Protein 5Z0U (pdb70)

InterPro domains:
  IPR004185 Glycoside hydrolase, family 13, N-terminal Ig-like domain [PF02903] (57-147)
  IPR004185 Glycoside hydrolase, family 13, N-terminal Ig-like domain [cd02857] (41-151)
  IPR006047 Glycosyl hydrolase family 13, catalytic domain [PF00128] (166-547)
  IPR006047 Glycosyl hydrolase family 13, catalytic domain [SM00642] (166-574)
  IPR013780 Glycosyl hydrolase, all-beta [G3DSA:2.60.40.1180] (577-666)
  IPR013783 Immunoglobulin-like fold [G3DSA:2.60.40.10] (30-153)
  IPR014756 Immunoglobulin E-set [SSF81296] (31-150)
  IPR017853 Glycoside hydrolase superfamily [SSF51445] (153-583)

Organism: Thermoactinomyces vulgaris (NCBI:txid2026)

Solvent-accessible surface area: 21498 Å² total; per-residue (Å²): 72,51,101,72,89,74,6,55,110,113,0,10,17,3,27,9,3,55,50,2,6,103,13,69,35,4,59,32,122,84,48,2,32,0,61,0,6,0,29,104,33,0,10,64,44,1,24,0,24,12,75,16,54,75,81,105,36,82,55,123,27,97,11,85,134,37,34,56,6,120,46,34,46,0,10,22,28,80,10,56,0,71,40,31,98,18,32,4,55,0,14,0,32,0,20,1,47,128,24,56,0,20,13,2,19,62,9,49,30,81,98,70,26,142,64,42,21,20,34,8,14,14,92,9,89,0,1,62,31,0,7,44,0,0,0,0,0,0,1,4,2,4,0,59,39,22,58,84,102,37,16,16,90,70,47,63,75,94,31,101,76,29,45,0,13,70,22,68,86,64,39,66,2,106,22,62,133,76,73,60,63,31,2,0,2,2,6,1,0,0,27,0,0,41,103,42,4,27,18,0,2,129,36,2,16,0,26,0,0,2,0,1,4,2,9,60,4,16,7,8,36,2,21,2,3,33,52,6,86,21,4,10,76,11,2,12,82,36,71,36,0,46,77,0,0,91,48,0,43,34,104,102,47,20,64,75,0,33,0,0,1,4,1,4,2,1,1,0,0,2,2,7,26,33,0,0,46,69,105,88,66,132,42,75,0,0,43,57,24,102,96,9,92,55,50,118,24,8,51,32,155,97,82,36,85,51,13,13,23,41,118,60,116,70,37,16,0,50,5,55,14,40,118,74,68,29,63,4,2,5,41,1,0,58,62,103,106,1,5,0,40,26,1,5,53,106,82,21,44,0,12,0,0,2,0,12,4,0,73,92,3,77,77,94,10,6,30,42,1,23,110,12,0,34,68,48,46,78,70,0,0,0,0,0,14,49,76,25,61,0,40,67,20,0,5,104,14,57,6,0,0,0,0,3,10,0,40,4,0,2,28,0,1,0,16,11,8,13,20,55,21,26,81,56,84,105,32,86,21,40,2,56,99,0,16,50,69,0,75,25,14,39,9,26,11,4,21,8,0,28,15,0,2,1,0,0,5,0,3,1,52,1,6,0,3,5,36,3,4,69,43,54,52,108,44,2,21,0,0,1,0,0,1,0,0,2,10,0,0,0,0,3,0,0,0,6,0,22,13,8,80,0,19,66,77,17,19,0,13,84,10,0,64,50,83,60,12,56,73,113,20,64,0,0,28,6,0,60,84,1,2,86,10,0,77,103,22,60,0,0,32,36,9,0,12,12,54,24,31,48,38,56,113,53,84,3,0,0,0,0,1,6,13,96,108,21,54,0,0,0,0,0,0,19,29,90,86,62,34,93,11,90,0,19,0,73,25,4,12,1,48,98,54,30,81,0,37,7,65,6,70,52,107,78,52,85,2,141,128,6,48,1,73,3,71,4,72,13,20,45,4,2,0,0,4,48

GO terms:
  GO:0031216 neopullulanase activity (F, EXP)

Nearest PDB structures (foldseek):
  5z0u-assembly1_A  TM=1.002E+00  e=0.000E+00  Thermoactinomyces vulgaris
  5z0t-assembly2_B  TM=1.000E+00  e=0.000E+00  Thermoactinomyces vulgaris
  1uh4-assembly1_A  TM=9.983E-01  e=0.000E+00  Thermoactinomyces vulgaris
  2d0f-assembly1_A  TM=9.991E-01  e=0.000E+00  Thermoactinomyces vulgaris
  1izk-assembly1_A  TM=9.993E-01  e=0.000E+00  Thermoactinomyces vulgaris

Sequence (626 aa):
AANDNNVEWNNGLFHDQGPLFDNAPEPTSTQSVTLKLRTFKGDITSANIKYWDTADNAFHWVPMVWDSNDPTGTFDYWKGTIPASPSIKYYRFQINDGTSTAWYNGNGPSSTEPNADDFYIIPNFKTPDWLKNGVMYQIFPDRFYNGDSSSNDVQTGSYTYNGTPTEKKAWGSSVYADPGYDNSSLVFFGGDLAGIDQKLGYIKKTLGANILYLNPIFKAPTNHKYDTQDYMAVDPAFGDNSTLQTLINNDIHSTANGPKGYLILDGVFNHTGDSSHPWFDKYNNFSSQGAYESQSSPWYNNYYTFYTWPDSYASFLGFNSLPKLNYGNSGSAVRGVIYNNSNSVAKTYLNPPYSVDGWRLDAAQYVDHQIWSSEFRNAVKGVNSNAAIIGEYWGNANPWTAQGNQWDAATNFDGFTQPVSEWITGKKDYQNNSASISTTQFDSSWLRGTRANYPTNVQQSMMNFLSNHDITRFATRSSGGDLWKTYLALIFQMTYVGTPTIYYGDEYGMQGGADPDNRRSFDWSQATPSNSAVALTQKLITIRNQYPALRTGSFMTLITDDTNKIYSYGRFDNVNRIAVVLNNDSVSHTVNVPVWQLSMPNGSTVTDKITGHSYTVQNGMVTVAVDGHYGAVLAQ

Secondary structure (DSSP, 8-state):
--SSS---GGG-B--SSTTTBS-SS--TT--EEEEEEEETT--SEEEEEEEETTTTEEEEEE-EEEEE-TTSSEEEEEEEEPP-SS-EEEEEEEEETTEEEEEETTEEESS--SS-PEEE-TT----HHHHH--EEEE-HHHH----GGGPPPTTS-EETTEE-EE--TTS-SSPPTTS-GGGEE----HHHHHHTHHIIIIII---EEEESP-EE-SSSS--S-SEEEEE-TTT--HHHHHHHHHHHH-SSSSS--EEEEEE--SB--TTSTTT-TT--SSS--TTT-TT-TTGGGS-EEETTTEE-BSTT-TTSBBP---STT-HHHIIIIISTT-HHHHHHSTTT---EEEETTGGGS-HHHHHHHHHHHHHH-TT-EEEE--SS--GGGTTTSSS-SEEB-IIIIIHHHHHHHHSB-TTS-B----HHHHHHHHHHHHTTS-HHHHHH-EEES--TTS--HHHHTTT-HHHHHHHHHHHHHSSSEEEEETTGGGT----STTTTSPPP-GGG-STTSHHHHHHHHHHHHHHH-HHHHHSEEEEEEEETTTTEEEEEEE-SS-EEEEEEE-SSS-EEEEE-GGGGTPPTT-EEEETTT--EEE-BTTBEEEEE-TTEEEEEE-

B-factor: mean 11.75, std 6.66, range [4.92, 46.73]

CATH classification: 2.60.40.10 (+2 more: 3.20.20.80, 2.60.40.1180)

Radius of gyration: 25.7 Å; Cα contacts (8 Å, |Δi|>4): 1617; chains: 1; bounding box: 64×55×77 Å

Structure (mmCIF, N/CA/C/O backbone):
data_5Z0U
#
_entry.id   5Z0U
#
_cell.length_a   76.972
_cell.length_b   54.022
_cell.length_c   77.907
_cell.angle_alpha   90.00
_cell.angle_beta   100.07
_cell.angle_gamma   90.00
#
_symmetry.space_group_name_H-M   'P 1 21 1'
#
loop_
_entity.id
_entity.type
_entity.pdbx_description
1 polymer 'Neopullulanase 1'
2 non-polymer 'CALCIUM ION'
3 non-polymer (4S)-2-METHYL-2,4-PENTANEDIOL
4 water water
#
loop_
_atom_site.group_PDB
_atom_site.id
_atom_site.type_symbol
_atom_site.label_atom_id
_atom_site.label_alt_id
_atom_site.label_comp_id
_atom_site.label_asym_id
_atom_site.label_entity_id
_atom_site.label_seq_id
_atom_site.pdbx_PDB_ins_code
_atom_site.Cartn_x
_atom_site.Cartn_y
_atom_site.Cartn_z
_atom_site.occupancy
_atom_site.B_iso_or_equiv
_atom_site.auth_seq_id
_atom_site.auth_comp_id
_atom_site.auth_asym_id
_atom_site.auth_atom_id
_atom_site.pdbx_PDB_model_num
ATOM 1 N N . ALA A 1 1 ? 3.583 -19.236 51.172 1.00 12.75 1 ALA A N 1
ATOM 2 C CA . ALA A 1 1 ? 4.969 -19.058 51.700 1.00 12.50 1 ALA A CA 1
ATOM 3 C C . ALA A 1 1 ? 4.933 -18.728 53.173 1.00 12.48 1 ALA A C 1
ATOM 4 O O . ALA A 1 1 ? 3.888 -18.370 53.705 1.00 13.24 1 ALA A O 1
ATOM 6 N N . ALA A 1 2 ? 6.082 -18.877 53.823 1.00 12.25 2 ALA A N 1
ATOM 7 C CA . ALA A 1 2 ? 6.242 -18.643 55.261 1.00 12.60 2 ALA A CA 1
ATOM 8 C C . ALA A 1 2 ? 7.700 -18.347 55.574 1.00 12.39 2 ALA A C 1
ATOM 9 O O . ALA A 1 2 ? 8.549 -18.433 54.689 1.00 11.61 2 ALA A O 1
ATOM 11 N N . ASN A 1 3 ? 7.986 -17.977 56.821 1.00 12.54 3 ASN A N 1
ATOM 12 C CA . ASN A 1 3 ? 9.369 -17.874 57.291 1.00 13.41 3 ASN A CA 1
ATOM 13 C C . ASN A 1 3 ? 9.763 -19.315 57.624 1.00 13.58 3 ASN A C 1
ATOM 14 O O . ASN A 1 3 ? 9.336 -19.864 58.646 1.00 14.95 3 ASN A O 1
ATOM 19 N N . ASP A 1 4 ? 10.506 -19.942 56.725 1.00 13.20 4 ASP A N 1
ATOM 20 C CA . ASP A 1 4 ? 10.796 -21.380 56.789 1.00 13.02 4 ASP A CA 1
ATOM 21 C C . ASP A 1 4 ? 12.179 -21.746 56.242 1.00 12.67 4 ASP A C 1
ATOM 22 O O . ASP A 1 4 ? 12.366 -22.812 55.670 1.00 12.96 4 ASP A O 1
ATOM 27 N N . ASN A 1 5 ? 13.144 -20.838 56.393 1.00 12.30 5 ASN A N 1
ATOM 28 C CA . ASN A 1 5 ? 14.496 -21.043 55.879 1.00 12.34 5 ASN A CA 1
ATOM 29 C C . ASN A 1 5 ? 14.537 -21.387 54.390 1.00 11.85 5 ASN A C 1
ATOM 30 O O . ASN A 1 5 ? 15.309 -22.230 53.949 1.00 12.01 5 ASN A O 1
ATOM 35 N N . ASN A 1 6 ? 13.698 -20.697 53.616 1.00 11.52 6 ASN A N 1
ATOM 36 C CA . ASN A 1 6 ? 13.653 -20.900 52.179 1.00 11.93 6 ASN A CA 1
ATOM 37 C C . ASN A 1 6 ? 13.060 -19.717 51.433 1.00 11.16 6 ASN A C 1
ATOM 38 O O . ASN A 1 6 ? 11.892 -19.403 51.608 1.00 11.02 6 ASN A O 1
ATOM 43 N N . VAL A 1 7 ? 13.856 -19.095 50.567 1.00 10.61 7 VAL A N 1
ATOM 44 C CA . VAL A 1 7 ? 13.361 -18.026 49.702 1.00 10.26 7 VAL A CA 1
ATOM 45 C C . VAL A 1 7 ? 12.727 -18.661 48.458 1.00 10.24 7 VAL A C 1
ATOM 46 O O . VAL A 1 7 ? 13.376 -19.431 47.751 1.00 10.59 7 VAL A O 1
ATOM 50 N N . GLU A 1 8 ? 11.457 -18.347 48.209 1.00 10.20 8 GLU A N 1
ATOM 51 C CA . GLU A 1 8 ? 10.736 -18.929 47.073 1.00 10.54 8 GLU A CA 1
ATOM 52 C C . GLU A 1 8 ? 10.916 -18.061 45.830 1.00 10.28 8 GLU A C 1
ATOM 53 O O . GLU A 1 8 ? 10.316 -16.992 45.703 1.00 9.85 8 GLU A O 1
ATOM 59 N N . TRP A 1 9 ? 11.739 -18.534 44.899 1.00 10.47 9 TRP A N 1
ATOM 60 C CA . TRP A 1 9 ? 12.104 -17.731 43.734 1.00 10.90 9 TRP A CA 1
ATOM 61 C C . TRP A 1 9 ? 10.918 -17.290 42.864 1.00 11.18 9 TRP A C 1
ATOM 62 O O . TRP A 1 9 ? 10.925 -16.192 42.298 1.00 10.35 9 TRP A O 1
ATOM 73 N N . ASN A 1 10 ? 9.887 -18.130 42.764 1.00 11.57 10 ASN A N 1
ATOM 74 C CA A ASN A 1 10 ? 8.728 -17.824 41.914 0.50 11.80 10 ASN A CA 1
ATOM 75 C CA B ASN A 1 10 ? 8.754 -17.810 41.890 0.50 11.75 10 ASN A CA 1
ATOM 76 C C . ASN A 1 10 ? 7.946 -16.594 42.368 1.00 11.45 10 ASN A C 1
ATOM 77 O O . ASN A 1 10 ? 7.204 -16.009 41.587 1.00 11.98 10 ASN A O 1
ATOM 86 N N . GLY A 1 11 ? 8.096 -16.213 43.640 1.00 10.47 11 GLY A N 1
ATOM 87 C CA . GLY A 1 11 ? 7.461 -15.011 44.179 1.00 9.85 11 GLY A CA 1
ATOM 88 C C . GLY A 1 11 ? 8.250 -13.724 43.988 1.00 9.50 11 GLY A C 1
ATOM 89 O O . GLY A 1 11 ? 7.702 -12.636 44.167 1.00 9.25 11 GLY A O 1
ATOM 90 N N . LEU A 1 12 ? 9.522 -13.848 43.596 1.00 9.02 12 LEU A N 1
ATOM 91 C CA . LEU A 1 12 ? 10.417 -12.690 43.534 1.00 8.90 12 LEU A CA 1
ATOM 92 C C . LEU A 1 12 ? 10.238 -11.898 42.255 1.00 8.84 12 LEU A C 1
ATOM 93 O O . LEU A 1 12 ? 10.099 -12.483 41.176 1.00 10.34 12 LEU A O 1
ATOM 98 N N . PHE A 1 13 ? 10.281 -10.572 42.361 1.00 8.19 13 PHE A N 1
ATOM 99 C CA . PHE A 1 13 ? 10.346 -9.732 41.170 1.00 7.85 13 PHE A CA 1
ATOM 100 C C . PHE A 1 13 ? 10.864 -8.337 41.481 1.00 7.59 13 PHE A C 1
ATOM 101 O O . PHE A 1 13 ? 10.489 -7.732 42.482 1.00 7.77 13 PHE A O 1
ATOM 109 N N . HIS A 1 14 ? 11.682 -7.825 40.568 1.00 7.22 14 HIS A N 1
ATOM 110 C CA . HIS A 1 14 ? 11.986 -6.399 40.481 1.00 7.01 14 HIS A CA 1
ATOM 111 C C . HIS A 1 14 ? 12.390 -6.070 39.063 1.00 7.04 14 HIS A C 1
ATOM 112 O O . HIS A 1 14 ? 13.137 -6.812 38.435 1.00 7.13 14 HIS A O 1
ATOM 119 N N . ASP A 1 15 ? 11.913 -4.933 38.584 1.00 7.02 15 ASP A N 1
ATOM 120 C CA . ASP A 1 15 ? 12.565 -4.230 37.486 1.00 7.03 15 ASP A CA 1
ATOM 121 C C . ASP A 1 15 ? 12.333 -2.745 37.717 1.00 7.11 15 ASP A C 1
ATOM 122 O O . ASP A 1 15 ? 11.881 -2.363 38.803 1.00 7.19 15 ASP A O 1
ATOM 127 N N . GLN A 1 16 ? 12.630 -1.886 36.743 1.00 7.26 16 GLN A N 1
ATOM 128 C CA . GLN A 1 16 ? 12.511 -0.461 36.974 1.00 7.73 16 GLN A CA 1
ATOM 129 C C . GLN A 1 16 ? 11.239 0.160 36.430 1.00 7.86 16 GLN A C 1
ATOM 130 O O . GLN A 1 16 ? 11.176 1.371 36.238 1.00 7.89 16 GLN A O 1
ATOM 136 N N . GLY A 1 17 ? 10.199 -0.659 36.255 1.00 7.90 17 GLY A N 1
ATOM 137 C CA . GLY A 1 17 ? 8.876 -0.166 35.915 1.00 8.19 17 GLY A CA 1
ATOM 138 C C . GLY A 1 17 ? 8.202 0.510 37.092 1.00 8.42 17 GLY A C 1
ATOM 139 O O . GLY A 1 17 ? 8.700 0.459 38.219 1.00 8.23 17 GLY A O 1
ATOM 140 N N . PRO A 1 18 ? 7.070 1.175 36.842 1.00 8.76 18 PRO A N 1
ATOM 141 C CA . PRO A 1 18 ? 6.454 2.071 37.834 1.00 8.94 18 PRO A CA 1
ATOM 142 C C . PRO A 1 18 ? 6.112 1.480 39.194 1.00 9.24 18 PRO A C 1
ATOM 143 O O . PRO A 1 18 ? 6.198 2.175 40.192 1.00 9.13 18 PRO A O 1
ATOM 147 N N . LEU A 1 19 ? 5.744 0.215 39.262 1.00 9.65 19 LEU A N 1
ATOM 148 C CA . LEU A 1 19 ? 5.405 -0.379 40.557 1.00 10.12 19 LEU A CA 1
ATOM 149 C C . LEU A 1 19 ? 6.615 -0.570 41.467 1.00 9.59 19 LEU A C 1
ATOM 150 O O . LEU A 1 19 ? 6.459 -0.729 42.666 1.00 10.29 19 LEU A O 1
ATOM 155 N N . PHE A 1 20 ? 7.813 -0.565 40.880 1.00 8.65 20 PHE A N 1
ATOM 156 C CA . PHE A 1 20 ? 9.021 -0.979 41.565 1.00 8.26 20 PHE A CA 1
ATOM 157 C C . PHE A 1 20 ? 10.093 0.085 41.687 1.00 8.07 20 PHE A C 1
ATOM 158 O O . PHE A 1 20 ? 11.057 -0.121 42.413 1.00 8.00 20 PHE A O 1
ATOM 166 N N . ASP A 1 21 ? 9.944 1.207 41.004 1.00 8.24 21 ASP A N 1
ATOM 167 C CA . ASP A 1 21 ? 11.001 2.220 40.997 1.00 8.53 21 ASP A CA 1
ATOM 168 C C . ASP A 1 21 ? 10.302 3.539 40.730 1.00 8.98 21 ASP A C 1
ATOM 169 O O . ASP A 1 21 ? 9.662 3.703 39.692 1.00 9.01 21 ASP A O 1
ATOM 174 N N . ASN A 1 22 ? 10.417 4.476 41.660 1.00 9.43 22 ASN A N 1
ATOM 175 C CA . ASN A 1 22 ? 9.739 5.779 41.537 1.00 9.87 22 ASN A CA 1
ATOM 176 C C . ASN A 1 22 ? 10.509 6.810 40.716 1.00 10.47 22 ASN A C 1
ATOM 177 O O . ASN A 1 22 ? 9.991 7.906 40.460 1.00 11.39 22 ASN A O 1
ATOM 182 N N . ALA A 1 23 ? 11.733 6.477 40.309 1.00 10.30 23 ALA A N 1
ATOM 183 C CA . ALA A 1 23 ? 12.606 7.443 39.647 1.00 10.35 23 ALA A CA 1
ATOM 184 C C . ALA A 1 23 ? 13.558 6.726 38.676 1.00 10.30 23 ALA A C 1
ATOM 185 O O . ALA A 1 23 ? 14.750 6.621 38.953 1.00 10.48 23 ALA A O 1
ATOM 187 N N . PRO A 1 24 ? 13.025 6.229 37.538 1.00 10.33 24 PRO A N 1
ATOM 188 C CA . PRO A 1 24 ? 13.874 5.515 36.584 1.00 10.22 24 PRO A CA 1
ATOM 189 C C . PRO A 1 24 ? 14.852 6.391 35.786 1.00 9.86 24 PRO A C 1
ATOM 190 O O . PRO A 1 24 ? 15.813 5.852 35.249 1.00 10.09 24 PRO A O 1
ATOM 194 N N . GLU A 1 25 ? 14.614 7.699 35.722 1.00 9.91 25 GLU A N 1
ATOM 195 C CA . GLU A 1 25 ? 15.552 8.637 35.104 1.00 9.87 25 GLU A CA 1
ATOM 196 C C . GLU A 1 25 ? 15.769 9.799 36.081 1.00 10.26 25 GLU A C 1
ATOM 197 O O . GLU A 1 25 ? 15.364 10.928 35.823 1.00 11.17 25 GLU A O 1
ATOM 203 N N . PRO A 1 26 ? 16.414 9.515 37.216 1.00 10.30 26 PRO A N 1
ATOM 204 C CA . PRO A 1 26 ? 16.528 10.523 38.259 1.00 10.62 26 PRO A CA 1
ATOM 205 C C . PRO A 1 26 ? 17.533 11.610 37.916 1.00 11.11 26 PRO A C 1
ATOM 206 O O . PRO A 1 26 ? 18.495 11.365 37.192 1.00 10.98 26 PRO A O 1
ATOM 210 N N . THR A 1 27 ? 17.332 12.786 38.492 1.00 11.84 27 THR A N 1
ATOM 211 C CA . THR A 1 27 ? 18.328 13.840 38.456 1.00 12.63 27 THR A CA 1
ATOM 212 C C . THR A 1 27 ? 19.273 13.622 39.629 1.00 12.48 27 THR A C 1
ATOM 213 O O . THR A 1 27 ? 19.100 12.688 40.422 1.00 11.99 27 THR A O 1
ATOM 217 N N . SER A 1 28 ? 20.243 14.519 39.774 1.00 13.08 28 SER A N 1
ATOM 218 C CA . SER A 1 28 ? 21.179 14.475 40.886 1.00 13.29 28 SER A CA 1
ATOM 219 C C . SER A 1 28 ? 20.549 14.612 42.269 1.00 13.40 28 SER A C 1
ATOM 220 O O . SER A 1 28 ? 21.164 14.189 43.240 1.00 14.25 28 SER A O 1
ATOM 223 N N . THR A 1 29 ? 19.360 15.211 42.349 1.00 13.75 29 THR A N 1
ATOM 224 C CA . THR A 1 29 ? 18.712 15.497 43.635 1.00 14.58 29 THR A CA 1
ATOM 225 C C . THR A 1 29 ? 17.497 14.622 43.924 1.00 14.69 29 THR A C 1
ATOM 226 O O . THR A 1 29 ? 16.824 14.826 44.928 1.00 15.88 29 THR A O 1
ATOM 230 N N . GLN A 1 30 ? 17.223 13.643 43.061 1.00 14.15 30 GLN A N 1
ATOM 231 C CA . GLN A 1 30 ? 16.096 12.724 43.260 1.00 13.57 30 GLN A CA 1
ATOM 232 C C . GLN A 1 30 ? 16.598 11.395 43.806 1.00 12.62 30 GLN A C 1
ATOM 233 O O . GLN A 1 30 ? 17.413 10.729 43.170 1.00 11.80 30 GLN A O 1
ATOM 239 N N . SER A 1 31 ? 16.124 11.016 44.991 1.00 11.65 31 SER A N 1
ATOM 240 C CA . SER A 1 31 ? 16.423 9.697 45.531 1.00 11.34 31 SER A CA 1
ATOM 241 C C . SER A 1 31 ? 15.612 8.637 44.773 1.00 10.38 31 SER A C 1
ATOM 242 O O . SER A 1 31 ? 14.633 8.949 44.090 1.00 10.73 31 SER A O 1
ATOM 245 N N . VAL A 1 32 ? 16.047 7.381 44.905 1.00 9.63 32 VAL A N 1
ATOM 246 C CA . VAL A 1 32 ? 15.460 6.272 44.157 1.00 9.43 32 VAL A CA 1
ATOM 247 C C . VAL A 1 32 ? 14.921 5.259 45.155 1.00 9.12 32 VAL A C 1
ATOM 248 O O . VAL A 1 32 ? 15.680 4.574 45.857 1.00 9.07 32 VAL A O 1
ATOM 252 N N . THR A 1 33 ? 13.603 5.198 45.250 1.00 9.15 33 THR A N 1
ATOM 253 C CA . THR A 1 33 ? 12.942 4.212 46.089 1.00 9.27 33 THR A CA 1
ATOM 254 C C . THR A 1 33 ? 12.559 2.995 45.265 1.00 8.82 33 THR A C 1
ATOM 255 O O . THR A 1 33 ? 11.825 3.099 44.267 1.00 9.12 33 THR A O 1
ATOM 259 N N . LEU A 1 34 ? 13.069 1.850 45.707 1.00 8.71 34 LEU A N 1
ATOM 260 C CA . LEU A 1 34 ? 12.949 0.585 45.017 1.00 8.81 34 LEU A CA 1
ATOM 261 C C . LEU A 1 34 ? 12.068 -0.369 45.799 1.00 9.06 34 LEU A C 1
ATOM 262 O O . LEU A 1 34 ? 12.175 -0.445 47.015 1.00 9.58 34 LEU A O 1
ATOM 267 N N . LYS A 1 35 ? 11.223 -1.114 45.094 1.00 9.01 35 LYS A N 1
ATOM 268 C CA . LYS A 1 35 ? 10.414 -2.157 45.709 1.00 9.18 35 LYS A CA 1
ATOM 269 C C . LYS A 1 35 ? 10.759 -3.509 45.124 1.00 8.44 35 LYS A C 1
ATOM 270 O O . LYS A 1 35 ? 10.922 -3.665 43.912 1.00 8.67 35 LYS A O 1
ATOM 276 N N . LEU A 1 36 ? 10.852 -4.500 46.005 1.00 8.05 36 LEU A N 1
ATOM 277 C CA . LEU A 1 36 ? 11.083 -5.890 45.654 1.00 8.25 36 LEU A CA 1
ATOM 278 C C . LEU A 1 36 ? 9.837 -6.676 46.043 1.00 7.85 36 LEU A C 1
ATOM 279 O O . LEU A 1 36 ? 9.377 -6.608 47.182 1.00 8.08 36 LEU A O 1
ATOM 284 N N . ARG A 1 37 ? 9.291 -7.425 45.091 1.00 7.72 37 ARG A N 1
ATOM 285 C CA . ARG A 1 37 ? 8.174 -8.318 45.360 1.00 7.90 37 ARG A CA 1
ATOM 286 C C . ARG A 1 37 ? 8.673 -9.666 45.851 1.00 7.91 37 ARG A C 1
ATOM 287 O O . ARG A 1 37 ? 9.686 -10.149 45.362 1.00 7.93 37 ARG A O 1
ATOM 295 N N . THR A 1 38 ? 7.953 -10.255 46.809 1.00 8.13 38 THR A N 1
ATOM 296 C CA . THR A 1 38 ? 8.114 -11.658 47.218 1.00 8.22 38 THR A CA 1
ATOM 297 C C . THR A 1 38 ? 6.718 -12.258 47.423 1.00 8.53 38 THR A C 1
ATOM 298 O O . THR A 1 38 ? 5.741 -11.517 47.513 1.00 8.44 38 THR A O 1
ATOM 302 N N . PHE A 1 39 ? 6.636 -13.571 47.567 1.00 9.27 39 PHE A N 1
ATOM 303 C CA . PHE A 1 39 ? 5.400 -14.126 48.101 1.00 9.89 39 PHE A CA 1
ATOM 304 C C . PHE A 1 39 ? 5.150 -13.572 49.507 1.00 9.84 39 PHE A C 1
ATOM 305 O O . PHE A 1 39 ? 6.088 -13.276 50.269 1.00 9.43 39 PHE A O 1
ATOM 313 N N . LYS A 1 40 ? 3.867 -13.429 49.848 1.00 10.31 40 LYS A N 1
ATOM 314 C CA . LYS A 1 40 ? 3.476 -12.941 51.174 1.00 10.92 40 LYS A CA 1
ATOM 315 C C . LYS A 1 40 ? 4.085 -13.800 52.286 1.00 10.22 40 LYS A C 1
ATOM 316 O O . LYS A 1 40 ? 3.975 -15.031 52.267 1.00 10.23 40 LYS A O 1
ATOM 322 N N . GLY A 1 41 ? 4.758 -13.141 53.233 1.00 9.74 41 GLY A N 1
ATOM 323 C CA . GLY A 1 41 ? 5.338 -13.786 54.390 1.00 9.85 41 GLY A CA 1
ATOM 324 C 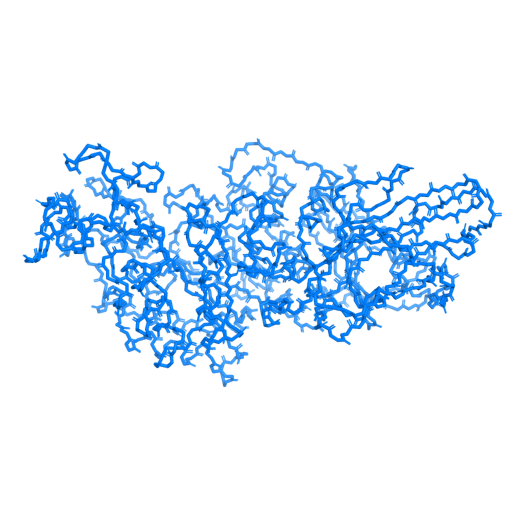C . GLY A 1 41 ? 6.523 -14.691 54.099 1.00 9.50 41 GLY A C 1
ATOM 325 O O . GLY A 1 41 ? 6.903 -15.481 54.948 1.00 10.02 41 GLY A O 1
ATOM 326 N N . ASP A 1 42 ? 7.145 -14.572 52.918 1.00 9.28 42 ASP A N 1
ATOM 327 C CA . ASP A 1 42 ? 8.183 -15.522 52.511 1.00 9.53 42 ASP A CA 1
ATOM 328 C C . ASP A 1 42 ? 9.559 -15.283 53.144 1.00 9.38 42 ASP A C 1
ATOM 329 O O . ASP A 1 42 ? 10.316 -16.239 53.310 1.00 9.30 42 ASP A O 1
ATOM 334 N N . ILE A 1 43 ? 9.892 -14.024 53.436 1.00 9.32 43 ILE A N 1
ATOM 335 C CA . ILE A 1 43 ? 11.258 -13.661 53.818 1.00 9.53 43 ILE A CA 1
ATOM 336 C C . ILE A 1 43 ? 11.329 -12.942 55.156 1.00 9.51 43 ILE A C 1
ATOM 337 O O . ILE A 1 43 ? 10.338 -12.399 55.646 1.00 10.32 43 ILE A O 1
ATOM 342 N N . THR A 1 44 ? 12.525 -12.929 55.733 1.00 8.88 44 THR A N 1
ATOM 343 C CA . THR A 1 44 ? 12.781 -12.248 57.007 1.00 8.89 44 THR A CA 1
ATOM 344 C C . THR A 1 44 ? 13.492 -10.910 56.847 1.00 8.70 44 THR A C 1
ATOM 345 O O . THR A 1 44 ? 13.334 -10.029 57.678 1.00 8.76 44 THR A O 1
ATOM 349 N N . SER A 1 45 ? 14.292 -10.747 55.794 1.00 8.18 45 SER A N 1
ATOM 350 C CA . SER A 1 45 ? 14.969 -9.479 55.525 1.00 8.10 45 SER A CA 1
ATOM 351 C C . SER A 1 45 ? 15.397 -9.392 54.067 1.00 8.13 45 SER A C 1
ATOM 352 O O . SER A 1 45 ? 15.538 -10.410 53.380 1.00 8.44 45 SER A O 1
ATOM 355 N N . ALA A 1 46 ? 15.611 -8.173 53.601 1.00 8.16 46 ALA A N 1
ATOM 356 C CA . ALA A 1 46 ? 16.207 -7.970 52.295 1.00 8.03 46 ALA A CA 1
ATOM 357 C C . ALA A 1 46 ? 17.019 -6.697 52.330 1.00 7.96 46 ALA A C 1
ATOM 358 O O . ALA A 1 46 ? 16.721 -5.780 53.096 1.00 8.17 46 ALA A O 1
ATOM 360 N N . ASN A 1 47 ? 18.044 -6.650 51.489 1.00 8.03 47 ASN A N 1
ATOM 361 C CA . ASN A 1 47 ? 18.948 -5.502 51.400 1.00 8.34 47 ASN A CA 1
ATOM 362 C C . ASN A 1 47 ? 19.167 -5.110 49.958 1.00 8.44 47 ASN A C 1
ATOM 363 O O . ASN A 1 47 ? 19.328 -5.964 49.102 1.00 8.81 47 ASN A O 1
ATOM 368 N N . ILE A 1 48 ? 19.175 -3.809 49.702 1.00 8.46 48 ILE A N 1
ATOM 369 C CA . ILE A 1 48 ? 19.709 -3.293 48.452 1.00 8.94 48 ILE A CA 1
ATOM 370 C C . ILE A 1 48 ? 21.212 -3.171 48.646 1.00 9.32 48 ILE A C 1
ATOM 371 O O . ILE A 1 48 ? 21.658 -2.557 49.618 1.00 9.64 48 ILE A O 1
ATOM 376 N N . LYS A 1 49 ? 21.977 -3.768 47.746 1.00 9.24 49 LYS A N 1
ATOM 377 C CA . LYS A 1 49 ? 23.433 -3.622 47.747 1.00 9.59 49 LYS A CA 1
ATOM 378 C C . LYS A 1 49 ? 23.787 -2.891 46.472 1.00 9.41 49 LYS A C 1
ATOM 379 O O . LYS A 1 49 ? 23.548 -3.423 45.377 1.00 9.43 49 LYS A O 1
ATOM 385 N N . TYR A 1 50 ? 24.321 -1.678 46.582 1.00 9.80 50 TYR A N 1
ATOM 386 C CA . TYR A 1 50 ? 24.649 -0.903 45.390 1.00 10.01 50 TYR A CA 1
ATOM 387 C C . TYR A 1 50 ? 26.108 -0.468 45.366 1.00 10.21 50 TYR A C 1
ATOM 388 O O . TYR A 1 50 ? 26.667 -0.076 46.400 1.00 10.50 50 TYR A O 1
ATOM 397 N N . TRP A 1 51 ? 26.712 -0.554 44.181 1.00 10.65 51 TRP A N 1
ATOM 398 C CA . TRP A 1 51 ? 28.026 0.033 43.912 1.00 11.49 51 TRP A CA 1
ATOM 399 C C . TRP A 1 51 ? 27.864 1.517 43.624 1.00 11.69 51 TRP A C 1
ATOM 400 O O . TRP A 1 51 ? 27.064 1.893 42.777 1.00 10.95 51 TRP A O 1
ATOM 411 N N . ASP A 1 52 ? 28.597 2.377 44.328 1.00 11.83 52 ASP A N 1
ATOM 412 C CA . ASP A 1 52 ? 28.617 3.799 44.013 1.00 12.42 52 ASP A CA 1
ATOM 413 C C . ASP A 1 52 ? 29.932 4.151 43.323 1.00 12.98 52 ASP A C 1
ATOM 414 O O . ASP A 1 52 ? 31.000 4.016 43.924 1.00 13.10 52 ASP A O 1
ATOM 419 N N . THR A 1 53 ? 29.844 4.624 42.083 1.00 12.57 53 THR A N 1
ATOM 420 C CA . THR A 1 53 ? 31.032 5.083 41.345 1.00 13.78 53 THR A CA 1
ATOM 421 C C . THR A 1 53 ? 31.667 6.333 41.973 1.00 14.70 53 THR A C 1
ATOM 422 O O . THR A 1 53 ? 32.815 6.652 41.649 1.00 15.57 53 THR A O 1
ATOM 426 N N . ALA A 1 54 ? 30.938 7.041 42.836 1.00 15.11 54 ALA A N 1
ATOM 427 C CA . ALA A 1 54 ? 31.493 8.184 43.582 1.00 15.95 54 ALA A CA 1
ATOM 428 C C . ALA A 1 54 ? 32.635 7.800 44.519 1.00 16.71 54 ALA A C 1
ATOM 429 O O . ALA A 1 54 ? 33.573 8.588 44.674 1.00 17.76 54 ALA A O 1
ATOM 431 N N . ASP A 1 55 ? 32.545 6.635 45.171 1.00 16.11 55 ASP A N 1
ATOM 432 C CA . ASP A 1 55 ? 33.590 6.180 46.102 1.00 16.44 55 ASP A CA 1
ATOM 433 C C . ASP A 1 55 ? 34.112 4.768 45.852 1.00 16.82 55 ASP A C 1
ATOM 434 O O . ASP A 1 55 ? 34.842 4.235 46.685 1.00 17.97 55 ASP A O 1
ATOM 439 N N . ASN A 1 56 ? 33.777 4.180 44.699 1.00 16.95 56 ASN A N 1
ATOM 440 C CA . ASN A 1 56 ? 34.226 2.840 44.330 1.00 17.85 56 ASN A CA 1
ATOM 441 C C . ASN A 1 56 ? 34.059 1.840 45.462 1.00 17.42 56 ASN A C 1
ATOM 442 O O . ASN A 1 56 ? 35.010 1.170 45.878 1.00 18.00 56 ASN A O 1
ATOM 447 N N . ALA A 1 57 ? 32.831 1.743 45.957 1.00 16.16 57 ALA A N 1
ATOM 448 C CA . ALA A 1 57 ? 32.527 0.866 47.086 1.00 15.15 57 ALA A CA 1
ATOM 449 C C . ALA A 1 57 ? 31.067 0.452 47.040 1.00 14.14 57 ALA A C 1
ATOM 450 O O . ALA A 1 57 ? 30.235 1.150 46.450 1.00 13.21 57 ALA A O 1
ATOM 452 N N . PHE A 1 58 ? 30.794 -0.685 47.659 1.00 13.50 58 PHE A N 1
ATOM 453 C CA . PHE A 1 58 ? 29.433 -1.140 47.882 1.00 13.26 58 PHE A CA 1
ATOM 454 C C . PHE A 1 58 ? 28.834 -0.486 49.117 1.00 13.21 58 PHE A C 1
ATOM 455 O O . PHE A 1 58 ? 29.528 -0.209 50.108 1.00 13.47 58 PHE A O 1
ATOM 463 N N . HIS A 1 59 ? 27.527 -0.281 49.056 1.00 12.22 59 HIS A N 1
ATOM 464 C CA . HIS A 1 59 ? 26.737 0.306 50.126 1.00 12.20 59 HIS A CA 1
ATOM 465 C C . HIS A 1 59 ? 25.505 -0.559 50.296 1.00 12.05 59 HIS A C 1
ATOM 466 O O . HIS A 1 59 ? 24.916 -0.989 49.305 1.00 11.79 59 HIS A O 1
ATOM 473 N N . TRP A 1 60 ? 25.107 -0.801 51.540 1.00 11.64 60 TRP A N 1
ATOM 474 C CA . TRP A 1 60 ? 23.975 -1.673 51.864 1.00 11.77 60 TRP A CA 1
ATOM 475 C C . TRP A 1 60 ? 22.850 -0.830 52.456 1.00 11.75 60 TRP A C 1
ATOM 476 O O . TRP A 1 60 ? 23.077 -0.028 53.373 1.00 12.67 60 TRP A O 1
ATOM 487 N N . VAL A 1 61 ? 21.644 -1.003 51.924 1.00 10.66 61 VAL A N 1
ATOM 4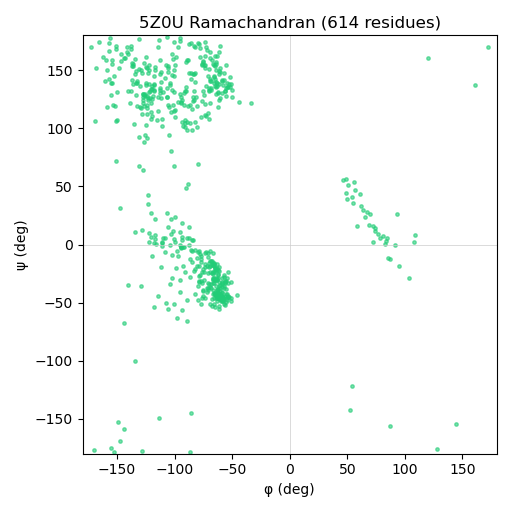88 C CA . VAL A 1 61 ? 20.445 -0.330 52.416 1.00 10.58 61 VAL A CA 1
ATOM 489 C C . VAL A 1 61 ? 19.453 -1.416 52.856 1.00 10.48 61 VAL A C 1
ATOM 490 O O . VAL A 1 61 ? 18.890 -2.132 52.016 1.00 9.82 61 VAL A O 1
ATOM 494 N N . PRO A 1 62 ? 19.202 -1.545 54.168 1.00 10.28 62 PRO A N 1
ATOM 495 C CA . PRO A 1 62 ? 18.173 -2.501 54.604 1.00 10.11 62 PRO A CA 1
ATOM 496 C C . PRO A 1 62 ? 16.796 -2.099 54.126 1.00 9.43 62 PRO A C 1
ATOM 497 O O . PRO A 1 62 ? 16.475 -0.918 54.106 1.00 9.87 62 PRO A O 1
ATOM 501 N N . MET A 1 63 ? 16.000 -3.094 53.746 1.00 9.11 63 MET A N 1
ATOM 502 C CA . MET A 1 63 ? 14.640 -2.849 53.283 1.00 8.70 63 MET A CA 1
ATOM 503 C C . MET A 1 63 ? 13.631 -3.099 54.396 1.00 8.70 63 MET A C 1
ATOM 504 O O . MET A 1 63 ? 13.943 -3.766 55.397 1.00 8.67 63 MET A O 1
ATOM 509 N N . VAL A 1 64 ? 12.430 -2.552 54.223 1.00 8.46 64 VAL A N 1
ATOM 510 C CA . VAL A 1 64 ? 11.326 -2.787 55.156 1.00 8.87 64 VAL A CA 1
ATOM 511 C C . VAL A 1 64 ? 10.115 -3.276 54.386 1.00 8.95 64 VAL A C 1
ATOM 512 O O . VAL A 1 64 ? 9.967 -2.982 53.197 1.00 8.60 64 VAL A O 1
ATOM 516 N N . TRP A 1 65 ? 9.226 -3.981 55.076 1.00 9.24 65 TRP A N 1
ATOM 517 C CA . TRP A 1 65 ? 7.961 -4.378 54.484 1.00 9.73 65 TRP A CA 1
ATOM 518 C C . TRP A 1 65 ? 7.145 -3.138 54.160 1.00 10.07 65 TRP A C 1
ATOM 519 O O . TRP A 1 65 ? 6.961 -2.270 55.008 1.00 10.18 65 TRP A O 1
ATOM 530 N N . ASP A 1 66 ? 6.657 -3.056 52.921 1.00 10.09 66 ASP A N 1
ATOM 531 C CA . ASP A 1 66 ? 5.888 -1.916 52.446 1.00 11.21 66 ASP A CA 1
ATOM 532 C C . ASP A 1 66 ? 4.387 -2.170 52.434 1.00 11.25 66 ASP A C 1
ATOM 533 O O . ASP A 1 66 ? 3.630 -1.344 52.940 1.00 11.45 66 ASP A O 1
ATOM 538 N N . SER A 1 67 ? 3.965 -3.272 51.824 1.00 10.98 67 SER A N 1
ATOM 539 C CA . SER A 1 67 ? 2.541 -3.491 51.500 1.00 11.52 67 SER A CA 1
ATOM 540 C C . SER A 1 67 ? 2.329 -4.897 50.980 1.00 11.41 67 SER A C 1
ATOM 541 O O . SER A 1 67 ? 3.275 -5.636 50.710 1.00 10.63 67 SER A O 1
ATOM 544 N N . ASN A 1 68 ? 1.055 -5.267 50.856 1.00 12.04 68 ASN A N 1
ATOM 545 C CA . ASN A 1 68 ? 0.642 -6.407 50.063 1.00 12.83 68 ASN A CA 1
ATOM 546 C C . ASN A 1 68 ? 0.115 -5.874 48.746 1.00 13.18 68 ASN A C 1
ATOM 547 O O . ASN A 1 68 ? -0.248 -4.702 48.637 1.00 14.70 68 ASN A O 1
ATOM 552 N N . ASP A 1 69 ? 0.082 -6.736 47.735 1.00 12.77 69 ASP A N 1
ATOM 553 C CA . ASP A 1 69 ? -0.600 -6.403 46.496 1.00 12.43 69 ASP A CA 1
ATOM 554 C C . ASP A 1 69 ? -2.113 -6.574 46.709 1.00 12.73 69 ASP A C 1
ATOM 555 O O . ASP A 1 69 ? -2.526 -7.170 47.708 1.00 12.52 69 ASP A O 1
ATOM 560 N N . PRO A 1 70 ? -2.935 -6.104 45.754 1.00 13.44 70 PRO A N 1
ATOM 561 C CA . PRO A 1 70 ? -4.387 -6.230 45.976 1.00 13.89 70 PRO A CA 1
ATOM 562 C C . PRO A 1 70 ? -4.911 -7.661 46.101 1.00 14.23 70 PRO A C 1
ATOM 563 O O . PRO A 1 70 ? -5.946 -7.861 46.742 1.00 15.56 70 PRO A O 1
ATOM 567 N N . THR A 1 71 ? -4.231 -8.653 45.525 1.00 13.71 71 THR A N 1
ATOM 568 C CA . THR A 1 71 ? -4.693 -10.044 45.611 1.00 13.81 71 THR A CA 1
ATOM 569 C C . THR A 1 71 ? -4.330 -10.739 46.924 1.00 13.98 71 THR A C 1
ATOM 570 O O . THR A 1 71 ? -4.790 -11.849 47.178 1.00 14.05 71 THR A O 1
ATOM 574 N N . GLY A 1 72 ? -3.460 -10.118 47.723 1.00 13.82 72 GLY A N 1
ATOM 575 C CA . GLY A 1 72 ? -2.985 -10.722 48.960 1.00 13.82 72 GLY A CA 1
ATOM 576 C C . GLY A 1 72 ? -1.989 -11.856 48.791 1.00 13.64 72 GLY A C 1
ATOM 577 O O . GLY A 1 72 ? -1.665 -12.536 49.755 1.00 15.06 72 GLY A O 1
ATOM 578 N N . THR A 1 73 ? -1.462 -12.050 47.583 1.00 12.40 73 THR A N 1
ATOM 579 C CA . THR A 1 73 ? -0.540 -13.131 47.273 1.00 12.23 73 THR A CA 1
ATOM 580 C C . THR A 1 73 ? 0.916 -12.739 47.578 1.00 10.81 73 THR A C 1
ATOM 581 O O . THR A 1 73 ? 1.736 -13.595 47.906 1.00 10.47 73 THR A O 1
ATOM 585 N N . PHE A 1 74 ? 1.205 -11.438 47.492 1.00 10.02 74 PHE A N 1
ATOM 586 C CA . PHE A 1 74 ? 2.582 -10.929 47.520 1.00 9.59 74 PHE A CA 1
ATOM 587 C C . PHE A 1 74 ? 2.800 -9.883 48.609 1.00 9.48 74 PHE A C 1
ATOM 588 O O . PHE A 1 74 ? 1.872 -9.177 49.021 1.00 9.72 74 PHE A O 1
ATOM 596 N N . ASP A 1 75 ? 4.052 -9.806 49.059 1.00 9.03 75 ASP A N 1
ATOM 597 C CA . ASP A 1 75 ? 4.581 -8.663 49.785 1.00 9.02 75 ASP A CA 1
ATOM 598 C C . ASP A 1 75 ? 5.392 -7.810 48.819 1.00 8.77 75 ASP A C 1
ATOM 599 O O . ASP A 1 75 ? 6.020 -8.353 47.886 1.00 9.05 75 ASP A O 1
ATOM 604 N N . TYR A 1 76 ? 5.420 -6.505 49.079 1.00 8.77 76 TYR A N 1
ATOM 605 C CA . TYR A 1 76 ? 6.448 -5.621 48.536 1.00 8.88 76 TYR A CA 1
ATOM 606 C C . TYR A 1 76 ? 7.291 -5.138 49.699 1.00 8.84 76 TYR A C 1
ATOM 607 O O . TYR A 1 76 ? 6.749 -4.702 50.726 1.00 8.80 76 TYR A O 1
ATOM 616 N N . TRP A 1 77 ? 8.605 -5.210 49.529 1.00 8.64 77 TRP A N 1
ATOM 617 C CA . TRP A 1 77 ? 9.574 -4.611 50.450 1.00 8.60 77 TRP A CA 1
ATOM 618 C C . TRP A 1 77 ? 10.144 -3.378 49.771 1.00 8.71 77 TRP A C 1
ATOM 619 O O . TRP A 1 77 ? 10.201 -3.335 48.550 1.00 8.71 77 TRP A O 1
ATOM 630 N N . LYS A 1 78 ? 10.578 -2.384 50.544 1.00 8.87 78 LYS A N 1
ATOM 631 C CA . LYS A 1 78 ? 11.096 -1.146 49.967 1.00 9.59 78 LYS A CA 1
ATOM 632 C C . LYS A 1 78 ? 12.366 -0.663 50.648 1.00 9.34 78 LYS A C 1
ATOM 633 O O . LYS A 1 78 ? 12.616 -0.938 51.821 1.00 9.22 78 LYS A O 1
ATOM 639 N N . GLY A 1 79 ? 13.154 0.082 49.889 1.00 9.07 79 GLY A N 1
ATOM 640 C CA . GLY A 1 79 ? 14.312 0.796 50.415 1.00 9.17 79 GLY A CA 1
ATOM 641 C C . GLY A 1 79 ? 14.710 1.868 49.427 1.00 9.18 79 GLY A C 1
ATOM 642 O O . GLY A 1 79 ? 14.312 1.819 48.268 1.00 9.45 79 GLY A O 1
ATOM 643 N N . THR A 1 80 ? 15.478 2.843 49.894 1.00 9.36 80 THR A N 1
ATOM 644 C CA . THR A 1 80 ? 15.804 4.012 49.092 1.00 9.95 80 THR A CA 1
ATOM 645 C C . THR A 1 80 ? 17.311 4.175 48.941 1.00 9.87 80 THR A C 1
ATOM 646 O O . THR A 1 80 ? 18.056 4.136 49.929 1.00 10.31 80 THR A O 1
ATOM 650 N N . ILE A 1 81 ? 17.739 4.376 47.696 1.00 10.07 81 ILE A N 1
ATOM 651 C CA . ILE A 1 81 ? 19.124 4.720 47.384 1.00 10.24 81 ILE A CA 1
ATOM 652 C C . ILE A 1 81 ? 19.183 6.242 47.376 1.00 10.63 81 ILE A C 1
ATOM 653 O O . ILE A 1 81 ? 18.358 6.888 46.738 1.00 10.85 81 ILE A O 1
ATOM 658 N N . PRO A 1 82 ? 20.161 6.824 48.093 1.00 11.86 82 PRO A N 1
ATOM 659 C CA . PRO A 1 82 ? 20.184 8.282 48.169 1.00 12.00 82 PRO A CA 1
ATOM 660 C C . PRO A 1 82 ? 20.475 8.994 46.849 1.00 11.93 82 PRO A C 1
ATOM 661 O O . PRO A 1 82 ? 21.074 8.412 45.930 1.00 12.29 82 PRO A O 1
ATOM 665 N N . ALA A 1 83 ? 20.011 10.238 46.779 1.00 11.85 83 ALA A N 1
ATOM 666 C CA . ALA A 1 83 ? 20.243 11.112 45.645 1.00 12.25 83 ALA A CA 1
ATOM 667 C C . ALA A 1 83 ? 21.699 11.539 45.583 1.00 12.58 83 ALA A C 1
ATOM 668 O O . ALA A 1 83 ? 22.276 11.944 46.594 1.00 13.38 83 ALA A O 1
ATOM 670 N N . SER A 1 84 ? 22.291 11.455 44.398 1.00 12.33 84 SER A N 1
ATOM 671 C CA . SER A 1 84 ? 23.565 12.119 44.104 1.00 12.57 84 SER A CA 1
ATOM 672 C C . SER A 1 84 ? 23.764 12.113 42.582 1.00 12.86 84 SER A C 1
ATOM 673 O O . SER A 1 84 ? 22.991 11.472 41.856 1.00 12.64 84 SER A O 1
ATOM 676 N N . PRO A 1 85 ? 24.818 12.781 42.083 1.00 12.61 85 PRO A N 1
ATOM 677 C CA . PRO A 1 85 ? 25.045 12.768 40.634 1.00 12.48 85 PRO A CA 1
ATOM 678 C C . PRO A 1 85 ? 25.654 11.474 40.084 1.00 12.24 85 PRO A C 1
ATOM 679 O O . PRO A 1 85 ? 25.724 11.325 38.870 1.00 13.05 85 PRO A O 1
ATOM 683 N N . SER A 1 86 ? 26.105 10.561 40.941 1.00 11.53 86 SER A N 1
ATOM 684 C CA . SER A 1 86 ? 26.953 9.457 40.510 1.00 11.22 86 SER A CA 1
ATOM 685 C C . SER A 1 86 ? 26.173 8.272 39.933 1.00 11.00 86 SER A C 1
ATOM 686 O O . SER A 1 86 ? 25.069 7.937 40.394 1.00 10.23 86 SER A O 1
ATOM 689 N N . ILE A 1 87 ? 26.784 7.616 38.957 1.00 10.42 87 ILE A N 1
ATOM 690 C CA . ILE A 1 87 ? 26.290 6.343 38.447 1.00 10.35 87 ILE A CA 1
ATOM 691 C C . ILE A 1 87 ? 26.390 5.304 39.569 1.00 10.13 87 ILE A C 1
ATOM 692 O O . ILE A 1 87 ? 27.394 5.232 40.305 1.00 10.52 87 ILE A O 1
ATOM 697 N N . LYS A 1 88 ? 25.338 4.501 39.706 1.00 9.88 88 LYS A N 1
ATOM 698 C CA . LYS A 1 88 ? 25.281 3.450 40.707 1.00 9.83 88 LYS A CA 1
ATOM 699 C C . LYS A 1 88 ? 24.707 2.195 40.071 1.00 9.48 88 LYS A C 1
ATOM 700 O O . LYS A 1 88 ? 23.961 2.283 39.094 1.00 10.24 88 LYS A O 1
ATOM 706 N N . TYR A 1 89 ? 25.063 1.042 40.612 1.00 9.51 89 TYR A N 1
ATOM 707 C CA . TYR A 1 89 ? 24.590 -0.261 40.117 1.00 9.49 89 TYR A CA 1
ATOM 708 C C . TYR A 1 89 ? 24.077 -1.050 41.305 1.00 9.22 89 TYR A C 1
ATOM 709 O O . TYR A 1 89 ? 24.724 -1.046 42.339 1.00 10.07 89 TYR A O 1
ATOM 718 N N . TYR A 1 90 ? 22.932 -1.719 41.191 1.00 8.71 90 TYR A N 1
ATOM 719 C CA . TYR A 1 90 ? 22.385 -2.415 42.349 1.00 8.25 90 TYR A CA 1
ATOM 720 C C . TYR A 1 90 ? 21.861 -3.813 42.086 1.00 8.09 90 TYR A C 1
ATOM 721 O O . TYR A 1 90 ? 21.469 -4.187 40.963 1.00 7.90 90 TYR A O 1
ATOM 730 N N . ARG A 1 91 ? 21.863 -4.576 43.172 1.00 8.03 91 ARG A N 1
ATOM 731 C CA . ARG A 1 91 ? 21.312 -5.902 43.260 1.00 8.10 91 ARG A CA 1
ATOM 732 C C . ARG A 1 91 ? 20.638 -6.038 44.619 1.00 7.87 91 ARG A C 1
ATOM 733 O O . ARG A 1 91 ? 20.810 -5.168 45.476 1.00 8.12 91 ARG A O 1
ATOM 741 N N . PHE A 1 92 ? 19.898 -7.123 44.815 1.00 7.61 92 PHE A N 1
ATOM 742 C CA . PHE A 1 92 ? 19.237 -7.383 46.090 1.00 7.66 92 PHE A CA 1
ATOM 743 C C . PHE A 1 92 ? 19.755 -8.654 46.713 1.00 7.68 92 PHE A C 1
ATOM 744 O O . PHE A 1 92 ? 19.923 -9.659 46.028 1.00 7.64 92 PHE A O 1
ATOM 752 N N . GLN A 1 93 ? 19.964 -8.603 48.027 1.00 7.81 93 GLN A N 1
ATOM 753 C CA . GLN A 1 93 ? 20.122 -9.793 48.846 1.00 7.95 93 GLN A CA 1
ATOM 754 C C . GLN A 1 93 ? 18.788 -10.051 49.538 1.00 7.90 93 GLN A C 1
ATOM 755 O O . GLN A 1 93 ? 18.208 -9.140 50.120 1.00 8.23 93 GLN A O 1
ATOM 761 N N . ILE A 1 94 ? 18.318 -11.288 49.460 1.00 7.96 94 ILE A N 1
ATOM 762 C CA . ILE A 1 94 ? 16.995 -11.666 49.939 1.00 8.31 94 ILE A CA 1
ATOM 763 C C . ILE A 1 94 ? 17.169 -12.836 50.888 1.00 8.19 94 ILE A C 1
ATOM 764 O O . ILE A 1 94 ? 17.648 -13.878 50.471 1.00 8.23 94 ILE A O 1
ATOM 769 N N . ASN A 1 95 ? 16.764 -12.660 52.146 1.00 8.12 95 ASN A N 1
ATOM 770 C CA . ASN A 1 95 ? 17.008 -13.646 53.192 1.00 8.13 95 ASN A CA 1
ATOM 771 C C . ASN A 1 95 ? 15.724 -14.170 53.797 1.00 8.46 95 ASN A C 1
ATOM 772 O O . ASN A 1 95 ? 14.838 -13.396 54.118 1.00 8.19 95 ASN A O 1
ATOM 777 N N . ASP A 1 96 ? 15.641 -15.489 53.941 1.00 8.91 96 ASP A N 1
ATOM 778 C CA . ASP A 1 96 ? 14.658 -16.109 54.827 1.00 9.43 96 ASP A CA 1
ATOM 779 C C . ASP A 1 96 ? 15.427 -17.013 55.774 1.00 9.86 96 ASP A C 1
ATOM 780 O O . ASP A 1 96 ? 15.747 -18.149 55.440 1.00 10.13 96 ASP A O 1
ATOM 785 N N . GLY A 1 97 ? 15.775 -16.479 56.942 1.00 10.29 97 GLY A N 1
ATOM 786 C CA . GLY A 1 97 ? 16.634 -17.213 57.866 1.00 10.92 97 GLY A CA 1
ATOM 787 C C . GLY A 1 97 ? 17.928 -17.670 57.196 1.00 11.02 97 GLY A C 1
ATOM 788 O O . GLY A 1 97 ? 18.672 -16.864 56.631 1.00 11.34 97 GLY A O 1
ATOM 789 N N . THR A 1 98 ? 18.170 -18.983 57.190 1.00 11.48 98 THR A N 1
ATOM 790 C CA . THR A 1 98 ? 19.423 -19.519 56.662 1.00 12.07 98 THR A CA 1
ATOM 791 C C . THR A 1 98 ? 19.476 -19.591 55.131 1.00 12.15 98 THR A C 1
ATOM 792 O O . THR A 1 98 ? 20.519 -19.930 54.577 1.00 12.88 98 THR A O 1
ATOM 796 N N . SER A 1 99 ? 18.364 -19.279 54.462 1.00 11.08 99 SER A N 1
ATOM 797 C CA . SER A 1 99 ? 18.306 -19.245 52.998 1.00 10.42 99 SER A CA 1
ATOM 798 C C . SER A 1 99 ? 18.533 -17.819 52.486 1.00 9.89 99 SER A C 1
ATOM 799 O O . SER A 1 99 ? 17.873 -16.894 52.956 1.00 9.66 99 SER A O 1
ATOM 802 N N . THR A 1 100 ? 19.447 -17.655 51.527 1.00 9.53 100 THR A N 1
ATOM 803 C CA . THR A 1 100 ? 19.660 -16.381 50.837 1.00 9.80 100 THR A CA 1
ATOM 804 C C . THR A 1 100 ? 19.538 -16.603 49.334 1.00 10.12 100 THR A C 1
ATOM 805 O O . THR A 1 100 ? 20.012 -17.612 48.806 1.00 11.59 100 THR A O 1
ATOM 809 N N . ALA A 1 101 ? 18.862 -15.682 48.668 1.00 10.17 101 ALA A N 1
ATOM 810 C CA . ALA A 1 101 ? 18.883 -15.562 47.203 1.00 9.93 101 ALA A CA 1
ATOM 811 C C . ALA A 1 101 ? 19.367 -14.166 46.870 1.00 9.84 101 ALA A C 1
ATOM 812 O O . ALA A 1 101 ? 19.227 -13.228 47.671 1.00 9.77 101 ALA A O 1
ATOM 814 N N . TRP A 1 102 ? 19.945 -14.028 45.687 1.00 9.68 102 TRP A N 1
ATOM 815 C CA . TRP A 1 102 ? 20.290 -12.743 45.138 1.00 9.66 102 TRP A CA 1
ATOM 816 C C . TRP A 1 102 ? 19.418 -12.467 43.929 1.00 9.21 102 TRP A C 1
ATOM 817 O O . TRP A 1 102 ? 18.865 -13.392 43.340 1.00 9.46 102 TRP A O 1
ATOM 828 N N . TYR A 1 103 ? 19.285 -11.200 43.567 1.00 8.79 103 TYR A N 1
ATOM 829 C CA . TYR A 1 103 ? 18.425 -10.824 42.455 1.00 8.54 103 TYR A CA 1
ATOM 830 C C . TYR A 1 103 ? 18.970 -9.576 41.784 1.00 8.76 103 TYR A C 1
ATOM 831 O O . TYR A 1 103 ? 19.286 -8.584 42.439 1.00 8.25 103 TYR A O 1
ATOM 840 N N . ASN A 1 104 ? 19.085 -9.609 40.461 1.00 9.06 104 ASN A N 1
ATOM 841 C CA . ASN A 1 104 ? 19.385 -8.389 39.720 1.00 9.78 104 ASN A CA 1
ATOM 842 C C . ASN A 1 104 ? 18.753 -8.423 38.325 1.00 10.02 104 ASN A C 1
ATOM 843 O O . ASN A 1 104 ? 17.732 -9.063 38.156 1.00 9.88 104 ASN A O 1
ATOM 848 N N . GLY A 1 105 ? 19.328 -7.731 37.343 1.00 9.98 105 GLY A N 1
ATOM 849 C CA . GLY A 1 105 ? 18.743 -7.665 35.999 1.00 10.43 105 GLY A CA 1
ATOM 850 C C . GLY A 1 105 ? 18.534 -9.005 35.342 1.00 10.98 105 GLY A C 1
ATOM 851 O O . GLY A 1 105 ? 17.652 -9.149 34.498 1.00 11.77 105 GLY A O 1
ATOM 852 N N . ASN A 1 106 ? 19.356 -9.982 35.715 1.00 11.45 106 ASN A N 1
ATOM 853 C CA . ASN A 1 106 ? 19.233 -11.352 35.237 1.00 12.14 106 ASN A CA 1
ATOM 854 C C . ASN A 1 106 ? 18.282 -12.236 36.067 1.00 11.46 106 ASN A C 1
ATOM 855 O O . ASN A 1 106 ? 18.197 -13.437 35.841 1.00 12.05 106 ASN A O 1
ATOM 860 N N . GLY A 1 107 ? 17.583 -11.653 37.041 1.00 10.72 107 GLY A N 1
ATOM 861 C CA . GLY A 1 107 ? 16.672 -12.419 37.884 1.00 10.91 107 GLY A CA 1
ATOM 862 C C . GLY A 1 107 ? 17.340 -13.057 39.089 1.00 10.54 107 GLY A C 1
ATOM 863 O O . GLY A 1 107 ? 18.370 -12.570 39.564 1.00 10.22 107 GLY A O 1
ATOM 864 N N . PRO A 1 108 ? 16.746 -14.136 39.615 1.00 10.74 108 PRO A N 1
ATOM 865 C CA . PRO A 1 108 ? 17.242 -14.746 40.835 1.00 11.09 108 PRO A CA 1
ATOM 866 C C . PRO A 1 108 ? 18.501 -15.582 40.627 1.00 11.51 108 PRO A C 1
ATOM 867 O O . PRO A 1 108 ? 18.731 -16.127 39.540 1.00 12.17 108 PRO A O 1
ATOM 871 N N . SER A 1 109 ? 19.285 -15.713 41.696 1.00 11.54 109 SER A N 1
ATOM 872 C CA . SER A 1 109 ? 20.509 -16.516 41.696 1.00 12.28 109 SER A CA 1
ATOM 873 C C . SER A 1 109 ? 20.780 -17.013 43.113 1.00 12.61 109 SER A C 1
ATOM 874 O O . SER A 1 109 ? 20.494 -16.312 44.091 1.00 12.11 109 SER A O 1
ATOM 877 N N . SER A 1 110 ? 21.318 -18.223 43.245 1.00 13.32 110 SER A N 1
ATOM 878 C CA . SER A 1 110 ? 21.703 -18.732 44.564 1.00 14.97 110 SER A CA 1
ATOM 879 C C . SER A 1 110 ? 23.020 -18.119 45.030 1.00 14.80 110 SER A C 1
ATOM 880 O O . SER A 1 110 ? 23.275 -18.031 46.231 1.00 16.72 110 SER A O 1
ATOM 883 N N . THR A 1 111 ? 23.853 -17.718 44.076 1.00 14.40 111 THR A N 1
ATOM 884 C CA . THR A 1 111 ? 25.125 -17.075 44.348 1.00 14.51 111 THR A CA 1
ATOM 885 C C . THR A 1 111 ? 25.044 -15.595 44.004 1.00 13.71 111 THR A C 1
ATOM 886 O O . THR A 1 111 ? 24.242 -15.176 43.166 1.00 13.79 111 THR A O 1
ATOM 890 N N . GLU A 1 112 ? 25.880 -14.795 44.650 1.00 12.98 112 GLU A N 1
ATOM 891 C CA . GLU A 1 112 ? 25.893 -13.364 44.384 1.00 12.81 112 GLU A CA 1
ATOM 892 C C . GLU A 1 112 ? 26.438 -13.083 42.983 1.00 13.23 112 GLU A C 1
ATOM 893 O O . GLU A 1 112 ? 27.569 -13.447 42.681 1.00 13.67 112 GLU A O 1
ATOM 899 N N . PRO A 1 113 ? 25.647 -12.415 42.125 1.00 13.88 113 PRO A N 1
ATOM 900 C CA . PRO A 1 113 ? 26.112 -12.110 40.776 1.00 14.52 113 PRO A CA 1
ATOM 901 C C . PRO A 1 113 ? 27.115 -10.959 40.783 1.00 15.32 113 PRO A C 1
ATOM 902 O O . PRO A 1 113 ? 27.141 -10.167 41.716 1.00 15.57 113 PRO A O 1
ATOM 906 N N . ASN A 1 114 ? 27.948 -10.869 39.754 1.00 16.46 114 ASN A N 1
ATOM 907 C CA . ASN A 1 114 ? 28.835 -9.706 39.578 1.00 18.04 114 ASN A CA 1
ATOM 908 C C . ASN A 1 114 ? 28.643 -8.982 38.232 1.00 17.54 114 ASN A C 1
ATOM 909 O O . ASN A 1 114 ? 29.449 -8.113 37.874 1.00 19.46 114 ASN A O 1
ATOM 914 N N . ALA A 1 115 ? 27.587 -9.349 37.504 1.00 16.05 115 ALA A N 1
ATOM 915 C CA . ALA A 1 115 ? 27.220 -8.746 36.224 1.00 15.50 115 ALA A CA 1
ATOM 916 C C . ALA A 1 115 ? 25.707 -8.621 36.202 1.00 13.95 115 ALA A C 1
ATOM 917 O O . ALA A 1 115 ? 25.027 -9.254 36.993 1.00 13.42 115 ALA A O 1
ATOM 919 N N . ASP A 1 116 ? 25.201 -7.811 35.283 1.00 13.53 116 ASP A N 1
ATOM 920 C CA . ASP A 1 116 ? 23.769 -7.589 35.082 1.00 13.48 116 ASP A CA 1
ATOM 921 C C . ASP A 1 116 ? 23.059 -6.933 36.270 1.00 11.65 116 ASP A C 1
ATOM 922 O O . ASP A 1 116 ? 21.861 -7.122 36.472 1.00 10.74 116 ASP A O 1
ATOM 927 N N . ASP A 1 117 ? 23.789 -6.112 37.017 1.00 10.16 117 ASP A N 1
ATOM 928 C CA . ASP A 1 117 ? 23.151 -5.260 38.007 1.00 9.87 117 ASP A CA 1
ATOM 929 C C . ASP A 1 117 ? 22.229 -4.277 37.311 1.00 9.10 117 ASP A C 1
ATOM 930 O O . ASP A 1 117 ? 22.372 -3.980 36.123 1.00 9.02 117 ASP A O 1
ATOM 935 N N . PHE A 1 118 ? 21.263 -3.782 38.065 1.00 8.23 118 PHE A N 1
ATOM 936 C CA . PHE A 1 118 ? 20.418 -2.683 37.587 1.00 8.08 118 PHE A CA 1
ATOM 937 C C . PHE A 1 118 ? 21.199 -1.376 37.605 1.00 8.08 118 PHE A C 1
ATOM 938 O O . PHE A 1 118 ? 22.109 -1.204 38.436 1.00 8.50 118 PHE A O 1
ATOM 946 N N . TYR A 1 119 ? 20.830 -0.460 36.709 1.00 7.85 119 TYR A N 1
ATOM 947 C CA . TYR A 1 119 ? 21.528 0.823 36.527 1.00 7.93 119 TYR A CA 1
ATOM 948 C C . TYR A 1 119 ? 20.775 1.992 37.134 1.00 8.19 119 TYR A C 1
ATOM 949 O O . TYR A 1 119 ? 19.569 2.107 36.945 1.00 7.98 119 TYR A O 1
ATOM 958 N N . ILE A 1 120 ? 21.511 2.895 37.780 1.00 8.41 120 ILE A N 1
ATOM 959 C CA . ILE A 1 120 ? 21.025 4.230 38.089 1.00 8.52 120 ILE A CA 1
ATOM 960 C C . ILE A 1 120 ? 22.035 5.214 37.486 1.00 8.72 120 ILE A C 1
ATOM 961 O O . ILE A 1 120 ? 23.197 5.223 37.897 1.00 9.22 120 ILE A O 1
ATOM 966 N N . ILE A 1 121 ? 21.589 6.033 36.533 1.00 8.69 121 ILE A N 1
ATOM 967 C CA . ILE A 1 121 ? 22.464 6.957 35.823 1.00 8.67 121 ILE A CA 1
ATOM 968 C C . ILE A 1 121 ? 21.847 8.346 35.934 1.00 8.72 121 ILE A C 1
ATOM 969 O O . ILE A 1 121 ? 21.075 8.781 35.077 1.00 8.90 121 ILE A O 1
ATOM 974 N N . PRO A 1 122 ? 22.194 9.065 37.020 1.00 9.11 122 PRO A N 1
ATOM 975 C CA . PRO A 1 122 ? 21.551 10.358 37.203 1.00 9.41 122 PRO A CA 1
ATOM 976 C C . PRO A 1 122 ? 21.796 11.309 36.042 1.00 9.64 122 PRO A C 1
ATOM 977 O O . PRO A 1 122 ? 22.890 11.334 35.478 1.00 9.51 122 PRO A O 1
ATOM 981 N N . ASN A 1 123 ? 20.748 12.042 35.696 1.00 9.54 123 ASN A N 1
ATOM 982 C CA . ASN A 1 123 ? 20.742 13.058 34.635 1.00 9.91 123 ASN A CA 1
ATOM 983 C C . ASN A 1 123 ? 20.784 12.523 33.204 1.00 10.13 123 ASN A C 1
ATOM 984 O O . ASN A 1 123 ? 20.756 13.310 32.263 1.00 10.82 123 ASN A O 1
ATOM 989 N N . PHE A 1 124 ? 20.771 11.200 33.028 1.00 9.57 124 PHE A N 1
ATOM 990 C CA . PHE A 1 124 ? 20.691 10.599 31.699 1.00 9.24 124 PHE A CA 1
ATOM 991 C C . PHE A 1 124 ? 19.229 10.441 31.316 1.00 8.94 124 PHE A C 1
ATOM 992 O O . PHE A 1 124 ? 18.455 9.769 32.020 1.00 8.97 124 PHE A O 1
ATOM 1000 N N . LYS A 1 125 ? 18.852 11.104 30.232 1.00 8.99 125 LYS A N 1
ATOM 1001 C CA . LYS A 1 125 ? 17.514 11.050 29.687 1.00 9.43 125 LYS A CA 1
ATOM 1002 C C . LYS A 1 125 ? 17.590 10.577 28.258 1.00 8.92 125 LYS A C 1
ATOM 1003 O O . LYS A 1 125 ? 18.477 11.006 27.511 1.00 9.00 125 LYS A O 1
ATOM 1009 N N . THR A 1 126 ? 16.673 9.694 27.870 1.00 8.26 126 THR A N 1
ATOM 1010 C CA . THR A 1 126 ? 16.407 9.476 26.450 1.00 7.99 126 THR A CA 1
ATOM 1011 C C . THR A 1 126 ? 15.069 10.138 26.120 1.00 7.80 126 THR A C 1
ATOM 1012 O O . THR A 1 126 ? 14.223 10.290 27.007 1.00 7.83 126 THR A O 1
ATOM 1016 N N . PRO A 1 127 ? 14.860 10.555 24.858 1.00 7.75 127 PRO A N 1
ATOM 1017 C CA . PRO A 1 127 ? 13.620 11.289 24.570 1.00 8.03 127 PRO A CA 1
ATOM 1018 C C . PRO A 1 127 ? 12.388 10.435 24.817 1.00 8.14 127 PRO A C 1
ATOM 1019 O O . PRO A 1 127 ? 12.311 9.300 24.348 1.00 8.20 127 PRO A O 1
ATOM 1023 N N . ASP A 1 128 ? 11.413 10.970 25.554 1.00 8.07 128 ASP A N 1
ATOM 1024 C CA . ASP A 1 128 ? 10.232 10.191 25.877 1.00 8.43 128 ASP A CA 1
ATOM 1025 C C . ASP A 1 128 ? 9.381 9.865 24.653 1.00 7.77 128 ASP A C 1
ATOM 1026 O O . ASP A 1 128 ? 8.745 8.816 24.626 1.00 7.77 128 ASP A O 1
ATOM 1031 N N . TRP A 1 129 ? 9.397 10.711 23.623 1.00 7.46 129 TRP A N 1
ATOM 1032 C CA . TRP A 1 129 ? 8.680 10.390 22.395 1.00 7.22 129 TRP A CA 1
ATOM 1033 C C . TRP A 1 129 ? 9.227 9.133 21.714 1.00 7.17 129 TRP A C 1
ATOM 1034 O O . TRP A 1 129 ? 8.482 8.428 21.055 1.00 7.08 129 TRP A O 1
ATOM 1045 N N . LEU A 1 130 ? 10.518 8.871 21.888 1.00 6.78 130 LEU A N 1
ATOM 1046 C CA . LEU A 1 130 ? 11.148 7.680 21.316 1.00 6.86 130 LEU A CA 1
ATOM 1047 C C . LEU A 1 130 ? 10.702 6.445 22.105 1.00 6.91 130 LEU A C 1
ATOM 1048 O O . LEU A 1 130 ? 10.309 5.424 21.510 1.00 6.77 130 LEU A O 1
ATOM 1053 N N . LYS A 1 131 ? 10.723 6.530 23.439 1.00 6.86 131 LYS A N 1
ATOM 1054 C CA . LYS A 1 131 ? 10.213 5.443 24.286 1.00 6.96 131 LYS A CA 1
ATOM 1055 C C . LYS A 1 131 ? 8.772 5.074 23.959 1.00 7.09 131 LYS A C 1
ATOM 1056 O O . LYS A 1 131 ? 8.408 3.902 24.006 1.00 7.10 131 LYS A O 1
ATOM 1062 N N . ASN A 1 132 ? 7.954 6.087 23.662 1.00 7.07 132 ASN A N 1
ATOM 1063 C CA . ASN A 1 132 ? 6.509 5.898 23.508 1.00 7.39 132 ASN A CA 1
ATOM 1064 C C . ASN A 1 132 ? 6.041 5.794 22.066 1.00 7.22 132 ASN A C 1
ATOM 1065 O O . ASN A 1 132 ? 4.857 5.631 21.842 1.00 7.37 132 ASN A O 1
ATOM 1070 N N . GLY A 1 133 ? 6.961 5.840 21.106 1.00 6.73 133 GLY A N 1
ATOM 1071 C CA . GLY A 1 133 ? 6.576 5.953 19.696 1.00 6.71 133 GLY A CA 1
ATOM 1072 C C . GLY A 1 133 ? 6.614 4.642 18.940 1.00 6.45 133 GLY A C 1
ATOM 1073 O O . GLY A 1 133 ? 6.992 3.602 19.469 1.00 6.59 133 GLY A O 1
ATOM 1074 N N . VAL A 1 134 ? 6.156 4.712 17.700 1.00 6.29 134 VAL A N 1
ATOM 1075 C CA . VAL A 1 134 ? 6.267 3.663 16.715 1.00 6.24 134 VAL A CA 1
ATOM 1076 C C . VAL A 1 134 ? 6.933 4.266 15.486 1.00 5.96 134 VAL A C 1
ATOM 1077 O O . VAL A 1 134 ? 6.498 5.292 14.968 1.00 5.98 134 VAL A O 1
ATOM 1081 N N . MET A 1 135 ? 7.995 3.607 15.026 1.00 5.73 135 MET A N 1
ATOM 1082 C CA . MET A 1 135 ? 8.846 4.100 13.968 1.00 5.77 135 MET A CA 1
ATOM 1083 C C . MET A 1 135 ? 8.603 3.345 12.670 1.00 5.69 135 MET A C 1
ATOM 1084 O O . MET A 1 135 ? 8.249 2.154 12.666 1.00 5.90 135 MET A O 1
ATOM 1089 N N . TYR A 1 136 ? 8.778 4.071 11.565 1.00 5.55 136 TYR A N 1
ATOM 1090 C CA . TYR A 1 136 ? 8.581 3.532 10.217 1.00 5.54 136 TYR A CA 1
ATOM 1091 C C . TYR A 1 136 ? 9.835 3.892 9.434 1.00 5.53 136 TYR A C 1
ATOM 1092 O O . TYR A 1 136 ? 10.148 5.081 9.287 1.00 5.82 136 TYR A O 1
ATOM 1101 N N . GLN A 1 137 ? 10.575 2.873 8.980 1.00 5.45 137 GLN A N 1
ATOM 1102 C CA . GLN A 1 137 ? 11.818 3.048 8.240 1.00 5.40 137 GLN A CA 1
ATOM 1103 C C . GLN A 1 137 ? 11.572 3.012 6.739 1.00 5.45 137 GLN A C 1
ATOM 1104 O O . GLN A 1 137 ? 11.025 2.038 6.215 1.00 5.29 137 GLN A O 1
ATOM 1110 N N . ILE A 1 138 ? 12.053 4.041 6.048 1.00 5.49 138 ILE A N 1
ATOM 1111 C CA . ILE A 1 138 ? 11.894 4.195 4.602 1.00 5.75 138 ILE A CA 1
ATOM 1112 C C . ILE A 1 138 ? 13.248 4.242 3.925 1.00 5.67 138 ILE A C 1
ATOM 1113 O O . ILE A 1 138 ? 14.087 5.062 4.285 1.00 5.59 138 ILE A O 1
ATOM 1118 N N . PHE A 1 139 ? 13.443 3.361 2.941 1.00 5.65 139 PHE A N 1
ATOM 1119 C CA . PHE A 1 139 ? 14.571 3.427 2.006 1.00 5.84 139 PHE A CA 1
ATOM 1120 C C . PHE A 1 139 ? 14.030 4.270 0.837 1.00 5.92 139 PHE A C 1
ATOM 1121 O O . PHE A 1 139 ? 13.211 3.792 0.055 1.00 6.05 139 PHE A O 1
ATOM 1129 N N . PRO A 1 140 ? 14.449 5.550 0.744 1.00 6.08 140 PRO A N 1
ATOM 1130 C CA . PRO A 1 140 ? 13.675 6.492 -0.076 1.00 6.05 140 PRO A CA 1
ATOM 1131 C C . PRO A 1 140 ? 13.456 6.152 -1.540 1.00 5.99 140 PRO A C 1
ATOM 1132 O O . PRO A 1 140 ? 12.366 6.398 -2.045 1.00 6.15 140 PRO A O 1
ATOM 1136 N N . ASP A 1 141 ? 14.440 5.571 -2.220 1.00 6.03 141 ASP A N 1
ATOM 1137 C CA . ASP A 1 141 ? 14.221 5.272 -3.644 1.00 6.04 141 ASP A CA 1
ATOM 1138 C C . ASP A 1 141 ? 13.099 4.274 -3.898 1.00 5.97 141 ASP A C 1
ATOM 1139 O O . ASP A 1 141 ? 12.604 4.177 -5.014 1.00 6.01 141 ASP A O 1
ATOM 1144 N N . ARG A 1 142 ? 12.696 3.535 -2.861 1.00 6.02 142 ARG A N 1
ATOM 1145 C CA . ARG A 1 142 ? 11.822 2.368 -3.042 1.00 6.04 142 ARG A CA 1
ATOM 1146 C C . ARG A 1 142 ? 10.459 2.473 -2.395 1.00 6.02 142 ARG A C 1
ATOM 1147 O O . ARG A 1 142 ? 9.664 1.550 -2.517 1.00 6.05 142 ARG A O 1
ATOM 1155 N N . PHE A 1 143 ? 10.166 3.595 -1.738 1.00 6.06 143 PHE A N 1
ATOM 1156 C CA . PHE A 1 143 ? 8.920 3.716 -0.984 1.00 6.18 143 PHE A CA 1
ATOM 1157 C C . PHE A 1 143 ? 7.800 4.260 -1.869 1.00 6.20 143 PHE A C 1
ATOM 1158 O O . PHE A 1 143 ? 6.828 3.542 -2.134 1.00 6.27 143 PHE A O 1
ATOM 1166 N N . TYR A 1 144 ? 7.907 5.506 -2.332 1.00 6.15 144 TYR A N 1
ATOM 1167 C CA . TYR A 1 144 ? 6.855 6.059 -3.213 1.00 6.52 144 TYR A CA 1
ATOM 1168 C C . TYR A 1 144 ? 7.420 7.160 -4.077 1.00 6.62 144 TYR A C 1
ATOM 1169 O O . TYR A 1 144 ? 8.079 8.066 -3.581 1.00 6.65 144 TYR A O 1
ATOM 1178 N N . ASN A 1 145 ? 7.186 7.047 -5.384 1.00 6.90 145 ASN A N 1
ATOM 1179 C CA . ASN A 1 145 ? 7.609 8.062 -6.339 1.00 7.05 145 ASN A CA 1
ATOM 1180 C C . ASN A 1 145 ? 6.536 9.154 -6.397 1.00 7.00 145 ASN A C 1
ATOM 1181 O O . ASN A 1 145 ? 5.500 8.999 -7.048 1.00 7.07 145 ASN A O 1
ATOM 1186 N N . GLY A 1 146 ? 6.771 10.250 -5.678 1.00 7.24 146 GLY A N 1
ATOM 1187 C CA . GLY A 1 146 ? 5.831 11.368 -5.648 1.00 7.81 146 GLY A CA 1
ATOM 1188 C C . GLY A 1 146 ? 5.947 12.289 -6.843 1.00 8.30 146 GLY A C 1
ATOM 1189 O O . GLY A 1 146 ? 5.006 13.060 -7.103 1.00 8.93 146 GLY A O 1
ATOM 1190 N N . ASP A 1 147 ? 7.071 12.247 -7.560 1.00 9.11 147 ASP A N 1
ATOM 1191 C CA . ASP A 1 147 ? 7.307 13.166 -8.682 1.00 10.13 147 ASP A CA 1
ATOM 1192 C C . ASP A 1 147 ? 8.220 12.558 -9.717 1.00 10.26 147 ASP A C 1
ATOM 1193 O O . ASP A 1 147 ? 9.365 12.256 -9.398 1.00 9.32 147 ASP A O 1
ATOM 1198 N N . SER A 1 148 ? 7.759 12.382 -10.963 1.00 11.28 148 SER A N 1
ATOM 1199 C CA . SER A 1 148 ? 8.666 11.848 -11.976 1.00 11.46 148 SER A CA 1
ATOM 1200 C C . SER A 1 148 ? 9.711 12.864 -12.450 1.00 10.07 148 SER A C 1
ATOM 1201 O O . SER A 1 148 ? 10.679 12.440 -13.042 1.00 10.23 148 SER A O 1
ATOM 1204 N N . SER A 1 149 ? 9.510 14.173 -12.190 1.00 9.68 149 SER A N 1
ATOM 1205 C CA A SER A 1 149 ? 10.413 15.194 -12.735 0.50 9.55 149 SER A CA 1
ATOM 1206 C CA B SER A 1 149 ? 10.420 15.220 -12.692 0.50 9.36 149 SER A CA 1
ATOM 1207 C C . SER A 1 149 ? 11.856 15.052 -12.224 1.00 9.21 149 SER A C 1
ATOM 1208 O O . SER A 1 149 ? 12.773 15.444 -12.906 1.00 9.96 149 SER A O 1
ATOM 1213 N N . ASN A 1 150 ? 12.035 14.469 -11.045 1.00 8.51 150 ASN A N 1
ATOM 1214 C CA . ASN A 1 150 ? 13.363 14.308 -10.456 1.00 8.31 150 ASN A CA 1
ATOM 1215 C C . ASN A 1 150 ? 13.927 12.893 -10.638 1.00 8.10 150 ASN A C 1
ATOM 1216 O O . ASN A 1 150 ? 14.996 12.603 -10.127 1.00 8.44 150 ASN A O 1
ATOM 1221 N N . ASP A 1 151 ? 13.235 12.019 -11.371 1.00 8.18 151 ASP A N 1
ATOM 1222 C CA . ASP A 1 151 ? 13.713 10.635 -11.514 1.00 8.37 151 ASP A CA 1
ATOM 1223 C C . ASP A 1 151 ? 15.057 10.562 -12.236 1.00 8.54 151 ASP A C 1
ATOM 1224 O O . ASP A 1 151 ? 15.260 11.210 -13.265 1.00 9.00 151 ASP A O 1
ATOM 1229 N N . VAL A 1 152 ? 15.960 9.749 -11.710 1.00 8.29 152 VAL A N 1
ATOM 1230 C CA . VAL A 1 152 ? 17.159 9.369 -12.443 1.00 8.50 152 VAL A CA 1
ATOM 1231 C C . VAL A 1 152 ? 16.699 8.492 -13.608 1.00 8.87 152 VAL A C 1
ATOM 1232 O O . VAL A 1 152 ? 15.884 7.584 -13.424 1.00 8.79 152 VAL A O 1
ATOM 1236 N N . GLN A 1 153 ? 17.210 8.773 -14.803 1.00 9.21 153 GLN A N 1
ATOM 1237 C CA . GLN A 1 153 ? 16.896 7.989 -15.990 1.00 9.81 153 GLN A CA 1
ATOM 1238 C C . GLN A 1 153 ? 18.050 7.066 -16.297 1.00 9.79 153 GLN A C 1
ATOM 1239 O O . GLN A 1 153 ? 19.170 7.250 -15.800 1.00 9.65 153 GLN A O 1
ATOM 1245 N N . THR A 1 154 ? 17.781 6.073 -17.137 1.00 9.90 154 THR A N 1
ATOM 1246 C CA . THR A 1 154 ? 18.831 5.226 -17.664 1.00 10.45 154 THR A CA 1
ATOM 1247 C C . THR A 1 154 ? 19.799 6.108 -18.444 1.00 10.74 154 THR A C 1
ATOM 1248 O O . THR A 1 154 ? 19.371 6.895 -19.290 1.00 11.65 154 THR A O 1
ATOM 1252 N N . GLY A 1 155 ? 21.077 6.027 -18.086 1.00 10.83 155 GLY A N 1
ATOM 1253 C CA . GLY A 1 155 ? 22.105 6.846 -18.719 1.00 11.38 155 GLY A CA 1
ATOM 1254 C C . GLY A 1 155 ? 22.207 8.290 -18.273 1.00 11.86 155 GLY A C 1
ATOM 1255 O O . GLY A 1 155 ? 22.998 9.036 -18.848 1.00 12.78 155 GLY A O 1
ATOM 1256 N N . SER A 1 156 ? 21.449 8.708 -17.261 1.00 11.35 156 SER A N 1
ATOM 1257 C CA . SER A 1 156 ? 21.529 10.082 -16.751 1.00 11.93 156 SER A CA 1
ATOM 1258 C C . SER A 1 156 ? 22.952 10.482 -16.379 1.00 12.06 156 SER A C 1
ATOM 1259 O O . SER A 1 156 ? 23.398 11.592 -16.689 1.00 13.18 156 SER A O 1
ATOM 1262 N N . TYR A 1 157 ? 23.641 9.593 -15.679 1.00 11.55 157 TYR A N 1
ATOM 1263 C CA . TYR A 1 157 ? 25.048 9.796 -15.368 1.00 11.58 157 TYR A CA 1
ATOM 1264 C C . TYR A 1 157 ? 25.739 8.466 -15.238 1.00 11.67 157 TYR A C 1
ATOM 1265 O O . TYR A 1 157 ? 25.097 7.403 -15.251 1.00 11.77 157 TYR A O 1
ATOM 1274 N N . THR A 1 158 ? 27.060 8.522 -15.150 1.00 12.27 158 THR A N 1
ATOM 1275 C CA . THR A 1 158 ? 27.865 7.345 -14.925 1.00 13.22 158 THR A CA 1
ATOM 1276 C C . THR A 1 158 ? 28.590 7.464 -13.595 1.00 13.24 158 THR A C 1
ATOM 1277 O O . THR A 1 158 ? 28.853 8.572 -13.103 1.00 15.59 158 THR A O 1
ATOM 1281 N N . TYR A 1 159 ? 28.890 6.317 -13.007 1.00 12.16 159 TYR A N 1
ATOM 1282 C CA . TYR A 1 159 ? 29.697 6.262 -11.791 1.00 11.96 159 TYR A CA 1
ATOM 1283 C C . TYR A 1 159 ? 30.648 5.089 -11.940 1.00 12.54 159 TYR A C 1
ATOM 1284 O O . TYR A 1 159 ? 30.211 3.955 -12.163 1.00 11.98 159 TYR A O 1
ATOM 1293 N N . ASN A 1 160 ? 31.947 5.383 -11.857 1.00 13.95 160 ASN A N 1
ATOM 1294 C CA . ASN A 1 160 ? 32.998 4.382 -12.016 1.00 15.01 160 ASN A CA 1
ATOM 1295 C C . ASN A 1 160 ? 32.786 3.508 -13.269 1.00 15.24 160 ASN A C 1
ATOM 1296 O O . ASN A 1 160 ? 32.908 2.293 -13.208 1.00 15.78 160 ASN A O 1
ATOM 1301 N N . GLY A 1 161 ? 32.436 4.161 -14.376 1.00 16.09 161 GLY A N 1
ATOM 1302 C CA . GLY A 1 161 ? 32.313 3.490 -15.679 1.00 16.13 161 GLY A CA 1
ATOM 1303 C C . GLY A 1 161 ? 31.005 2.777 -15.996 1.00 16.69 161 GLY A C 1
ATOM 1304 O O . GLY A 1 161 ? 30.904 2.139 -17.047 1.00 18.32 161 GLY A O 1
ATOM 1305 N N . THR A 1 162 ? 30.010 2.852 -15.106 1.00 14.79 162 THR A N 1
ATOM 1306 C CA . THR A 1 162 ? 28.716 2.209 -15.348 1.00 14.20 162 THR A CA 1
ATOM 1307 C C . THR A 1 162 ? 27.628 3.279 -15.340 1.00 12.74 162 THR A C 1
ATOM 1308 O O . THR A 1 162 ? 27.596 4.124 -14.445 1.00 12.14 162 THR A O 1
ATOM 1312 N N . PRO A 1 163 ? 26.721 3.250 -16.334 1.00 11.63 163 PRO A N 1
ATOM 1313 C CA . PRO A 1 163 ? 25.604 4.188 -16.337 1.00 11.14 163 PRO A CA 1
ATOM 1314 C C . PRO A 1 163 ? 24.517 3.814 -15.339 1.00 10.29 163 PRO A C 1
ATOM 1315 O O . PRO A 1 163 ? 24.362 2.652 -14.976 1.00 9.99 163 PRO A O 1
ATOM 1319 N N . THR A 1 164 ? 23.765 4.815 -14.910 1.00 9.62 164 THR A N 1
ATOM 1320 C CA . THR A 1 164 ? 22.583 4.564 -14.102 1.00 9.27 164 THR A CA 1
ATOM 1321 C C . THR A 1 164 ? 21.532 3.817 -14.922 1.00 9.40 164 THR A C 1
ATOM 1322 O O . THR A 1 164 ? 21.505 3.913 -16.151 1.00 9.52 164 THR A O 1
ATOM 1326 N N . GLU A 1 165 ? 20.673 3.074 -14.229 1.00 9.23 165 GLU A N 1
ATOM 1327 C CA . GLU A 1 165 ? 19.529 2.413 -14.848 1.00 9.58 165 GLU A CA 1
ATOM 1328 C C . GLU A 1 165 ? 18.263 2.765 -14.094 1.00 9.57 165 GLU A C 1
ATOM 1329 O O . GLU A 1 165 ? 18.214 2.618 -12.872 1.00 10.05 165 GLU A O 1
ATOM 1335 N N . LYS A 1 166 ? 17.245 3.194 -14.832 1.00 9.73 166 LYS A N 1
ATOM 1336 C CA . LYS A 1 166 ? 15.905 3.348 -14.272 1.00 9.91 166 LYS A CA 1
ATOM 1337 C C . LYS A 1 166 ? 15.168 2.024 -14.456 1.00 9.55 166 LYS A C 1
ATOM 1338 O O . LYS A 1 166 ? 15.240 1.434 -15.529 1.00 10.28 166 LYS A O 1
ATOM 1344 N N . LYS A 1 167 ? 14.467 1.555 -13.421 1.00 9.16 167 LYS A N 1
ATOM 1345 C CA . LYS A 1 167 ? 13.610 0.377 -13.554 1.00 9.64 167 LYS A CA 1
ATOM 1346 C C . LYS A 1 167 ? 12.183 0.733 -13.172 1.00 8.99 167 LYS A C 1
ATOM 1347 O O . LYS A 1 167 ? 11.942 1.627 -12.367 1.00 9.41 167 LYS A O 1
ATOM 1353 N N . ALA A 1 168 ? 11.237 0.038 -13.791 1.00 8.93 168 ALA A N 1
ATOM 1354 C CA . ALA A 1 168 ? 9.813 0.290 -13.611 1.00 8.89 168 ALA A CA 1
ATOM 1355 C C . ALA A 1 168 ? 9.349 -0.099 -12.220 1.00 8.52 168 ALA A C 1
ATOM 1356 O O . ALA A 1 168 ? 9.793 -1.102 -11.668 1.00 8.33 168 ALA A O 1
ATOM 1358 N N . TRP A 1 169 ? 8.434 0.686 -11.660 1.00 8.27 169 TRP A N 1
ATOM 1359 C CA . TRP A 1 169 ? 7.904 0.378 -10.328 1.00 8.21 169 TRP A CA 1
ATOM 1360 C C . TRP A 1 169 ? 7.350 -1.048 -10.314 1.00 8.51 169 TRP A C 1
ATOM 1361 O O . TRP A 1 169 ? 6.679 -1.454 -11.263 1.00 8.86 169 TRP A O 1
ATOM 1372 N N . GLY A 1 170 ? 7.659 -1.811 -9.263 1.00 8.59 170 GLY A N 1
ATOM 1373 C CA . GLY A 1 170 ? 7.222 -3.201 -9.129 1.00 8.86 170 GLY A CA 1
ATOM 1374 C C . GLY A 1 170 ? 8.112 -4.241 -9.760 1.00 9.20 170 GLY A C 1
ATOM 1375 O O . GLY A 1 170 ? 7.927 -5.434 -9.482 1.00 10.63 170 GLY A O 1
ATOM 1376 N N . SER A 1 171 ? 9.077 -3.841 -10.588 1.00 9.00 171 SER A N 1
ATOM 1377 C CA . SER A 1 171 ? 9.958 -4.793 -11.262 1.00 9.36 171 SER A CA 1
ATOM 1378 C C . SER A 1 171 ? 11.099 -5.229 -10.337 1.00 9.03 171 SER A C 1
ATOM 1379 O O . SER A 1 171 ? 11.332 -4.673 -9.261 1.00 8.43 171 SER A O 1
ATOM 1382 N N . SER A 1 172 ? 11.824 -6.238 -10.781 1.00 8.97 172 SER A N 1
ATOM 1383 C CA . SER A 1 172 ? 12.976 -6.740 -10.058 1.00 9.34 172 SER A CA 1
ATOM 1384 C C . SER A 1 172 ? 13.965 -5.627 -9.758 1.00 9.16 172 SER A C 1
ATOM 1385 O O . SER A 1 172 ? 14.232 -4.776 -10.608 1.00 8.97 172 SER A O 1
ATOM 1388 N N . VAL A 1 173 ? 14.520 -5.635 -8.554 1.00 9.07 173 VAL A N 1
ATOM 1389 C CA . VAL A 1 173 ? 15.548 -4.653 -8.177 1.00 9.37 173 VAL A CA 1
ATOM 1390 C C . VAL A 1 173 ? 16.900 -4.916 -8.816 1.00 8.98 173 VAL A C 1
ATOM 1391 O O . VAL A 1 173 ? 17.744 -4.016 -8.851 1.00 8.57 173 VAL A O 1
ATOM 1395 N N . TYR A 1 174 ? 17.138 -6.140 -9.283 1.00 8.83 174 TYR A N 1
ATOM 1396 C CA . TYR A 1 174 ? 18.456 -6.481 -9.814 1.00 9.09 174 TYR A CA 1
ATOM 1397 C C . TYR A 1 174 ? 18.719 -5.735 -11.125 1.00 8.77 174 TYR A C 1
ATOM 1398 O O . TYR A 1 174 ? 17.873 -5.702 -12.031 1.00 8.86 174 TYR A O 1
ATOM 1407 N N . ALA A 1 175 ? 19.911 -5.169 -11.241 1.00 8.86 175 ALA A N 1
ATOM 1408 C CA . ALA A 1 175 ? 20.291 -4.452 -12.440 1.00 9.05 175 ALA A CA 1
ATOM 1409 C C . ALA A 1 175 ? 20.207 -5.383 -13.643 1.00 9.43 175 ALA A C 1
ATOM 1410 O O . ALA A 1 175 ? 20.540 -6.568 -13.539 1.00 9.62 175 ALA A O 1
ATOM 1412 N N . ASP A 1 176 ? 19.741 -4.836 -14.761 1.00 9.74 176 ASP A N 1
ATOM 1413 C CA . ASP A 1 176 ? 19.775 -5.576 -16.027 1.00 10.25 176 ASP A CA 1
ATOM 1414 C C . ASP A 1 176 ? 21.226 -5.825 -16.462 1.00 10.31 176 ASP A C 1
ATOM 1415 O O . ASP A 1 176 ? 22.160 -5.195 -15.938 1.00 10.41 176 ASP A O 1
ATOM 1420 N N . PRO A 1 177 ? 21.431 -6.786 -17.388 1.00 10.24 177 PRO A N 1
ATOM 1421 C CA . PRO A 1 177 ? 22.801 -7.152 -17.719 1.00 10.15 177 PRO A CA 1
ATOM 1422 C C . PRO A 1 177 ? 23.657 -5.968 -18.195 1.00 9.88 177 PRO A C 1
ATOM 1423 O O . PRO A 1 177 ? 23.205 -5.144 -18.995 1.00 9.44 177 PRO A O 1
ATOM 1427 N N . GLY A 1 178 ? 24.845 -5.853 -17.619 1.00 9.86 178 GLY A N 1
ATOM 1428 C CA . GLY A 1 178 ? 25.760 -4.764 -17.900 1.00 9.85 178 GLY A CA 1
ATOM 1429 C C . GLY A 1 178 ? 25.670 -3.593 -16.940 1.00 9.68 178 GLY A C 1
ATOM 1430 O O . GLY A 1 178 ? 26.593 -2.786 -16.853 1.00 10.53 178 GLY A O 1
ATOM 1431 N N . TYR A 1 179 ? 24.563 -3.502 -16.202 1.00 9.31 179 TYR A N 1
ATOM 1432 C CA . TYR A 1 179 ? 24.362 -2.422 -15.232 1.00 9.20 179 TYR A CA 1
ATOM 1433 C C . TYR A 1 179 ? 24.783 -2.879 -13.827 1.00 9.35 179 TYR A C 1
ATOM 1434 O O . TYR A 1 179 ? 25.162 -4.028 -13.627 1.00 10.42 179 TYR A O 1
ATOM 1443 N N . ASP A 1 180 ? 24.740 -1.962 -12.852 1.00 9.21 180 ASP A N 1
ATOM 1444 C CA . ASP A 1 180 ? 25.228 -2.257 -11.508 1.00 9.49 180 ASP A CA 1
ATOM 1445 C C . ASP A 1 180 ? 24.106 -2.101 -10.492 1.00 8.79 180 ASP A C 1
ATOM 1446 O O . ASP A 1 180 ? 23.362 -1.128 -10.540 1.00 8.62 180 ASP A O 1
ATOM 1451 N N . ASN A 1 181 ? 24.012 -3.050 -9.562 1.00 8.44 181 ASN A N 1
ATOM 1452 C CA . ASN A 1 181 ? 22.932 -3.053 -8.558 1.00 8.35 181 ASN A CA 1
ATOM 1453 C C . ASN A 1 181 ? 22.825 -1.782 -7.730 1.00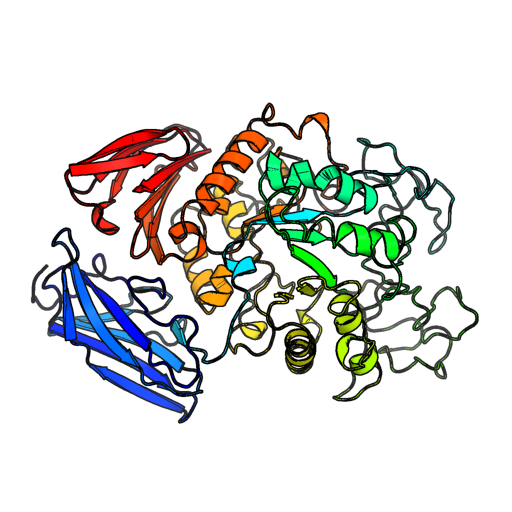 8.07 181 ASN A C 1
ATOM 1454 O O . ASN A 1 181 ? 21.720 -1.409 -7.333 1.00 8.38 181 ASN A O 1
ATOM 1459 N N . SER A 1 182 ? 23.946 -1.107 -7.486 1.00 7.74 182 SER A N 1
ATOM 1460 C CA A SER A 1 182 ? 23.924 0.133 -6.699 0.50 8.16 182 SER A CA 1
ATOM 1461 C CA B SER A 1 182 ? 23.941 0.140 -6.702 0.50 7.48 182 SER A CA 1
ATOM 1462 C C . SER A 1 182 ? 23.551 1.380 -7.513 1.00 7.74 182 SER A C 1
ATOM 1463 O O . SER A 1 182 ? 23.465 2.476 -6.956 1.00 7.54 182 SER A O 1
ATOM 1468 N N . LEU A 1 183 ? 23.328 1.212 -8.822 1.00 8.09 183 LEU A N 1
ATOM 1469 C CA . LEU A 1 183 ? 22.972 2.312 -9.715 1.00 8.15 183 LEU A CA 1
ATOM 1470 C C . LEU A 1 183 ? 21.652 2.038 -10.416 1.00 8.41 183 LEU A C 1
ATOM 1471 O O . LEU A 1 183 ? 21.463 2.454 -11.552 1.00 9.47 183 LEU A O 1
ATOM 1476 N N . VAL A 1 184 ? 20.742 1.373 -9.701 1.00 7.86 184 VAL A N 1
ATOM 1477 C CA . VAL A 1 184 ? 19.384 1.094 -10.171 1.00 7.69 184 VAL A CA 1
ATOM 1478 C C . VAL A 1 184 ? 18.419 2.006 -9.411 1.00 7.44 184 VAL A C 1
ATOM 1479 O O . VAL A 1 184 ? 18.422 2.003 -8.162 1.00 7.22 184 VAL A O 1
ATOM 1483 N N . PHE A 1 185 ? 17.592 2.751 -10.147 1.00 7.52 185 PHE A N 1
ATOM 1484 C CA . PHE A 1 185 ? 16.746 3.777 -9.548 1.00 7.66 185 PHE A CA 1
ATOM 1485 C C . PHE A 1 185 ? 15.292 3.607 -9.934 1.00 7.42 185 PHE A C 1
ATOM 1486 O O . PHE A 1 185 ? 14.941 3.601 -11.134 1.00 7.94 185 PHE A O 1
ATOM 1494 N N . PHE A 1 186 ? 14.445 3.451 -8.918 1.00 7.06 186 PHE A N 1
ATOM 1495 C CA . PHE A 1 186 ? 13.000 3.322 -9.102 1.00 6.93 186 PHE A CA 1
ATOM 1496 C C . PHE A 1 186 ? 12.253 4.653 -9.047 1.00 6.75 186 PHE A C 1
ATOM 1497 O O . PHE A 1 186 ? 11.160 4.735 -9.570 1.00 7.33 186 PHE A O 1
ATOM 1505 N N . GLY A 1 187 ? 12.816 5.677 -8.403 1.00 6.50 187 GLY A N 1
ATOM 1506 C CA . GLY A 1 187 ? 12.213 7.001 -8.433 1.00 6.52 187 GLY A CA 1
ATOM 1507 C C . GLY A 1 187 ? 11.551 7.480 -7.160 1.00 6.34 187 GLY A C 1
ATOM 1508 O O . GLY A 1 187 ? 10.973 8.572 -7.135 1.00 6.91 187 GLY A O 1
ATOM 1509 N N . GLY A 1 188 ? 11.601 6.691 -6.091 1.00 6.15 188 GLY A N 1
ATOM 1510 C CA . GLY A 1 188 ? 11.049 7.137 -4.823 1.00 6.04 188 GLY A CA 1
ATOM 1511 C C . GLY A 1 188 ? 11.741 8.385 -4.306 1.00 6.01 188 GLY A C 1
ATOM 1512 O O . GLY A 1 188 ? 12.941 8.587 -4.529 1.00 6.09 188 GLY A O 1
ATOM 1513 N N . ASP A 1 189 ? 10.997 9.241 -3.621 1.00 5.98 189 ASP A N 1
ATOM 1514 C CA . ASP A 1 189 ? 11.513 10.563 -3.284 1.00 6.17 189 ASP A CA 1
ATOM 1515 C C . ASP A 1 189 ? 10.840 11.162 -2.069 1.00 6.25 189 ASP A C 1
ATOM 1516 O O . ASP A 1 189 ? 9.945 10.547 -1.475 1.00 6.18 189 ASP A O 1
ATOM 1521 N N . LEU A 1 190 ? 11.298 12.349 -1.668 1.00 6.45 190 LEU A N 1
ATOM 1522 C CA . LEU A 1 190 ? 10.759 13.007 -0.479 1.00 6.85 190 LEU A CA 1
ATOM 1523 C C . LEU A 1 190 ? 9.331 13.480 -0.679 1.00 6.89 190 LEU A C 1
ATOM 1524 O O . LEU A 1 190 ? 8.537 13.422 0.244 1.00 6.76 190 LEU A O 1
ATOM 1529 N N . ALA A 1 191 ? 9.010 13.949 -1.882 1.00 6.99 191 ALA A N 1
ATOM 1530 C CA . ALA A 1 191 ? 7.633 14.340 -2.180 1.00 7.23 191 ALA A CA 1
ATOM 1531 C C . ALA A 1 191 ? 6.706 13.138 -2.015 1.00 7.11 191 ALA A C 1
ATOM 1532 O O . ALA A 1 191 ? 5.584 13.279 -1.522 1.00 7.37 191 ALA A O 1
ATOM 1534 N N . GLY A 1 192 ? 7.184 11.948 -2.401 1.00 7.01 192 GLY A N 1
ATOM 1535 C CA . GLY A 1 192 ? 6.396 10.747 -2.236 1.00 7.07 192 GLY A CA 1
ATOM 1536 C C . GLY A 1 192 ? 6.153 10.415 -0.769 1.00 6.91 192 GLY A C 1
ATOM 1537 O O . GLY A 1 192 ? 5.045 10.058 -0.370 1.00 6.89 192 GLY A O 1
ATOM 1538 N N . ILE A 1 193 ? 7.192 10.541 0.049 1.00 7.06 193 ILE A N 1
ATOM 1539 C CA . ILE A 1 193 ? 7.028 10.368 1.497 1.00 7.32 193 ILE A CA 1
ATOM 1540 C C . ILE A 1 193 ? 5.983 11.362 2.035 1.00 7.78 193 ILE A C 1
ATOM 1541 O O . ILE A 1 193 ? 5.085 10.981 2.779 1.00 7.67 193 ILE A O 1
ATOM 1546 N N . ASP A 1 194 ? 6.108 12.627 1.633 1.00 8.21 194 ASP A N 1
ATOM 1547 C CA . ASP A 1 194 ? 5.127 13.643 2.040 1.00 8.95 194 ASP A CA 1
ATOM 1548 C C . ASP A 1 194 ? 3.687 13.258 1.692 1.00 8.73 194 ASP A C 1
ATOM 1549 O O . ASP A 1 194 ? 2.793 13.329 2.545 1.00 9.15 194 ASP A O 1
ATOM 1554 N N . GLN A 1 195 ? 3.499 12.784 0.460 1.00 8.18 195 GLN A N 1
ATOM 1555 C CA . GLN A 1 195 ? 2.183 12.366 -0.017 1.00 8.16 195 GLN A CA 1
ATOM 1556 C C . GLN A 1 195 ? 1.637 11.153 0.728 1.00 8.17 195 GLN A C 1
ATOM 1557 O O . GLN A 1 195 ? 0.426 10.936 0.746 1.00 9.39 195 GLN A O 1
ATOM 1563 N N . LYS A 1 196 ? 2.523 10.353 1.324 1.00 7.86 196 LYS A N 1
ATOM 1564 C CA . LYS A 1 196 ? 2.138 9.141 2.047 1.00 7.93 196 LYS A CA 1
ATOM 1565 C C . LYS A 1 196 ? 2.120 9.296 3.565 1.00 8.05 196 LYS A C 1
ATOM 1566 O O . LYS A 1 196 ? 1.987 8.318 4.290 1.00 7.97 196 LYS A O 1
ATOM 1572 N N . LEU A 1 197 ? 2.204 10.524 4.064 1.00 8.30 197 LEU A N 1
ATOM 1573 C CA . LEU A 1 197 ? 2.169 10.719 5.509 1.00 8.42 197 LEU A CA 1
ATOM 1574 C C . LEU A 1 197 ? 0.843 10.303 6.134 1.00 8.43 197 LEU A C 1
ATOM 1575 O O . LEU A 1 197 ? 0.830 9.851 7.272 1.00 9.28 197 LEU A O 1
ATOM 1580 N N . GLY A 1 198 ? -0.260 10.411 5.401 1.00 8.06 198 GLY A N 1
ATOM 1581 C CA . GLY A 1 198 ? -1.533 9.914 5.900 1.00 7.80 198 GLY A CA 1
ATOM 1582 C C . GLY A 1 198 ? -1.518 8.404 6.055 1.00 7.62 198 GLY A C 1
ATOM 1583 O O . GLY A 1 198 ? -2.042 7.880 7.034 1.00 8.15 198 GLY A O 1
ATOM 1584 N N . TYR A 1 199 ? -0.935 7.686 5.092 1.00 7.30 199 TYR A N 1
ATOM 1585 C CA . TYR A 1 199 ? -0.775 6.237 5.256 1.00 7.22 199 TYR A CA 1
ATOM 1586 C C . TYR A 1 199 ? 0.038 5.912 6.519 1.00 7.37 199 TYR A C 1
ATOM 1587 O O . TYR A 1 199 ? -0.365 5.080 7.333 1.00 7.03 199 TYR A O 1
ATOM 1596 N N . ILE A 1 200 ? 1.168 6.584 6.688 1.00 7.67 200 ILE A N 1
ATOM 1597 C CA . ILE A 1 200 ? 2.051 6.270 7.796 1.00 7.99 200 ILE A CA 1
ATOM 1598 C C . ILE A 1 200 ? 1.399 6.652 9.125 1.00 8.52 200 ILE A C 1
ATOM 1599 O O . ILE A 1 200 ? 1.321 5.823 10.030 1.00 9.01 200 ILE A O 1
ATOM 1604 N N . LYS A 1 201 ? 0.946 7.896 9.238 1.00 9.33 201 LYS A N 1
ATOM 1605 C CA . LYS A 1 201 ? 0.478 8.435 10.524 1.00 10.67 201 LYS A CA 1
ATOM 1606 C C . LYS A 1 201 ? -0.952 8.071 10.887 1.00 11.20 201 LYS A C 1
ATOM 1607 O O . LYS A 1 201 ? -1.284 8.109 12.070 1.00 11.13 201 LYS A O 1
ATOM 1613 N N . LYS A 1 202 ? -1.779 7.697 9.903 1.00 11.91 202 LYS A N 1
ATOM 1614 C CA . LYS A 1 202 ? -3.197 7.371 10.160 1.00 12.98 202 LYS A CA 1
ATOM 1615 C C . LYS A 1 202 ? -3.574 5.941 9.820 1.00 12.69 202 LYS A C 1
ATOM 1616 O O . LYS A 1 202 ? -4.101 5.217 10.669 1.00 14.02 202 LYS A O 1
ATOM 1622 N N . THR A 1 203 ? -3.302 5.499 8.599 1.00 11.63 203 THR A N 1
ATOM 1623 C CA . THR A 1 203 ? -3.624 4.125 8.225 1.00 11.32 203 THR A CA 1
ATOM 1624 C C . THR A 1 203 ? -2.878 3.128 9.118 1.00 11.10 203 THR A C 1
ATOM 1625 O O . THR A 1 203 ? -3.432 2.097 9.526 1.00 12.66 203 THR A O 1
ATOM 1629 N N . LEU A 1 204 ? -1.606 3.396 9.388 1.00 9.44 204 LEU A N 1
ATOM 1630 C CA . LEU A 1 204 ? -0.864 2.576 10.339 1.00 8.92 204 LEU A CA 1
ATOM 1631 C C . LEU A 1 204 ? -0.921 3.191 11.728 1.00 8.43 204 LEU A C 1
ATOM 1632 O O . LEU A 1 204 ? -1.336 2.519 12.671 1.00 8.45 204 LEU A O 1
ATOM 1637 N N . GLY A 1 205 ? -0.485 4.448 11.847 1.00 8.24 205 GLY A N 1
ATOM 1638 C CA . GLY A 1 205 ? -0.402 5.137 13.138 1.00 8.20 205 GLY A CA 1
ATOM 1639 C C . GLY A 1 205 ? 0.996 5.357 13.662 1.00 8.16 205 GLY A C 1
ATOM 1640 O O . GLY A 1 205 ? 1.144 5.792 14.802 1.00 8.80 205 GLY A O 1
ATOM 1641 N N . ALA A 1 206 ? 2.024 5.065 12.863 1.00 7.83 206 ALA A N 1
ATOM 1642 C CA . ALA A 1 206 ? 3.399 5.360 13.278 1.00 7.72 206 ALA A CA 1
ATOM 1643 C C . ALA A 1 206 ? 3.583 6.873 13.379 1.00 7.69 206 ALA A C 1
ATOM 1644 O O . ALA A 1 206 ? 3.041 7.633 12.568 1.00 8.25 206 ALA A O 1
ATOM 1646 N N . ASN A 1 207 ? 4.365 7.302 14.350 1.00 7.19 207 ASN A N 1
ATOM 1647 C CA . ASN A 1 207 ? 4.626 8.739 14.576 1.00 7.17 207 ASN A CA 1
ATOM 1648 C C . ASN A 1 207 ? 6.086 9.138 14.431 1.00 6.99 207 ASN A C 1
ATOM 1649 O O . ASN A 1 207 ? 6.416 10.307 14.584 1.00 7.21 207 ASN A O 1
ATOM 1654 N N . ILE A 1 208 ? 6.962 8.186 14.102 1.00 6.56 208 ILE A N 1
ATOM 1655 C CA . ILE A 1 208 ? 8.380 8.481 13.867 1.00 6.38 208 ILE A CA 1
ATOM 1656 C C . ILE A 1 208 ? 8.753 7.907 12.510 1.00 6.38 208 ILE A C 1
ATOM 1657 O O . ILE A 1 208 ? 8.457 6.744 12.221 1.00 6.38 208 ILE A O 1
ATOM 1662 N N . LEU A 1 209 ? 9.380 8.729 11.673 1.00 6.29 209 LEU A N 1
ATOM 1663 C CA . LEU A 1 209 ? 9.960 8.265 10.420 1.00 6.23 209 LEU A CA 1
ATOM 1664 C C . LEU A 1 209 ? 11.465 8.241 10.543 1.00 6.14 209 LEU A C 1
ATOM 1665 O O . LEU A 1 209 ? 12.045 9.182 11.045 1.00 6.47 209 LEU A O 1
ATOM 1670 N N . TYR A 1 210 ? 12.079 7.159 10.082 1.00 5.89 210 TYR A N 1
ATOM 1671 C CA . TYR A 1 210 ? 13.533 7.039 9.972 1.00 5.68 210 TYR A CA 1
ATOM 1672 C C . TYR A 1 210 ? 13.836 6.795 8.506 1.00 5.56 210 TYR A C 1
ATOM 1673 O O . TYR A 1 210 ? 13.338 5.843 7.908 1.00 5.57 210 TYR A O 1
ATOM 1682 N N . LEU A 1 211 ? 14.633 7.675 7.910 1.00 5.50 211 LEU A N 1
ATOM 1683 C CA . LEU A 1 211 ? 15.025 7.542 6.502 1.00 5.77 211 LEU A CA 1
ATOM 1684 C C . LEU A 1 211 ? 16.449 7.033 6.374 1.00 5.67 211 LEU A C 1
ATOM 1685 O O . LEU A 1 211 ? 17.344 7.514 7.076 1.00 5.67 211 LEU A O 1
ATOM 1690 N N . ASN A 1 212 ? 16.661 6.101 5.444 1.00 5.65 212 ASN A N 1
ATOM 1691 C CA . ASN A 1 212 ? 18.003 5.805 4.950 1.00 5.62 212 ASN A CA 1
ATOM 1692 C C . ASN A 1 212 ? 18.563 7.104 4.311 1.00 5.66 212 ASN A C 1
ATOM 1693 O O . ASN A 1 212 ? 17.848 8.106 4.204 1.00 5.73 212 ASN A O 1
ATOM 1698 N N . PRO A 1 213 ? 19.855 7.130 3.954 1.00 5.61 213 PRO A N 1
ATOM 1699 C CA . PRO A 1 213 ? 20.483 8.427 3.598 1.00 5.82 213 PRO A CA 1
ATOM 1700 C C . PRO A 1 213 ? 19.793 9.172 2.461 1.00 5.99 213 PRO A C 1
ATOM 1701 O O . PRO A 1 213 ? 19.336 8.565 1.494 1.00 6.28 213 PRO A O 1
ATOM 1705 N N . ILE A 1 214 ? 19.725 10.498 2.598 1.00 6.17 214 ILE A N 1
ATOM 1706 C CA . ILE A 1 214 ? 19.047 11.347 1.598 1.00 6.39 214 ILE A CA 1
ATOM 1707 C C . ILE A 1 214 ? 19.957 12.415 0.989 1.00 6.77 214 ILE A C 1
ATOM 1708 O O . ILE A 1 214 ? 19.475 13.221 0.184 1.00 6.99 214 ILE A O 1
ATOM 1713 N N . PHE A 1 215 ? 21.230 12.451 1.365 1.00 6.89 215 PHE A N 1
ATOM 1714 C CA . PHE A 1 215 ? 22.123 13.499 0.869 1.00 7.09 215 PHE A CA 1
ATOM 1715 C C . PHE A 1 215 ? 22.787 13.074 -0.430 1.00 7.59 215 PHE A C 1
ATOM 1716 O O . PHE A 1 215 ? 22.896 11.893 -0.744 1.00 7.52 215 PHE A O 1
ATOM 1724 N N . LYS A 1 216 ? 23.254 14.065 -1.185 1.00 7.98 216 LYS A N 1
ATOM 1725 C CA . LYS A 1 216 ? 23.838 13.830 -2.501 1.00 8.58 216 LYS A CA 1
ATOM 1726 C C . LYS A 1 216 ? 24.907 12.733 -2.491 1.00 8.00 216 LYS A C 1
ATOM 1727 O O . LYS A 1 216 ? 25.861 12.787 -1.700 1.00 8.21 216 LYS A O 1
ATOM 1733 N N . ALA A 1 217 ? 24.737 11.759 -3.381 1.00 7.81 217 ALA A N 1
ATOM 1734 C CA . ALA A 1 217 ? 25.626 10.599 -3.513 1.00 7.87 217 ALA A CA 1
ATOM 1735 C C . ALA A 1 217 ? 25.269 9.891 -4.809 1.00 7.91 217 ALA A C 1
ATOM 1736 O O . ALA A 1 217 ? 24.106 9.941 -5.224 1.00 8.22 217 ALA A O 1
ATOM 1738 N N . PRO A 1 218 ? 26.236 9.205 -5.442 1.00 7.82 218 PRO A N 1
ATOM 1739 C CA . PRO A 1 218 ? 25.890 8.629 -6.760 1.00 7.96 218 PRO A CA 1
ATOM 1740 C C . PRO A 1 218 ? 25.022 7.369 -6.724 1.00 7.69 218 PRO A C 1
ATOM 1741 O O . PRO A 1 218 ? 24.380 7.074 -7.730 1.00 7.80 218 PRO A O 1
ATOM 1745 N N . THR A 1 219 ? 25.023 6.617 -5.630 1.00 7.38 219 THR A N 1
ATOM 1746 C CA . THR A 1 219 ? 24.322 5.321 -5.597 1.00 7.15 219 THR A CA 1
ATOM 1747 C C . THR A 1 219 ? 22.837 5.489 -5.236 1.00 6.92 219 THR A C 1
ATOM 1748 O O . THR A 1 219 ? 22.355 6.570 -4.898 1.00 6.92 219 THR A O 1
ATOM 1752 N N . ASN A 1 220 ? 22.117 4.384 -5.329 1.00 6.69 220 ASN A N 1
ATOM 1753 C CA . ASN A 1 220 ? 20.732 4.338 -4.890 1.00 6.76 220 ASN A CA 1
ATOM 1754 C C . ASN A 1 220 ? 20.531 4.292 -3.366 1.00 6.72 220 ASN A C 1
ATOM 1755 O O . ASN A 1 220 ? 19.449 4.633 -2.890 1.00 7.36 220 ASN A O 1
ATOM 1760 N N . HIS A 1 221 ? 21.554 3.874 -2.622 1.00 6.55 221 HIS A N 1
ATOM 1761 C CA . HIS A 1 221 ? 21.486 3.779 -1.149 1.00 6.61 221 HIS A CA 1
ATOM 1762 C C . HIS A 1 221 ? 22.045 5.026 -0.467 1.00 6.53 221 HIS A C 1
ATOM 1763 O O . HIS A 1 221 ? 21.590 5.405 0.609 1.00 6.80 221 HIS A O 1
ATOM 1770 N N . LYS A 1 222 ? 23.022 5.655 -1.121 1.00 6.21 222 LYS A N 1
ATOM 1771 C CA . LYS A 1 222 ? 23.590 6.943 -0.714 1.00 6.12 222 LYS A CA 1
ATOM 1772 C C . LYS A 1 222 ? 24.363 6.904 0.610 1.00 6.02 222 LYS A C 1
ATOM 1773 O O . LYS A 1 222 ? 24.527 7.920 1.272 1.00 5.91 222 LYS A O 1
ATOM 1779 N N . TYR A 1 223 ? 24.936 5.746 0.944 1.00 5.89 223 TYR A N 1
ATOM 1780 C CA . TYR A 1 223 ? 25.897 5.667 2.033 1.00 5.92 223 TYR A CA 1
ATOM 1781 C C . TYR A 1 223 ? 27.282 6.172 1.621 1.00 6.27 223 TYR A C 1
ATOM 1782 O O . TYR A 1 223 ? 28.168 6.260 2.466 1.00 6.58 223 TYR A O 1
ATOM 1791 N N . ASP A 1 224 ? 27.469 6.443 0.326 1.00 6.49 224 ASP A N 1
ATOM 1792 C CA . ASP A 1 224 ? 28.714 6.992 -0.223 1.00 6.84 224 ASP A CA 1
ATOM 1793 C C . ASP A 1 224 ? 28.563 8.483 -0.456 1.00 6.86 224 ASP A C 1
ATOM 1794 O O . ASP A 1 224 ? 28.530 8.961 -1.593 1.00 7.13 224 ASP A O 1
ATOM 1799 N N . THR A 1 225 ? 28.440 9.229 0.637 1.00 6.93 225 THR A N 1
ATOM 1800 C CA . THR A 1 225 ? 28.092 10.658 0.595 1.00 7.23 225 THR A CA 1
ATOM 1801 C C . THR A 1 225 ? 29.053 11.484 -0.258 1.00 7.58 225 THR A C 1
ATOM 1802 O O . THR A 1 225 ? 30.278 11.356 -0.120 1.00 7.32 225 THR A O 1
ATOM 1806 N N . GLN A 1 226 ? 28.473 12.319 -1.129 1.00 8.12 226 GLN A N 1
ATOM 1807 C CA . GLN A 1 226 ? 29.210 13.321 -1.895 1.00 9.17 226 GLN A CA 1
ATOM 1808 C C . GLN A 1 226 ? 29.023 14.736 -1.350 1.00 9.02 226 GLN A C 1
ATOM 1809 O O . GLN A 1 226 ? 29.950 15.542 -1.455 1.00 9.02 226 GLN A O 1
ATOM 1815 N N . ASP A 1 227 ? 27.856 15.072 -0.809 1.00 8.62 227 ASP A N 1
ATOM 1816 C CA . ASP A 1 227 ? 27.639 16.391 -0.208 1.00 9.09 227 ASP A CA 1
ATOM 1817 C C . ASP A 1 227 ? 26.619 16.247 0.910 1.00 8.64 227 ASP A C 1
ATOM 1818 O O . ASP A 1 227 ? 25.424 16.050 0.654 1.00 8.84 227 ASP A O 1
ATOM 1823 N N . TYR A 1 228 ? 27.090 16.329 2.151 1.00 8.35 228 TYR A N 1
ATOM 1824 C CA . TYR A 1 228 ? 26.204 16.280 3.316 1.00 8.48 228 TYR A CA 1
ATOM 1825 C C . TYR A 1 228 ? 25.194 17.413 3.385 1.00 8.92 228 TYR A C 1
ATOM 1826 O O . TYR A 1 228 ? 24.195 17.287 4.078 1.00 9.05 228 TYR A O 1
ATOM 1835 N N . MET A 1 229 ? 25.481 18.528 2.708 1.00 9.59 229 MET A N 1
ATOM 1836 C CA . MET A 1 229 ? 24.680 19.736 2.863 1.00 10.95 229 MET A CA 1
ATOM 1837 C C . MET A 1 229 ? 23.552 19.871 1.848 1.00 10.59 229 MET A C 1
ATOM 1838 O O . MET A 1 229 ? 22.781 20.834 1.935 1.00 11.13 229 MET A O 1
ATOM 1843 N N . ALA A 1 230 ? 23.446 18.922 0.912 1.00 9.80 230 ALA A N 1
ATOM 1844 C CA . ALA A 1 230 ? 22.438 18.970 -0.137 1.00 9.38 230 ALA A CA 1
ATOM 1845 C C . ALA A 1 230 ? 21.668 17.676 -0.154 1.00 8.78 230 ALA A C 1
ATOM 1846 O O . ALA A 1 230 ? 22.257 16.606 -0.225 1.00 8.64 230 ALA A O 1
ATOM 1848 N N . VAL A 1 231 ? 20.349 17.788 -0.130 1.00 8.39 231 VAL A N 1
ATOM 1849 C CA . VAL A 1 231 ? 19.488 16.662 -0.464 1.00 8.35 231 VAL A CA 1
ATOM 1850 C C . VAL A 1 231 ? 19.832 16.203 -1.881 1.00 8.21 231 VAL A C 1
ATOM 1851 O O . VAL A 1 231 ? 20.049 17.006 -2.790 1.00 8.53 231 VAL A O 1
ATOM 1855 N N . ASP A 1 232 ? 19.918 14.902 -2.089 1.00 7.96 232 ASP A N 1
ATOM 1856 C CA . ASP A 1 232 ? 20.211 14.414 -3.422 1.00 7.96 232 ASP A CA 1
ATOM 1857 C C . ASP A 1 232 ? 19.089 14.833 -4.375 1.00 8.04 232 ASP A C 1
ATOM 1858 O O . ASP A 1 232 ? 17.927 14.628 -4.063 1.00 7.73 232 ASP A O 1
ATOM 1863 N N . PRO A 1 233 ? 19.434 15.407 -5.544 1.00 8.23 233 PRO A N 1
ATOM 1864 C CA . PRO A 1 233 ? 18.376 15.866 -6.454 1.00 8.37 233 PRO A CA 1
ATOM 1865 C C . PRO A 1 233 ? 17.374 14.801 -6.878 1.00 8.27 233 PRO A C 1
ATOM 1866 O O . PRO A 1 233 ? 16.246 15.154 -7.192 1.00 8.47 233 PRO A O 1
ATOM 1870 N N . ALA A 1 234 ? 17.755 13.521 -6.882 1.00 7.98 234 ALA A N 1
ATOM 1871 C CA . ALA A 1 234 ? 16.772 12.479 -7.172 1.00 8.02 234 ALA A CA 1
ATOM 1872 C C . ALA A 1 234 ? 15.648 12.470 -6.152 1.00 7.88 234 ALA A C 1
ATOM 1873 O O . ALA A 1 234 ? 14.493 12.141 -6.483 1.00 7.56 234 ALA A O 1
ATOM 1875 N N . PHE A 1 235 ? 15.967 12.829 -4.912 1.00 7.81 235 PHE A N 1
ATOM 1876 C CA . PHE A 1 235 ? 14.983 12.797 -3.847 1.00 7.89 235 PHE A CA 1
ATOM 1877 C C . PHE A 1 235 ? 14.237 14.118 -3.635 1.00 8.54 235 PHE A C 1
ATOM 1878 O O . PHE A 1 235 ? 13.172 14.146 -3.010 1.00 8.40 235 PHE A O 1
ATOM 1886 N N . GLY A 1 236 ? 14.795 15.217 -4.142 1.00 9.21 236 GLY A N 1
ATOM 1887 C CA . GLY A 1 236 ? 14.154 16.530 -4.017 1.00 10.03 236 GLY A CA 1
ATOM 1888 C C . GLY A 1 236 ? 15.241 17.571 -3.843 1.00 10.31 236 GLY A C 1
ATOM 1889 O O . GLY A 1 236 ? 16.370 17.350 -4.245 1.00 11.90 236 GLY A O 1
ATOM 1890 N N . ASP A 1 237 ? 14.913 18.686 -3.206 1.00 11.06 237 ASP A N 1
ATOM 1891 C CA . ASP A 1 237 ? 15.924 19.655 -2.818 1.00 11.58 237 ASP A CA 1
ATOM 1892 C C . ASP A 1 237 ? 15.749 19.959 -1.341 1.00 10.56 237 ASP A C 1
ATOM 1893 O O . ASP A 1 237 ? 14.887 19.373 -0.669 1.00 9.46 237 ASP A O 1
ATOM 1898 N N . ASN A 1 238 ? 16.567 20.862 -0.814 1.00 10.30 238 ASN A N 1
ATOM 1899 C CA . ASN A 1 238 ? 16.492 21.152 0.609 1.00 10.49 238 ASN A CA 1
ATOM 1900 C C . ASN A 1 238 ? 15.159 21.768 1.019 1.00 10.28 238 ASN A C 1
ATOM 1901 O O . ASN A 1 238 ? 14.703 21.583 2.136 1.00 10.00 238 ASN A O 1
ATOM 1906 N N . SER A 1 239 ? 14.522 22.488 0.097 1.00 10.93 239 SER A N 1
ATOM 1907 C CA . SER A 1 239 ? 13.194 23.012 0.359 1.00 10.92 239 SER A CA 1
ATOM 1908 C C . SER A 1 239 ? 12.150 21.898 0.453 1.00 10.36 239 SER A C 1
ATOM 1909 O O . SER A 1 239 ? 11.254 21.965 1.295 1.00 10.29 239 SER A O 1
ATOM 1912 N N . THR A 1 240 ? 12.280 20.863 -0.379 1.00 10.46 240 THR A N 1
ATOM 1913 C CA . THR A 1 240 ? 11.381 19.699 -0.255 1.00 10.46 240 THR A CA 1
ATOM 1914 C C . THR A 1 240 ? 11.533 19.057 1.123 1.00 9.62 240 THR A C 1
ATOM 1915 O O . THR A 1 240 ? 10.542 18.718 1.771 1.00 8.97 240 THR A O 1
ATOM 1919 N N . LEU A 1 241 ? 12.773 18.936 1.585 1.00 9.21 241 LEU A N 1
ATOM 1920 C CA . LEU A 1 241 ? 13.012 18.388 2.921 1.00 9.27 241 LEU A CA 1
ATOM 1921 C C . LEU A 1 241 ? 12.349 19.226 4.020 1.00 9.66 241 LEU A C 1
ATOM 1922 O O . LEU A 1 241 ? 11.701 18.684 4.914 1.00 9.14 241 LEU A O 1
ATOM 1927 N N . GLN A 1 242 ? 12.479 20.550 3.927 1.00 10.46 242 GLN A N 1
ATOM 1928 C CA . GLN A 1 242 ? 11.843 21.439 4.901 1.00 11.35 242 GLN A CA 1
ATOM 1929 C C . GLN A 1 242 ? 10.329 21.262 4.934 1.00 11.19 242 GLN A C 1
ATOM 1930 O O . GLN A 1 242 ? 9.717 21.170 6.006 1.00 11.13 242 GLN A O 1
ATOM 1936 N N . THR A 1 243 ? 9.732 21.186 3.751 1.00 11.19 243 THR A N 1
ATOM 1937 C CA . THR A 1 243 ? 8.289 20.978 3.644 1.00 11.40 243 THR A CA 1
ATOM 1938 C C . THR A 1 243 ? 7.888 19.623 4.230 1.00 10.64 243 THR A C 1
ATOM 1939 O O . THR A 1 243 ? 6.905 19.509 4.950 1.00 10.65 243 THR A O 1
ATOM 1943 N N . LEU A 1 244 ? 8.651 18.587 3.907 1.00 9.73 244 LEU A N 1
ATOM 1944 C CA . LEU A 1 244 ? 8.377 17.259 4.474 1.00 9.37 244 LEU A CA 1
ATOM 1945 C C . LEU A 1 244 ? 8.446 17.271 6.001 1.00 8.85 244 LEU A C 1
ATOM 1946 O O . LEU A 1 244 ? 7.572 16.720 6.674 1.00 8.63 244 LEU A O 1
ATOM 1951 N N . ILE A 1 245 ? 9.483 17.913 6.544 1.00 9.09 245 ILE A N 1
ATOM 1952 C CA . ILE A 1 245 ? 9.634 17.981 8.000 1.00 9.36 245 ILE A CA 1
ATOM 1953 C C . ILE A 1 245 ? 8.449 18.693 8.648 1.00 9.77 245 ILE A C 1
ATOM 1954 O O . ILE A 1 245 ? 7.908 18.222 9.648 1.00 10.02 245 ILE A O 1
ATOM 1959 N N . ASN A 1 246 ? 8.030 19.818 8.060 1.00 10.35 246 ASN A N 1
ATOM 1960 C CA A ASN A 1 246 ? 6.923 20.533 8.647 0.50 10.50 246 ASN A CA 1
ATOM 1961 C CA B ASN A 1 246 ? 6.842 20.579 8.509 0.50 10.53 246 ASN A CA 1
ATOM 1962 C C . ASN A 1 246 ? 5.645 19.666 8.576 1.00 10.31 246 ASN A C 1
ATOM 1963 O O . ASN A 1 246 ? 4.896 19.649 9.532 1.00 10.37 246 ASN A O 1
ATOM 1972 N N . ASP A 1 247 ? 5.443 18.913 7.498 1.00 10.01 247 ASP A N 1
ATOM 1973 C CA . ASP A 1 247 ? 4.261 18.052 7.418 1.00 10.25 247 ASP A CA 1
ATOM 1974 C C . ASP A 1 247 ? 4.349 16.854 8.364 1.00 9.83 247 ASP A C 1
ATOM 1975 O O . ASP A 1 247 ? 3.330 16.394 8.866 1.00 10.18 247 ASP A O 1
ATOM 1980 N N . ILE A 1 248 ? 5.561 16.340 8.584 1.00 9.34 248 ILE A N 1
ATOM 1981 C CA . ILE A 1 248 ? 5.750 15.305 9.607 1.00 9.18 248 ILE A CA 1
ATOM 1982 C C . ILE A 1 248 ? 5.408 15.843 11.003 1.00 9.27 248 ILE A C 1
ATOM 1983 O O . ILE A 1 248 ? 4.713 15.190 11.784 1.00 9.22 248 ILE A O 1
ATOM 1988 N N . HIS A 1 249 ? 5.907 17.035 11.317 1.00 9.48 249 HIS A N 1
ATOM 1989 C CA . HIS A 1 249 ? 5.649 17.652 12.616 1.00 10.11 249 HIS A CA 1
ATOM 1990 C C . HIS A 1 249 ? 4.194 18.061 12.872 1.00 11.42 249 HIS A C 1
ATOM 1991 O O . HIS A 1 249 ? 3.769 18.146 14.028 1.00 13.01 249 HIS A O 1
ATOM 1998 N N . SER A 1 250 ? 3.441 18.307 11.804 1.00 13.14 250 SER A N 1
ATOM 1999 C CA . SER A 1 250 ? 2.043 18.748 11.921 1.00 14.82 250 SER A CA 1
ATOM 2000 C C . SER A 1 250 ? 1.204 17.810 12.790 1.00 17.53 250 SER A C 1
ATOM 2001 O O . SER A 1 250 ? 1.311 16.576 12.650 1.00 16.78 250 SER A O 1
ATOM 2004 N N . THR A 1 251 ? 0.391 18.406 13.676 1.00 20.48 251 THR A N 1
ATOM 2005 C CA . THR A 1 251 ? -0.652 17.688 14.439 1.00 22.75 251 THR A CA 1
ATOM 2006 C C . THR A 1 251 ? -2.014 17.771 13.762 1.00 24.38 251 THR A C 1
ATOM 2007 O O . THR A 1 251 ? -2.987 17.200 14.262 1.00 25.46 251 THR A O 1
ATOM 2011 N N . ALA A 1 252 ? -2.092 18.486 12.638 1.00 25.97 252 ALA A N 1
ATOM 2012 C CA . ALA A 1 252 ? -3.348 18.672 11.909 1.00 26.48 252 ALA A CA 1
ATOM 2013 C C . ALA A 1 252 ? -3.662 17.523 10.940 1.00 26.75 252 ALA A C 1
ATOM 2014 O O . ALA A 1 252 ? -4.811 17.395 10.500 1.00 28.20 252 ALA A O 1
ATOM 2016 N N . ASN A 1 253 ? -2.660 16.688 10.637 1.00 26.31 253 ASN A N 1
ATOM 2017 C CA . ASN A 1 253 ? -2.746 15.622 9.605 1.00 24.28 253 ASN A CA 1
ATOM 2018 C C . ASN A 1 253 ? -2.503 14.205 10.166 1.00 23.83 253 ASN A C 1
ATOM 2019 O O . ASN A 1 253 ? -2.090 13.292 9.444 1.00 24.19 253 ASN A O 1
ATOM 2024 N N . GLY A 1 254 ? -2.796 14.027 11.449 1.00 23.07 254 GLY A N 1
ATOM 2025 C CA . GLY A 1 254 ? -2.423 12.823 12.181 1.00 20.79 254 GLY A CA 1
ATOM 2026 C C . GLY A 1 254 ? -1.687 13.232 13.444 1.00 18.69 254 GLY A C 1
ATOM 2027 O O . GLY A 1 254 ? -1.556 14.429 13.736 1.00 19.17 254 GLY A O 1
ATOM 2028 N N . PRO A 1 255 ? -1.195 12.250 14.212 1.00 16.81 255 PRO A N 1
ATOM 2029 C CA . PRO A 1 255 ? -0.421 12.607 15.391 1.00 15.95 255 PRO A CA 1
ATOM 2030 C C . PRO A 1 255 ? 0.829 13.404 15.017 1.00 14.57 255 PRO A C 1
ATOM 2031 O O . PRO A 1 255 ? 1.360 13.259 13.905 1.00 13.75 255 PRO A O 1
ATOM 2035 N N . LYS A 1 256 ? 1.282 14.242 15.935 1.00 13.51 256 LYS A N 1
ATOM 2036 C CA . LYS A 1 256 ? 2.571 14.897 15.808 1.00 13.24 256 LYS A CA 1
ATOM 2037 C C . LYS A 1 256 ? 3.633 13.856 15.491 1.00 11.52 256 LYS A C 1
ATOM 2038 O O . LYS A 1 256 ? 3.701 12.829 16.156 1.00 11.58 256 LYS A O 1
ATOM 2044 N N . GLY A 1 257 ? 4.467 14.142 14.499 1.00 10.02 257 GLY A N 1
ATOM 2045 C CA . GLY A 1 257 ? 5.492 13.189 14.065 1.00 9.24 257 GLY A CA 1
ATOM 2046 C C . GLY A 1 257 ? 6.892 13.681 14.313 1.00 8.81 257 GLY A C 1
ATOM 2047 O O . GLY A 1 257 ? 7.122 14.852 14.601 1.00 8.55 257 GLY A O 1
ATOM 2048 N N . TYR A 1 258 ? 7.836 12.763 14.123 1.00 7.91 258 TYR A N 1
ATOM 2049 C CA . TYR A 1 258 ? 9.257 12.986 14.344 1.00 7.71 258 TYR A CA 1
ATOM 2050 C C . TYR A 1 258 ? 10.017 12.411 13.162 1.00 7.33 258 TYR A C 1
ATOM 2051 O O . TYR A 1 258 ? 9.598 11.391 12.598 1.00 7.13 258 TYR A O 1
ATOM 2060 N N . LEU A 1 259 ? 11.128 13.043 12.798 1.00 6.93 259 LEU A N 1
ATOM 2061 C CA . LEU A 1 259 ? 11.990 12.569 11.723 1.00 6.78 259 LEU A CA 1
ATOM 2062 C C . LEU A 1 259 ? 13.403 12.305 12.227 1.00 6.59 259 LEU A C 1
ATOM 2063 O O . LEU A 1 259 ? 14.057 13.191 12.797 1.00 6.64 259 LEU A O 1
ATOM 2068 N N . ILE A 1 260 ? 13.878 11.088 11.969 1.00 6.30 260 ILE A N 1
ATOM 2069 C CA . ILE A 1 260 ? 15.262 10.683 12.228 1.00 6.24 260 ILE A CA 1
ATOM 2070 C C . ILE A 1 260 ? 15.971 10.451 10.900 1.00 6.05 260 ILE A C 1
ATOM 2071 O O . ILE A 1 260 ? 15.478 9.702 10.040 1.00 6.13 260 ILE A O 1
ATOM 2076 N N . LEU A 1 261 ? 17.106 11.115 10.716 1.00 5.85 261 LEU A N 1
ATOM 2077 C CA . LEU A 1 261 ? 17.924 10.959 9.507 1.00 6.05 261 LEU A CA 1
ATOM 2078 C C . LEU A 1 261 ? 19.086 10.014 9.749 1.00 5.85 261 LEU A C 1
ATOM 2079 O O . LEU A 1 261 ? 19.568 9.838 10.878 1.00 5.88 261 LEU A O 1
ATOM 2084 N N . ASP A 1 262 ? 19.543 9.402 8.663 1.00 5.82 262 ASP A N 1
ATOM 2085 C CA . ASP A 1 262 ? 20.691 8.514 8.689 1.00 5.94 262 ASP A CA 1
ATOM 2086 C C . ASP A 1 262 ? 21.944 9.389 8.564 1.00 5.82 262 ASP A C 1
ATOM 2087 O O . ASP A 1 262 ? 22.123 10.076 7.557 1.00 5.83 262 ASP A O 1
ATOM 2092 N N . GLY A 1 263 ? 22.767 9.373 9.604 1.00 5.91 263 GLY A N 1
ATOM 2093 C CA . GLY A 1 263 ? 24.007 10.141 9.682 1.00 5.80 263 GLY A CA 1
ATOM 2094 C C . GLY A 1 263 ? 25.174 9.238 9.361 1.00 5.95 263 GLY A C 1
ATOM 2095 O O . GLY A 1 263 ? 25.492 8.328 10.146 1.00 6.04 263 GLY A O 1
ATOM 2096 N N . VAL A 1 264 ? 25.795 9.445 8.197 1.00 6.10 264 VAL A N 1
ATOM 2097 C CA . VAL A 1 264 ? 26.830 8.565 7.678 1.00 6.19 264 VAL A CA 1
ATOM 2098 C C . VAL A 1 264 ? 28.162 9.260 7.927 1.00 6.29 264 VAL A C 1
ATOM 2099 O O . VAL A 1 264 ? 28.707 9.903 7.040 1.00 6.48 264 VAL A O 1
ATOM 2103 N N . PHE A 1 265 ? 28.659 9.149 9.155 1.00 6.22 265 PHE A N 1
ATOM 2104 C CA . PHE A 1 265 ? 29.760 9.977 9.626 1.00 6.40 265 PHE A CA 1
ATOM 2105 C C . PHE A 1 265 ? 31.064 9.204 9.774 1.00 6.50 265 PHE A C 1
ATOM 2106 O O . PHE A 1 265 ? 32.105 9.797 10.051 1.00 6.80 265 PHE A O 1
ATOM 2114 N N . ASN A 1 266 ? 31.057 7.886 9.600 1.00 6.47 266 ASN A N 1
ATOM 2115 C CA . ASN A 1 266 ? 32.301 7.122 9.683 1.00 6.61 266 ASN A CA 1
ATOM 2116 C C . ASN A 1 266 ? 33.175 7.319 8.445 1.00 6.49 266 ASN A C 1
ATOM 2117 O O . ASN A 1 266 ? 34.404 7.218 8.515 1.00 6.62 266 ASN A O 1
ATOM 2122 N N . HIS A 1 267 ? 32.530 7.552 7.312 1.00 6.53 267 HIS A N 1
ATOM 2123 C CA . HIS A 1 267 ? 33.180 7.536 6.010 1.00 6.61 267 HIS A CA 1
ATOM 2124 C C . HIS A 1 267 ? 32.382 8.413 5.070 1.00 6.60 267 HIS A C 1
ATOM 2125 O O . HIS A 1 267 ? 31.213 8.686 5.324 1.00 6.71 267 HIS A O 1
ATOM 2132 N N . THR A 1 268 ? 33.043 8.858 3.999 1.00 6.76 268 THR A N 1
ATOM 2133 C CA . THR A 1 268 ? 32.368 9.501 2.880 1.00 6.89 268 THR A CA 1
ATOM 2134 C C . THR A 1 268 ? 32.359 8.517 1.720 1.00 7.01 268 THR A C 1
ATOM 2135 O O . THR A 1 268 ? 32.888 7.405 1.804 1.00 7.45 268 THR A O 1
ATOM 2139 N N . GLY A 1 269 ? 31.741 8.944 0.628 1.00 7.28 269 GLY A N 1
ATOM 2140 C CA . GLY A 1 269 ? 31.928 8.297 -0.653 1.00 7.63 269 GLY A CA 1
ATOM 2141 C C . GLY A 1 269 ? 33.269 8.654 -1.262 1.00 8.01 269 GLY A C 1
ATOM 2142 O O . GLY A 1 269 ? 33.874 9.692 -0.936 1.00 8.41 269 GLY A O 1
ATOM 2143 N N . ASP A 1 270 ? 33.740 7.799 -2.163 1.00 8.21 270 ASP A N 1
ATOM 2144 C CA . ASP A 1 270 ? 34.971 8.076 -2.922 1.00 8.66 270 ASP A CA 1
ATOM 2145 C C . ASP A 1 270 ? 34.830 9.239 -3.918 1.00 8.90 270 ASP A C 1
ATOM 2146 O O . ASP A 1 270 ? 35.855 9.757 -4.383 1.00 9.59 270 ASP A O 1
ATOM 2151 N N . SER A 1 271 ? 33.600 9.665 -4.201 1.00 8.83 271 SER A N 1
ATOM 2152 C CA A SER A 1 271 ? 33.356 10.816 -5.075 0.50 8.89 271 SER A CA 1
ATOM 2153 C CA B SER A 1 271 ? 33.313 10.819 -5.071 0.50 9.22 271 SER A CA 1
ATOM 2154 C C . SER A 1 271 ? 33.099 12.114 -4.308 1.00 8.99 271 SER A C 1
ATOM 2155 O O . SER A 1 271 ? 32.774 13.133 -4.901 1.00 9.58 271 SER A O 1
ATOM 2160 N N . HIS A 1 272 ? 33.239 12.097 -2.979 1.00 8.76 272 HIS A N 1
ATOM 2161 C CA . HIS A 1 272 ? 33.148 13.334 -2.205 1.00 8.69 272 HIS A CA 1
ATOM 2162 C C . HIS A 1 272 ? 34.328 14.237 -2.628 1.00 8.91 272 HIS A C 1
ATOM 2163 O O . HIS A 1 272 ? 35.423 13.717 -2.806 1.00 9.15 272 HIS A O 1
ATOM 2170 N N . PRO A 1 273 ? 34.109 15.565 -2.774 1.00 9.56 273 PRO A N 1
ATOM 2171 C CA . PRO A 1 273 ? 35.259 16.432 -3.137 1.00 9.72 273 PRO A CA 1
ATOM 2172 C C . PRO A 1 273 ? 36.470 16.333 -2.214 1.00 9.44 273 PRO A C 1
ATOM 2173 O O . PRO A 1 273 ? 37.595 16.521 -2.674 1.00 9.67 273 PRO A O 1
ATOM 2177 N N . TRP A 1 274 ? 36.261 16.006 -0.939 1.00 8.79 274 TRP A N 1
ATOM 2178 C CA . TRP A 1 274 ? 37.393 15.868 -0.019 1.00 8.79 274 TRP A CA 1
ATOM 2179 C C . TRP A 1 274 ? 38.338 14.757 -0.452 1.00 8.91 274 TRP A C 1
ATOM 2180 O O . TRP A 1 274 ? 39.537 14.823 -0.151 1.00 8.84 274 TRP A O 1
ATOM 2191 N N . PHE A 1 275 ? 37.805 13.735 -1.134 1.00 9.18 275 PHE A N 1
ATOM 2192 C CA . PHE A 1 275 ? 38.561 12.585 -1.592 1.00 9.10 275 PHE A CA 1
ATOM 2193 C C . PHE A 1 275 ? 38.803 12.654 -3.103 1.00 9.66 275 PHE A C 1
ATOM 2194 O O . PHE A 1 275 ? 39.946 12.586 -3.549 1.00 10.01 275 PHE A O 1
ATOM 2202 N N . ASP A 1 276 ? 37.704 12.773 -3.850 1.00 10.40 276 ASP A N 1
ATOM 2203 C CA . ASP A 1 276 ? 37.653 13.034 -5.301 1.00 11.38 276 ASP A CA 1
ATOM 2204 C C . ASP A 1 276 ? 38.437 12.030 -6.138 1.00 11.80 276 ASP A C 1
ATOM 2205 O O . ASP A 1 276 ? 39.263 12.402 -6.969 1.00 12.14 276 ASP A O 1
ATOM 2210 N N . LYS A 1 277 ? 38.151 10.743 -5.947 1.00 11.83 277 LYS A N 1
ATOM 2211 C CA . LYS A 1 277 ? 38.851 9.677 -6.648 1.00 12.77 277 LYS A CA 1
ATOM 2212 C C . LYS A 1 277 ? 38.747 9.742 -8.177 1.00 13.77 277 LYS A C 1
ATOM 2213 O O . LYS A 1 277 ? 39.678 9.317 -8.868 1.00 15.32 277 LYS A O 1
ATOM 2219 N N . TYR A 1 278 ? 37.631 10.243 -8.693 1.00 14.43 278 TYR A N 1
ATOM 2220 C CA . TYR A 1 278 ? 37.405 10.282 -10.145 1.00 15.53 278 TYR A CA 1
ATOM 2221 C C . TYR A 1 278 ? 37.539 11.679 -10.742 1.00 17.07 278 TYR A C 1
ATOM 2222 O O . TYR A 1 278 ? 37.120 11.901 -11.882 1.00 18.10 278 TYR A O 1
ATOM 2231 N N . ASN A 1 279 ? 38.126 12.609 -9.984 1.00 17.09 279 ASN A N 1
ATOM 2232 C CA . ASN A 1 279 ? 38.289 14.005 -10.420 1.00 17.74 279 ASN A CA 1
ATOM 2233 C C . ASN A 1 279 ? 36.991 14.603 -10.972 1.00 17.68 279 ASN A C 1
ATOM 2234 O O . ASN A 1 279 ? 36.930 15.056 -12.126 1.00 18.79 279 ASN A O 1
ATOM 2239 N N . ASN A 1 280 ? 35.945 14.570 -10.149 1.00 17.06 280 ASN A N 1
ATOM 2240 C CA . ASN A 1 280 ? 34.667 15.210 -10.463 1.00 16.73 280 ASN A CA 1
ATOM 2241 C C . ASN A 1 280 ? 34.596 16.697 -10.090 1.00 16.46 280 ASN A C 1
ATOM 2242 O O . ASN A 1 280 ? 33.585 17.349 -10.359 1.00 16.74 280 ASN A O 1
ATOM 2247 N N . PHE A 1 281 ? 35.645 17.222 -9.448 1.00 15.22 281 PHE A N 1
ATOM 2248 C CA . PHE A 1 281 ? 35.661 18.605 -8.979 1.00 15.45 281 PHE A CA 1
ATOM 2249 C C . PHE A 1 281 ? 36.967 19.263 -9.351 1.00 15.24 281 PHE A C 1
ATOM 2250 O O . PHE A 1 281 ? 37.998 18.618 -9.388 1.00 14.16 281 PHE A O 1
ATOM 2258 N N . SER A 1 282 ? 36.910 20.575 -9.574 1.00 15.56 282 SER A N 1
ATOM 2259 C CA . SER A 1 282 ? 38.120 21.353 -9.828 1.00 15.61 282 SER A CA 1
ATOM 2260 C C . SER A 1 282 ? 39.084 21.355 -8.639 1.00 15.07 282 SER A C 1
ATOM 2261 O O . SER A 1 282 ? 40.289 21.440 -8.828 1.00 15.30 282 SER A O 1
ATOM 2264 N N . SER A 1 283 ? 38.543 21.254 -7.426 1.00 14.34 283 SER A N 1
ATOM 2265 C CA . SER A 1 283 ? 39.351 21.207 -6.207 1.00 13.93 283 SER A CA 1
ATOM 2266 C C . SER A 1 283 ? 40.153 19.907 -6.165 1.00 13.78 283 SER A C 1
ATOM 2267 O O . SER A 1 283 ? 39.797 18.928 -6.844 1.00 13.99 283 SER A O 1
ATOM 2270 N N . GLN A 1 284 ? 41.231 19.879 -5.386 1.00 14.16 284 GLN A N 1
ATOM 2271 C CA . GLN A 1 284 ? 42.064 18.680 -5.336 1.00 14.38 284 GLN A CA 1
ATOM 2272 C C . GLN A 1 284 ? 41.817 17.866 -4.054 1.00 13.06 284 GLN A C 1
ATOM 2273 O O . GLN A 1 284 ? 42.042 18.322 -2.932 1.00 12.49 284 GLN A O 1
ATOM 2279 N N . GLY A 1 285 ? 41.267 16.675 -4.247 1.00 12.37 285 GLY A N 1
ATOM 2280 C CA . GLY A 1 285 ? 40.919 15.792 -3.124 1.00 12.11 285 GLY A CA 1
ATOM 2281 C C . GLY A 1 285 ? 42.101 14.982 -2.637 1.00 11.71 285 GLY A C 1
ATOM 2282 O O . GLY A 1 285 ? 43.149 14.924 -3.288 1.00 11.70 285 GLY A O 1
ATOM 2283 N N . ALA A 1 286 ? 41.911 14.302 -1.510 1.00 10.92 286 ALA A N 1
ATOM 2284 C CA . ALA A 1 286 ? 42.973 13.534 -0.870 1.00 10.59 286 ALA A CA 1
ATOM 2285 C C . ALA A 1 286 ? 43.522 12.420 -1.751 1.00 10.82 286 ALA A C 1
ATOM 2286 O O . ALA A 1 286 ? 44.707 12.100 -1.688 1.00 10.87 286 ALA A O 1
ATOM 2288 N N . TYR A 1 287 ? 42.661 11.802 -2.553 1.00 11.28 287 TYR A N 1
ATOM 2289 C CA . TYR A 1 287 ? 43.096 10.767 -3.487 1.00 12.16 287 TYR A CA 1
ATOM 2290 C C . TYR A 1 287 ? 44.013 11.345 -4.578 1.00 12.27 287 TYR A C 1
ATOM 2291 O O . TYR A 1 287 ? 44.919 10.665 -5.042 1.00 13.30 287 TYR A O 1
ATOM 2300 N N . GLU A 1 288 ? 43.759 12.592 -4.963 1.00 12.69 288 GLU A N 1
ATOM 2301 C CA . GLU A 1 288 ? 44.453 13.247 -6.081 1.00 13.35 288 GLU A CA 1
ATOM 2302 C C . GLU A 1 288 ? 45.840 13.759 -5.732 1.00 13.22 288 GLU A C 1
ATOM 2303 O O . GLU A 1 288 ? 46.724 13.762 -6.604 1.00 14.17 288 GLU A O 1
ATOM 2309 N N . SER A 1 289 ? 46.055 14.187 -4.493 1.00 12.85 289 SER A N 1
ATOM 2310 C CA . SER A 1 289 ? 47.363 14.719 -4.081 1.00 12.77 289 SER A CA 1
ATOM 2311 C C . SER A 1 289 ? 47.584 14.623 -2.588 1.00 12.16 289 SER A C 1
ATOM 2312 O O . SER A 1 289 ? 46.673 14.924 -1.810 1.00 11.62 289 SER A O 1
ATOM 2315 N N . GLN A 1 290 ? 48.818 14.314 -2.188 1.00 11.88 290 GLN A N 1
ATOM 2316 C CA . GLN A 1 290 ? 49.204 14.328 -0.787 1.00 12.15 290 GLN A CA 1
ATOM 2317 C C . GLN A 1 290 ? 49.301 15.745 -0.204 1.00 11.35 290 GLN A C 1
ATOM 2318 O O . GLN A 1 290 ? 49.484 15.909 1.002 1.00 11.89 290 GLN A O 1
ATOM 2324 N N . SER A 1 291 ? 49.170 16.759 -1.063 1.00 11.31 291 SER A N 1
ATOM 2325 C CA . SER A 1 291 ? 49.117 18.152 -0.644 1.00 11.28 291 SER A CA 1
ATOM 2326 C C . SER A 1 291 ? 47.697 18.727 -0.677 1.00 11.10 291 SER A C 1
ATOM 2327 O O . SER A 1 291 ? 47.508 19.924 -0.485 1.00 11.40 291 SER A O 1
ATOM 2330 N N . SER A 1 292 ? 46.693 17.871 -0.893 1.00 10.21 292 SER A N 1
ATOM 2331 C CA . SER A 1 292 ? 45.287 18.286 -0.903 1.00 9.88 292 SER A CA 1
ATOM 2332 C C . SER A 1 292 ? 44.900 19.074 0.338 1.00 9.88 292 SER A C 1
ATOM 2333 O O . SER A 1 292 ? 45.332 18.723 1.424 1.00 10.26 292 SER A O 1
ATOM 2336 N N . PRO A 1 293 ? 44.012 20.090 0.196 1.00 10.22 293 PRO A N 1
ATOM 2337 C CA . PRO A 1 293 ? 43.455 20.758 1.378 1.00 10.45 293 PRO A CA 1
ATOM 2338 C C . PRO A 1 293 ? 42.816 19.804 2.403 1.00 10.31 293 PRO A C 1
ATOM 2339 O O . PRO A 1 293 ? 42.730 20.149 3.575 1.00 11.36 293 PRO A O 1
ATOM 2343 N N . TRP A 1 294 ? 42.386 18.626 1.950 1.00 9.73 294 TRP A N 1
ATOM 2344 C CA . TRP A 1 294 ? 41.698 17.668 2.805 1.00 9.99 294 TRP A CA 1
ATOM 2345 C C . TRP A 1 294 ? 42.487 16.377 2.943 1.00 10.11 294 TRP A C 1
ATOM 2346 O O . TRP A 1 294 ? 41.929 15.341 3.315 1.00 9.58 294 TRP A O 1
ATOM 2357 N N . TYR A 1 295 ? 43.795 16.410 2.700 1.00 10.26 295 TYR A N 1
ATOM 2358 C CA . TYR A 1 295 ? 44.592 15.183 2.785 1.00 10.53 295 TYR A CA 1
ATOM 2359 C C . TYR A 1 295 ? 44.449 14.473 4.135 1.00 10.52 295 TYR A C 1
ATOM 2360 O O . TYR A 1 295 ? 44.281 13.248 4.166 1.00 10.23 295 TYR A O 1
ATOM 2369 N N . ASN A 1 296 ? 44.462 15.243 5.222 1.00 10.67 296 ASN A N 1
ATOM 2370 C CA A ASN A 1 296 ? 44.391 14.713 6.590 0.50 11.22 296 ASN A CA 1
ATOM 2371 C CA B ASN A 1 296 ? 44.392 14.678 6.577 0.50 11.13 296 ASN A CA 1
ATOM 2372 C C . ASN A 1 296 ? 42.978 14.278 7.018 1.00 10.80 296 ASN A C 1
ATOM 2373 O O . ASN A 1 296 ? 42.779 13.855 8.156 1.00 10.75 296 ASN A O 1
ATOM 2382 N N . TYR A 1 297 ? 41.991 14.399 6.120 1.00 9.76 297 TYR A N 1
ATOM 2383 C CA . TYR A 1 297 ? 40.625 13.938 6.409 1.00 9.34 297 TYR A CA 1
ATOM 2384 C C . TYR A 1 297 ? 40.527 12.422 6.296 1.00 9.34 297 TYR A C 1
ATOM 2385 O O . TYR A 1 297 ? 39.515 11.856 6.713 1.00 9.40 297 TYR A O 1
ATOM 2394 N N . TYR A 1 298 ? 41.538 11.764 5.738 1.00 9.04 298 TYR A N 1
ATOM 2395 C CA . TYR A 1 298 ? 41.523 10.326 5.497 1.00 9.22 298 TYR A CA 1
ATOM 2396 C C . TYR A 1 298 ? 42.811 9.697 6.009 1.00 10.07 298 TYR A C 1
ATOM 2397 O O . TYR A 1 298 ? 43.696 10.414 6.505 1.00 11.14 298 TYR A O 1
ATOM 2406 N N . THR A 1 299 ? 42.896 8.376 5.911 1.00 10.22 299 THR A N 1
ATOM 2407 C CA . THR A 1 299 ? 44.056 7.611 6.383 1.00 10.73 299 THR A CA 1
ATOM 2408 C C . THR A 1 299 ? 44.539 6.705 5.270 1.00 11.12 299 THR A C 1
ATOM 2409 O O . THR A 1 299 ? 43.856 5.753 4.889 1.00 11.17 299 THR A O 1
ATOM 2413 N N . PHE A 1 300 ? 45.728 7.000 4.745 1.00 11.91 300 PHE A N 1
ATOM 2414 C CA . PHE A 1 300 ? 46.341 6.183 3.714 1.00 12.55 300 PHE A CA 1
ATOM 2415 C C . PHE A 1 300 ? 47.418 5.300 4.324 1.00 14.22 300 PHE A C 1
ATOM 2416 O O . PHE A 1 300 ? 48.244 5.761 5.116 1.00 15.59 300 PHE A O 1
ATOM 2424 N N . TYR A 1 301 ? 47.383 4.030 3.958 1.00 15.65 301 TYR A N 1
ATOM 2425 C CA . TYR A 1 301 ? 48.410 3.083 4.355 1.00 16.82 301 TYR A CA 1
ATOM 2426 C C . TYR A 1 301 ? 49.501 3.115 3.295 1.00 17.25 301 TYR A C 1
ATOM 2427 O O . TYR A 1 301 ? 50.690 3.219 3.625 1.00 18.82 301 TYR A O 1
ATOM 2436 N N . THR A 1 302 ? 49.096 3.042 2.034 1.00 17.08 302 THR A N 1
ATOM 2437 C CA . THR A 1 302 ? 49.976 3.339 0.898 1.00 17.72 302 THR A CA 1
ATOM 2438 C C . THR A 1 302 ? 49.186 4.224 -0.072 1.00 16.88 302 THR A C 1
ATOM 2439 O O . THR A 1 302 ? 48.316 3.744 -0.792 1.00 16.11 302 THR A O 1
ATOM 2443 N N . TRP A 1 303 ? 49.493 5.523 -0.083 1.00 16.26 303 TRP A N 1
ATOM 2444 C CA . TRP A 1 303 ? 48.786 6.474 -0.945 1.00 15.84 303 TRP A CA 1
ATOM 2445 C C . TRP A 1 303 ? 49.072 6.162 -2.423 1.00 15.97 303 TRP A C 1
ATOM 2446 O O . TRP A 1 303 ? 50.237 5.866 -2.749 1.00 17.23 303 TRP A O 1
ATOM 2457 N N . PRO A 1 304 ? 48.086 6.226 -3.328 1.00 15.66 304 PRO A N 1
ATOM 2458 C CA . PRO A 1 304 ? 46.694 6.644 -3.077 1.00 15.48 304 PRO A CA 1
ATOM 2459 C C . PRO A 1 304 ? 45.678 5.512 -2.975 1.00 15.63 304 PRO A C 1
ATOM 2460 O O . PRO A 1 304 ? 44.526 5.779 -2.627 1.00 14.74 304 PRO A O 1
ATOM 2464 N N . ASP A 1 305 ? 46.067 4.282 -3.293 1.00 15.95 305 ASP A N 1
ATOM 2465 C CA . ASP A 1 305 ? 45.066 3.217 -3.489 1.00 16.88 305 ASP A CA 1
ATOM 2466 C C . ASP A 1 305 ? 44.813 2.310 -2.286 1.00 16.62 305 ASP A C 1
ATOM 2467 O O . ASP A 1 305 ? 43.846 1.529 -2.316 1.00 18.39 305 ASP A O 1
ATOM 2472 N N . SER A 1 306 ? 45.635 2.411 -1.245 1.00 15.79 306 SER A N 1
ATOM 2473 C CA . SER A 1 306 ? 45.435 1.635 -0.017 1.00 15.47 306 SER A CA 1
ATOM 2474 C C . SER A 1 306 ? 45.138 2.585 1.141 1.00 14.47 306 SER A C 1
ATOM 2475 O O . SER A 1 306 ? 46.022 3.308 1.611 1.00 13.99 306 SER A O 1
ATOM 2478 N N . TYR A 1 307 ? 43.878 2.603 1.580 1.00 12.86 307 TYR A N 1
ATOM 2479 C CA . TYR A 1 307 ? 43.404 3.521 2.616 1.00 12.05 307 TYR A CA 1
ATOM 2480 C C . TYR A 1 307 ? 42.357 2.866 3.521 1.00 11.29 307 TYR A C 1
ATOM 2481 O O . TYR A 1 307 ? 41.738 1.869 3.142 1.00 12.27 307 TYR A O 1
ATOM 2490 N N . ALA A 1 308 ? 42.165 3.443 4.701 1.00 10.98 308 ALA A N 1
ATOM 2491 C CA . ALA A 1 308 ? 41.122 2.994 5.617 1.00 10.65 308 ALA A CA 1
ATOM 2492 C C . ALA A 1 308 ? 39.749 3.201 4.992 1.00 10.10 308 ALA A C 1
ATOM 2493 O O . ALA A 1 308 ? 39.488 4.235 4.354 1.00 9.41 308 ALA A O 1
ATOM 2495 N N . SER A 1 309 ? 38.863 2.226 5.183 1.00 9.85 309 SER A N 1
ATOM 2496 C CA . SER A 1 309 ? 37.542 2.259 4.575 1.00 9.72 309 SER A CA 1
ATOM 2497 C C . SER A 1 309 ? 36.552 1.527 5.442 1.00 9.54 309 SER A C 1
ATOM 2498 O O . SER A 1 309 ? 36.921 0.815 6.382 1.00 10.54 309 SER A O 1
ATOM 2501 N N . PHE A 1 310 ? 35.283 1.686 5.118 1.00 8.57 310 PHE A N 1
ATOM 2502 C CA . PHE A 1 310 ? 34.249 0.856 5.719 1.00 8.57 310 PHE A CA 1
ATOM 2503 C C . PHE A 1 310 ? 34.317 -0.560 5.159 1.00 8.52 310 PHE A C 1
ATOM 2504 O O . PHE A 1 310 ? 34.009 -0.785 3.987 1.00 8.08 310 PHE A O 1
ATOM 2512 N N . LEU A 1 311 ? 34.736 -1.493 6.019 1.00 8.78 311 LEU A N 1
ATOM 2513 C CA . LEU A 1 311 ? 34.742 -2.949 5.719 1.00 9.30 311 LEU A CA 1
ATOM 2514 C C . LEU A 1 311 ? 35.561 -3.395 4.509 1.00 9.18 311 LEU A C 1
ATOM 2515 O O . LEU A 1 311 ? 35.402 -4.517 4.047 1.00 9.71 311 LEU A O 1
ATOM 2520 N N . GLY A 1 312 ? 36.451 -2.535 4.016 1.00 8.85 312 GLY A N 1
ATOM 2521 C CA . GLY A 1 312 ? 37.202 -2.831 2.808 1.00 9.02 312 GLY A CA 1
ATOM 2522 C C . GLY A 1 312 ? 36.579 -2.349 1.513 1.00 9.00 312 GLY A C 1
ATOM 2523 O O . GLY A 1 312 ? 37.163 -2.574 0.444 1.00 9.34 312 GLY A O 1
ATOM 2524 N N . PHE A 1 313 ? 35.410 -1.703 1.552 1.00 8.74 313 PHE A N 1
ATOM 2525 C CA . PHE A 1 313 ? 34.834 -1.100 0.349 1.00 9.06 313 PHE A CA 1
ATOM 2526 C C . PHE A 1 313 ? 35.616 0.169 -0.016 1.00 9.20 313 PHE A C 1
ATOM 2527 O O . PHE A 1 313 ? 35.526 1.194 0.673 1.00 9.29 313 PHE A O 1
ATOM 2535 N N . ASN A 1 314 ? 36.338 0.123 -1.132 1.00 9.78 314 ASN A N 1
ATOM 2536 C CA . ASN A 1 314 ? 37.139 1.272 -1.572 1.00 10.15 314 ASN A CA 1
ATOM 2537 C C . ASN A 1 314 ? 36.283 2.491 -1.901 1.00 9.55 314 ASN A C 1
ATOM 2538 O O . ASN A 1 314 ? 36.780 3.616 -1.872 1.00 9.48 314 ASN A O 1
ATOM 2543 N N . SER A 1 315 ? 34.993 2.281 -2.167 1.00 8.85 315 SER A N 1
ATOM 2544 C CA . SER A 1 315 ? 34.069 3.386 -2.401 1.00 8.56 315 SER A CA 1
ATOM 2545 C C . SER A 1 315 ? 33.693 4.182 -1.143 1.00 7.90 315 SER A C 1
ATOM 2546 O O . SER A 1 315 ? 33.027 5.209 -1.262 1.00 7.89 315 SER A O 1
ATOM 2549 N N . LEU A 1 316 ? 34.127 3.712 0.035 1.00 7.49 316 LEU A N 1
ATOM 2550 C CA . LEU A 1 316 ? 33.720 4.256 1.329 1.00 7.45 316 LEU A CA 1
ATOM 2551 C C . LEU A 1 316 ? 34.933 4.599 2.200 1.00 7.32 316 LEU A C 1
ATOM 2552 O O . LEU A 1 316 ? 35.150 4.010 3.256 1.00 7.17 316 LEU A O 1
ATOM 2557 N N . PRO A 1 317 ? 35.756 5.572 1.758 1.00 7.19 317 PRO A N 1
ATOM 2558 C CA . PRO A 1 317 ? 36.946 5.928 2.533 1.00 7.31 317 PRO A CA 1
ATOM 2559 C C . PRO A 1 317 ? 36.605 6.496 3.915 1.00 7.33 317 PRO A C 1
ATOM 2560 O O . PRO A 1 317 ? 35.729 7.354 4.040 1.00 7.20 317 PRO A O 1
ATOM 2564 N N . LYS A 1 318 ? 37.344 6.040 4.923 1.00 7.36 318 LYS A N 1
ATOM 2565 C CA . LYS A 1 318 ? 37.051 6.324 6.330 1.00 7.91 318 LYS A CA 1
ATOM 2566 C C . LYS A 1 318 ? 37.601 7.683 6.761 1.00 7.75 318 LYS A C 1
ATOM 2567 O O . LYS A 1 318 ? 38.771 7.999 6.503 1.00 8.00 318 LYS A O 1
ATOM 2573 N N . LEU A 1 319 ? 36.766 8.473 7.433 1.00 7.65 319 LEU A N 1
ATOM 2574 C CA . LEU A 1 319 ? 37.176 9.788 7.933 1.00 7.69 319 LEU A CA 1
ATOM 2575 C C . LEU A 1 319 ? 38.106 9.680 9.123 1.00 7.79 319 LEU A C 1
ATOM 2576 O O . LEU A 1 319 ? 37.877 8.885 10.040 1.00 7.83 319 LEU A O 1
ATOM 2581 N N . ASN A 1 320 ? 39.147 10.507 9.094 1.00 8.22 320 ASN A N 1
ATOM 2582 C CA . ASN A 1 320 ? 40.108 10.650 10.166 1.00 8.40 320 ASN A CA 1
ATOM 2583 C C . ASN A 1 320 ? 39.658 11.795 11.056 1.00 8.11 320 ASN A C 1
ATOM 2584 O O . ASN A 1 320 ? 39.776 12.955 10.685 1.00 8.34 320 ASN A O 1
ATOM 2589 N N . TYR A 1 321 ? 39.133 11.462 12.230 1.00 8.07 321 TYR A N 1
ATOM 2590 C CA . TYR A 1 321 ? 38.632 12.469 13.161 1.00 8.03 321 TYR A CA 1
ATOM 2591 C C . TYR A 1 321 ? 39.728 13.166 13.977 1.00 7.95 321 TYR A C 1
ATOM 2592 O O . TYR A 1 321 ? 39.448 14.122 14.722 1.00 8.10 321 TYR A O 1
ATOM 2601 N N . GLY A 1 322 ? 40.967 12.698 13.857 1.00 7.91 322 GLY A N 1
ATOM 2602 C CA . GLY A 1 322 ? 42.066 13.305 14.618 1.00 8.11 322 GLY A CA 1
ATOM 2603 C C . GLY A 1 322 ? 41.711 13.364 16.092 1.00 8.26 322 GLY A C 1
ATOM 2604 O O . GLY A 1 322 ? 41.066 12.449 16.634 1.00 8.60 322 GLY A O 1
ATOM 2605 N N . ASN A 1 323 ? 42.120 14.454 16.733 1.00 8.52 323 ASN A N 1
ATOM 2606 C CA . ASN A 1 323 ? 41.836 14.708 18.143 1.00 8.41 323 ASN A CA 1
ATOM 2607 C C . ASN A 1 323 ? 40.910 15.890 18.303 1.00 8.22 323 ASN A C 1
ATOM 2608 O O . ASN A 1 323 ? 40.527 16.524 17.327 1.00 7.94 323 ASN A O 1
ATOM 2613 N N . SER A 1 324 ? 40.501 16.170 19.540 1.00 8.31 324 SER A N 1
ATOM 2614 C CA . SER A 1 324 ? 39.509 17.199 19.813 1.00 8.53 324 SER A CA 1
ATOM 2615 C C . SER A 1 324 ? 39.878 18.513 19.139 1.00 8.77 324 SER A C 1
ATOM 2616 O O . SER A 1 324 ? 41.054 18.905 19.109 1.00 9.12 324 SER A O 1
ATOM 2619 N N . GLY A 1 325 ? 38.877 19.165 18.569 1.00 9.04 325 GLY A N 1
ATOM 2620 C CA . GLY A 1 325 ? 39.057 20.437 17.895 1.00 9.61 325 GLY A CA 1
ATOM 2621 C C . GLY A 1 325 ? 39.517 20.336 16.455 1.00 9.91 325 GLY A C 1
ATOM 2622 O O . GLY A 1 325 ? 39.746 21.373 15.815 1.00 11.54 325 GLY A O 1
ATOM 2623 N N . SER A 1 326 ? 39.607 19.123 15.910 1.00 9.46 326 SER A N 1
ATOM 2624 C CA . SER A 1 326 ? 40.085 18.915 14.543 1.00 9.06 326 SER A CA 1
ATOM 2625 C C . SER A 1 326 ? 39.090 19.450 13.525 1.00 9.05 326 SER A C 1
ATOM 2626 O O . SER A 1 326 ? 37.906 19.646 13.819 1.00 9.20 326 SER A O 1
ATOM 2629 N N . ALA A 1 327 ? 39.584 19.677 12.313 1.00 9.18 327 ALA A N 1
ATOM 2630 C CA . ALA A 1 327 ? 38.713 20.133 11.230 1.00 8.96 327 ALA A CA 1
ATOM 2631 C C . ALA A 1 327 ? 37.570 19.146 10.945 1.00 8.93 327 ALA A C 1
ATOM 2632 O O . ALA A 1 327 ? 36.441 19.568 10.745 1.00 9.14 327 ALA A O 1
ATOM 2634 N N . VAL A 1 328 ? 37.865 17.850 10.957 1.00 8.53 328 VAL A N 1
ATOM 2635 C CA . VAL A 1 328 ? 36.829 16.834 10.720 1.00 8.37 328 VAL A CA 1
ATOM 2636 C C . VAL A 1 328 ? 35.765 16.812 11.829 1.00 8.00 328 VAL A C 1
ATOM 2637 O O . VAL A 1 328 ? 34.556 16.822 11.539 1.00 8.00 328 VAL A O 1
ATOM 2641 N N . ARG A 1 329 ? 36.196 16.833 13.092 1.00 7.69 329 ARG A N 1
ATOM 2642 C CA . ARG A 1 329 ? 35.222 16.956 14.181 1.00 7.73 329 ARG A CA 1
ATOM 2643 C C . ARG A 1 329 ? 34.369 18.232 14.033 1.00 7.98 329 ARG A C 1
ATOM 2644 O O . ARG A 1 329 ? 33.181 18.245 14.347 1.00 7.84 329 ARG A O 1
ATOM 2652 N N . GLY A 1 330 ? 35.006 19.299 13.543 1.00 8.25 330 GLY A N 1
ATOM 2653 C CA . GLY A 1 330 ? 34.327 20.555 13.271 1.00 8.53 330 GLY A CA 1
ATOM 2654 C C . GLY A 1 330 ? 33.234 20.426 12.242 1.00 8.81 330 GLY A C 1
ATOM 2655 O O . GLY A 1 330 ? 32.076 20.801 12.496 1.00 8.77 330 GLY A O 1
ATOM 2656 N N . VAL A 1 331 ? 33.598 19.917 11.068 1.00 9.45 331 VAL A N 1
ATOM 2657 C CA . VAL A 1 331 ? 32.622 19.873 9.967 1.00 10.15 331 VAL A CA 1
ATOM 2658 C C . VAL A 1 331 ? 31.485 18.884 10.248 1.00 9.57 331 VAL A C 1
ATOM 2659 O O . VAL A 1 331 ? 30.346 19.130 9.844 1.00 9.78 331 VAL A O 1
ATOM 2663 N N . ILE A 1 332 ? 31.776 17.778 10.939 1.00 8.85 332 ILE A N 1
ATOM 2664 C CA . ILE A 1 332 ? 30.735 16.788 11.255 1.00 8.59 332 ILE A CA 1
ATOM 2665 C C . ILE A 1 332 ? 29.814 17.247 12.395 1.00 8.27 332 ILE A C 1
ATOM 2666 O O . ILE A 1 332 ? 28.587 17.146 12.283 1.00 7.94 332 ILE A O 1
ATOM 2671 N N . TYR A 1 333 ? 30.378 17.765 13.490 1.00 7.99 333 TYR A N 1
ATOM 2672 C CA . TYR A 1 333 ? 29.525 18.177 14.608 1.00 8.23 333 TYR A CA 1
ATOM 2673 C C . TYR A 1 333 ? 29.845 19.461 15.371 1.00 8.77 333 TYR A C 1
ATOM 2674 O O . TYR A 1 333 ? 28.903 20.109 15.797 1.00 9.54 333 TYR A O 1
ATOM 2683 N N . ASN A 1 334 ? 31.109 19.840 15.573 1.00 9.37 334 ASN A N 1
ATOM 2684 C CA . ASN A 1 334 ? 31.386 20.982 16.468 1.00 10.24 334 ASN A CA 1
ATOM 2685 C C . ASN A 1 334 ? 31.005 22.343 15.911 1.00 10.72 334 ASN A C 1
ATOM 2686 O O . ASN A 1 334 ? 30.494 23.197 16.666 1.00 11.70 334 ASN A O 1
ATOM 2691 N N . ASN A 1 335 ? 31.274 22.571 14.634 1.00 10.75 335 ASN A N 1
ATOM 2692 C CA . ASN A 1 335 ? 31.095 23.919 14.066 1.00 11.47 335 ASN A CA 1
ATOM 2693 C C . ASN A 1 335 ? 29.632 24.327 14.169 1.00 12.29 335 ASN A C 1
ATOM 2694 O O . ASN A 1 335 ? 28.750 23.477 14.101 1.00 12.27 335 ASN A O 1
ATOM 2699 N N . SER A 1 336 ? 29.359 25.623 14.318 1.00 13.72 336 SER A N 1
ATOM 2700 C CA . SER A 1 336 ? 27.969 26.084 14.393 1.00 15.10 336 SER A CA 1
ATOM 2701 C C . SER A 1 336 ? 27.130 25.629 13.184 1.00 14.58 336 SER A C 1
ATOM 2702 O O . SER A 1 336 ? 25.937 25.370 13.342 1.00 15.73 336 SER A O 1
ATOM 2705 N N . ASN A 1 337 ? 27.778 25.497 12.020 1.00 14.79 337 ASN A N 1
ATOM 2706 C CA . ASN A 1 337 ? 27.166 25.026 10.775 1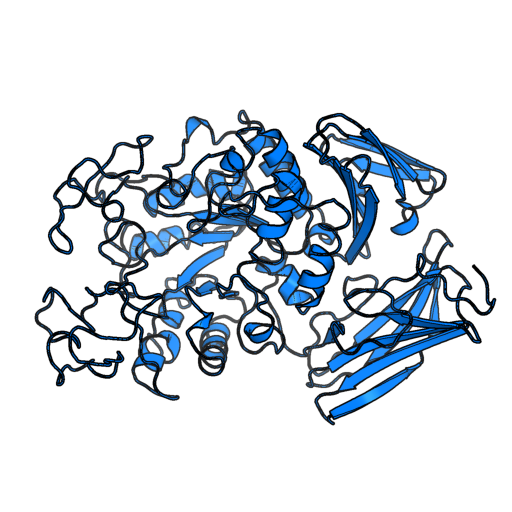.00 15.40 337 ASN A CA 1
ATOM 2707 C C . ASN A 1 337 ? 27.598 23.597 10.401 1.00 13.72 337 ASN A C 1
ATOM 2708 O O . ASN A 1 337 ? 27.612 23.237 9.236 1.00 13.73 337 ASN A O 1
ATOM 2713 N N . SER A 1 338 ? 27.954 22.790 11.399 1.00 12.35 338 SER A N 1
ATOM 2714 C CA . SER A 1 338 ? 28.316 21.393 11.147 1.00 11.28 338 SER A CA 1
ATOM 2715 C C . SER A 1 338 ? 27.157 20.613 10.533 1.00 10.66 338 SER A C 1
ATOM 2716 O O . SER A 1 338 ? 26.014 21.027 10.601 1.00 11.25 338 SER A O 1
ATOM 2719 N N . VAL A 1 339 ? 27.462 19.440 9.991 1.00 9.92 339 VAL A N 1
ATOM 2720 C CA . VAL A 1 339 ? 26.392 18.587 9.444 1.00 9.53 339 VAL A CA 1
ATOM 2721 C C . VAL A 1 339 ? 25.364 18.243 10.527 1.00 9.51 339 VAL A C 1
ATOM 2722 O O . VAL A 1 339 ? 24.155 18.388 10.317 1.00 9.40 339 VAL A O 1
ATOM 2726 N N . ALA A 1 340 ? 25.848 17.798 11.683 1.00 9.27 340 ALA A N 1
ATOM 2727 C CA . ALA A 1 340 ? 24.945 17.345 12.743 1.00 9.51 340 ALA A CA 1
ATOM 2728 C C . ALA A 1 340 ? 24.047 18.465 13.238 1.00 9.67 340 ALA A C 1
ATOM 2729 O O . ALA A 1 340 ? 22.865 18.238 13.488 1.00 10.58 340 ALA A O 1
ATOM 2731 N N . LYS A 1 341 ? 24.612 19.662 13.403 1.00 9.70 341 LYS A N 1
ATOM 2732 C CA . LYS A 1 341 ? 23.839 20.814 13.886 1.00 10.31 341 LYS A CA 1
ATOM 2733 C C . LYS A 1 341 ? 22.919 21.406 12.833 1.00 10.25 341 LYS A C 1
ATOM 2734 O O . LYS A 1 341 ? 21.792 21.811 13.162 1.00 11.27 341 LYS A O 1
ATOM 2740 N N . THR A 1 342 ? 23.391 21.467 11.592 1.00 9.91 342 THR A N 1
ATOM 2741 C CA . THR A 1 342 ? 22.622 22.087 10.500 1.00 9.92 342 THR A CA 1
ATOM 2742 C C . THR A 1 342 ? 21.219 21.532 10.435 1.00 9.69 342 THR A C 1
ATOM 2743 O O . THR A 1 342 ? 20.239 22.273 10.403 1.00 10.38 342 THR A O 1
ATOM 2747 N N . TYR A 1 343 ? 21.102 20.212 10.456 1.00 9.27 343 TYR A N 1
ATOM 2748 C CA . TYR A 1 343 ? 19.792 19.599 10.323 1.00 8.98 343 TYR A CA 1
ATOM 2749 C C . TYR A 1 343 ? 18.970 19.612 11.609 1.00 8.90 343 TYR A C 1
ATOM 2750 O O . TYR A 1 343 ? 17.756 19.471 11.566 1.00 8.61 343 TYR A O 1
ATOM 2759 N N . LEU A 1 344 ? 19.631 19.801 12.753 1.00 9.24 344 LEU A N 1
ATOM 2760 C CA . LEU A 1 344 ? 18.923 19.933 14.030 1.00 9.80 344 LEU A CA 1
ATOM 2761 C C . LEU A 1 344 ? 18.410 21.350 14.276 1.00 9.81 344 LEU A C 1
ATOM 2762 O O . LEU A 1 344 ? 17.476 21.526 15.043 1.00 9.84 344 LEU A O 1
ATOM 2767 N N . ASN A 1 345 ? 19.028 22.333 13.626 1.00 10.70 345 ASN A N 1
ATOM 2768 C CA . ASN A 1 345 ? 18.602 23.736 13.763 1.00 11.40 345 ASN A CA 1
ATOM 2769 C C . ASN A 1 345 ? 17.531 24.082 12.742 1.00 11.75 345 ASN A C 1
ATOM 2770 O O . ASN A 1 345 ? 17.421 23.430 11.698 1.00 11.58 345 ASN A O 1
ATOM 2775 N N . PRO A 1 346 ? 16.751 25.152 13.011 1.00 12.72 346 PRO A N 1
ATOM 2776 C CA . PRO A 1 346 ? 15.918 25.689 11.943 1.00 13.18 346 PRO A CA 1
ATOM 2777 C C . PRO A 1 346 ? 16.800 26.057 10.753 1.00 12.83 346 PRO A C 1
ATOM 2778 O O . PRO A 1 346 ? 17.966 26.426 10.965 1.00 13.61 346 PRO A O 1
ATOM 2782 N N . PRO A 1 347 ? 16.320 25.940 9.513 1.00 12.91 347 PRO A N 1
ATOM 2783 C CA . PRO A 1 347 ? 14.917 25.680 9.160 1.00 12.91 347 PRO A CA 1
ATOM 2784 C C . PRO A 1 347 ? 14.587 24.193 8.951 1.00 12.06 347 PRO A C 1
ATOM 2785 O O . PRO A 1 347 ? 13.583 23.870 8.325 1.00 12.33 347 PRO A O 1
ATOM 2789 N N . TYR A 1 348 ? 15.428 23.295 9.464 1.00 11.15 348 TYR A N 1
ATOM 2790 C CA . TYR A 1 348 ? 15.196 21.851 9.362 1.00 10.52 348 TYR A CA 1
ATOM 2791 C C . TYR A 1 348 ? 14.560 21.315 10.642 1.00 9.91 348 TYR A C 1
ATOM 2792 O O . TYR A 1 348 ? 13.434 20.819 10.617 1.00 9.54 348 TYR A O 1
ATOM 2801 N N . SER A 1 349 ? 15.273 21.405 11.765 1.00 10.13 349 SER A N 1
ATOM 2802 C CA . SER A 1 349 ? 14.757 20.957 13.058 1.00 10.11 349 SER A CA 1
ATOM 2803 C C . SER A 1 349 ? 14.330 19.485 13.043 1.00 9.73 349 SER A C 1
ATOM 2804 O O . SER A 1 349 ? 13.278 19.135 13.566 1.00 9.68 349 SER A O 1
ATOM 2807 N N . VAL A 1 350 ? 15.184 18.622 12.489 1.00 8.86 350 VAL A N 1
ATOM 2808 C CA . VAL A 1 350 ? 14.910 17.171 12.550 1.00 8.75 350 VAL A CA 1
ATOM 2809 C C . VAL A 1 350 ? 15.065 16.682 13.984 1.00 8.28 350 VAL A C 1
ATOM 2810 O O . VAL A 1 350 ? 15.584 17.381 14.852 1.00 8.82 350 VAL A O 1
ATOM 2814 N N . ASP A 1 351 ? 14.566 15.477 14.236 1.00 7.52 351 ASP A N 1
ATOM 2815 C CA . ASP A 1 351 ? 14.400 14.979 15.589 1.00 7.25 351 ASP A CA 1
ATOM 2816 C C . ASP A 1 351 ? 15.427 13.956 16.027 1.00 6.73 351 ASP A C 1
ATOM 2817 O O . ASP A 1 351 ? 15.350 13.482 17.144 1.00 7.25 351 ASP A O 1
ATOM 2822 N N . GLY A 1 352 ? 16.363 13.591 15.167 1.00 6.55 352 GLY A N 1
ATOM 2823 C CA . GLY A 1 352 ? 17.393 12.640 15.569 1.00 6.55 352 GLY A CA 1
ATOM 2824 C C . GLY A 1 352 ? 18.277 12.186 14.439 1.00 6.41 352 GLY A C 1
ATOM 2825 O O . GLY A 1 352 ? 18.017 12.468 13.250 1.00 6.49 352 GLY A O 1
ATOM 2826 N N . TRP A 1 353 ? 19.335 11.488 14.853 1.00 6.43 353 TRP A N 1
ATOM 2827 C CA . TRP A 1 353 ? 20.305 10.874 13.972 1.00 6.39 353 TRP A CA 1
ATOM 2828 C C . TRP A 1 353 ? 20.432 9.388 14.301 1.00 6.23 353 TRP A C 1
ATOM 2829 O O . TRP A 1 353 ? 20.604 9.014 15.472 1.00 6.66 353 TRP A O 1
ATOM 2840 N N . ARG A 1 354 ? 20.335 8.569 13.264 1.00 6.08 354 ARG A N 1
ATOM 2841 C CA . ARG A 1 354 ? 20.738 7.160 13.310 1.00 5.89 354 ARG A CA 1
ATOM 2842 C C . ARG A 1 354 ? 22.180 7.112 12.803 1.00 5.76 354 ARG A C 1
ATOM 2843 O O . ARG A 1 354 ? 22.466 7.569 11.694 1.00 6.01 354 ARG A O 1
ATOM 2851 N N . LEU A 1 355 ? 23.089 6.605 13.627 1.00 5.60 355 LEU A N 1
ATOM 2852 C CA . LEU A 1 355 ? 24.537 6.693 13.336 1.00 5.68 355 LEU A CA 1
ATOM 2853 C C . LEU A 1 355 ? 25.021 5.454 12.592 1.00 5.74 355 LEU A C 1
ATOM 2854 O O . LEU A 1 355 ? 25.255 4.401 13.196 1.00 5.76 355 LEU A O 1
ATOM 2859 N N . ASP A 1 356 ? 25.193 5.590 11.288 1.00 5.76 356 ASP A N 1
ATOM 2860 C CA . ASP A 1 356 ? 25.722 4.496 10.481 1.00 5.84 356 ASP A CA 1
ATOM 2861 C C . ASP A 1 356 ? 27.132 4.109 10.913 1.00 5.89 356 ASP A C 1
ATOM 2862 O O . ASP A 1 356 ? 27.988 4.970 11.165 1.00 5.85 356 ASP A O 1
ATOM 2867 N N . ALA A 1 357 ? 27.390 2.802 10.968 1.00 5.91 357 ALA A N 1
ATOM 2868 C CA . ALA A 1 357 ? 28.748 2.278 11.144 1.00 6.03 357 ALA A CA 1
ATOM 2869 C C . ALA A 1 357 ? 29.434 2.846 12.387 1.00 6.09 357 ALA A C 1
ATOM 2870 O O . ALA A 1 357 ? 30.650 3.045 12.421 1.00 6.36 357 ALA A O 1
ATOM 2872 N N . ALA A 1 358 ? 28.644 3.057 13.436 1.00 6.07 358 ALA A N 1
ATOM 2873 C CA . ALA A 1 358 ? 29.095 3.857 14.563 1.00 6.28 358 ALA A CA 1
ATOM 2874 C C . ALA A 1 358 ? 30.187 3.244 15.407 1.00 6.42 358 ALA A C 1
ATOM 2875 O O . ALA A 1 358 ? 30.931 3.970 16.055 1.00 6.42 358 ALA A O 1
ATOM 2877 N N . GLN A 1 359 ? 30.315 1.923 15.392 1.00 6.71 359 GLN A N 1
ATOM 2878 C CA . GLN A 1 359 ? 31.330 1.273 16.209 1.00 7.18 359 GLN A CA 1
ATOM 2879 C C . GLN A 1 359 ? 32.745 1.638 15.792 1.00 7.41 359 GLN A C 1
ATOM 2880 O O . GLN A 1 359 ? 33.670 1.462 16.581 1.00 7.64 359 GLN A O 1
ATOM 2886 N N . TYR A 1 360 ? 32.915 2.126 14.562 1.00 7.49 360 TYR A N 1
ATOM 2887 C CA . TYR A 1 360 ? 34.236 2.461 14.034 1.00 8.06 360 TYR A CA 1
ATOM 2888 C C . TYR A 1 360 ? 34.672 3.882 14.370 1.00 7.90 360 TYR A C 1
ATOM 2889 O O . TYR A 1 360 ? 35.781 4.291 13.994 1.00 8.07 360 TYR A O 1
ATOM 2898 N N . VAL A 1 361 ? 33.827 4.628 15.075 1.00 7.66 361 VAL A N 1
ATOM 2899 C CA . VAL A 1 361 ? 34.123 5.979 15.560 1.00 7.75 361 VAL A CA 1
ATOM 2900 C C . VAL A 1 361 ? 34.246 5.857 17.072 1.00 7.82 361 VAL A C 1
ATOM 2901 O O . VAL A 1 361 ? 33.387 5.256 17.720 1.00 8.05 361 VAL A O 1
ATOM 2905 N N . ASP A 1 362 ? 35.310 6.419 17.645 1.00 8.09 362 ASP A N 1
ATOM 2906 C CA . ASP A 1 362 ? 35.620 6.119 19.028 1.00 8.49 362 ASP A CA 1
ATOM 2907 C C . ASP A 1 362 ? 34.668 6.756 20.017 1.00 8.36 362 ASP A C 1
ATOM 2908 O O . ASP A 1 362 ? 33.850 7.620 19.736 1.00 8.23 362 ASP A O 1
ATOM 2913 N N . HIS A 1 363 ? 34.756 6.256 21.442 1.00 8.07 374 HIS A N 1
ATOM 2914 C CA . HIS A 1 363 ? 33.830 6.667 22.461 1.00 7.97 374 HIS A CA 1
ATOM 2915 C C . HIS A 1 363 ? 33.959 8.138 22.801 1.00 8.17 374 HIS A C 1
ATOM 2916 O O . HIS A 1 363 ? 32.967 8.784 23.097 1.00 8.30 374 HIS A O 1
ATOM 2923 N N . GLN A 1 364 ? 35.176 8.682 22.720 1.00 8.09 375 GLN A N 1
ATOM 2924 C CA . GLN A 1 364 ? 35.366 10.114 22.956 1.00 7.94 375 GLN A CA 1
ATOM 2925 C C . GLN A 1 364 ? 34.593 10.963 21.948 1.00 7.66 375 GLN A C 1
ATOM 2926 O O . GLN A 1 364 ? 33.924 11.938 22.314 1.00 8.07 375 GLN A O 1
ATOM 2932 N N . ILE A 1 365 ? 34.702 10.598 20.676 1.00 7.36 376 ILE A N 1
ATOM 2933 C CA . ILE A 1 365 ? 33.995 11.310 19.623 1.00 7.32 376 ILE A CA 1
ATOM 2934 C C . ILE A 1 365 ? 32.479 11.239 19.858 1.00 7.03 376 ILE A C 1
ATOM 2935 O O . ILE A 1 365 ? 31.789 12.264 19.815 1.00 6.69 376 ILE A O 1
ATOM 2940 N N . TRP A 1 366 ? 31.950 10.053 20.178 1.00 6.80 377 TRP A N 1
ATOM 2941 C CA . TRP A 1 366 ? 30.507 9.968 20.428 1.00 6.90 377 TRP A CA 1
ATOM 2942 C C . TRP A 1 366 ? 30.080 10.762 21.658 1.00 7.00 377 TRP A C 1
ATOM 2943 O O . TRP A 1 366 ? 28.966 11.282 21.679 1.00 6.86 377 TRP A O 1
ATOM 2954 N N . SER A 1 367 ? 30.945 10.898 22.661 1.00 7.23 378 SER A N 1
ATOM 2955 C CA A SER A 1 367 ? 30.619 11.718 23.827 0.50 7.48 378 SER A CA 1
ATOM 2956 C CA B SER A 1 367 ? 30.589 11.722 23.822 0.50 7.40 378 SER A CA 1
ATOM 2957 C C . SER A 1 367 ? 30.544 13.203 23.453 1.00 7.34 378 SER A C 1
ATOM 2958 O O . SER A 1 367 ? 29.611 13.921 23.859 1.00 7.56 378 SER A O 1
ATOM 2963 N N . GLU A 1 368 ? 31.511 13.661 22.654 1.00 7.19 379 GLU A N 1
ATOM 2964 C CA . GLU A 1 368 ? 31.475 15.045 22.156 1.00 7.27 379 GLU A CA 1
ATOM 2965 C C . GLU A 1 368 ? 30.258 15.286 21.261 1.00 7.23 379 GLU A C 1
ATOM 2966 O O . GLU A 1 368 ? 29.616 16.348 21.325 1.00 7.79 379 GLU A O 1
ATOM 2972 N N . PHE A 1 369 ? 29.933 14.288 20.441 1.00 6.91 380 PHE A N 1
ATOM 2973 C CA . PHE A 1 369 ? 28.795 14.365 19.543 1.00 7.08 380 PHE A CA 1
ATOM 2974 C C . PHE A 1 369 ? 27.491 14.508 20.320 1.00 7.30 380 PHE A C 1
ATOM 2975 O O . PHE A 1 369 ? 26.620 15.298 19.959 1.00 7.57 380 PHE A O 1
ATOM 2983 N N . ARG A 1 370 ? 27.345 13.734 21.392 1.00 7.34 381 ARG A N 1
ATOM 2984 C CA . ARG A 1 370 ? 26.157 13.872 22.228 1.00 7.67 381 ARG A CA 1
ATOM 2985 C C . ARG A 1 370 ? 26.009 15.298 22.734 1.00 8.27 381 ARG A C 1
ATOM 2986 O O . ARG A 1 370 ? 24.934 15.862 22.665 1.00 7.74 381 ARG A O 1
ATOM 2994 N N . ASN A 1 371 ? 27.098 15.871 23.227 1.00 9.15 382 ASN A N 1
ATOM 2995 C CA . ASN A 1 371 ? 27.045 17.249 23.731 1.00 10.32 382 ASN A CA 1
ATOM 2996 C C . ASN A 1 371 ? 26.629 18.238 22.643 1.00 9.81 382 ASN A C 1
ATOM 2997 O O . ASN A 1 371 ? 25.841 19.152 22.897 1.00 10.11 382 ASN A O 1
ATOM 3002 N N . ALA A 1 372 ? 27.144 18.041 21.431 1.00 9.43 383 ALA A N 1
ATOM 3003 C CA . ALA A 1 372 ? 26.802 18.903 20.289 1.00 9.30 383 ALA A CA 1
ATOM 3004 C C . ALA A 1 372 ? 25.315 18.805 19.944 1.00 9.34 383 ALA A C 1
ATOM 3005 O O . ALA A 1 372 ? 24.621 19.815 19.802 1.00 9.90 383 ALA A O 1
ATOM 3007 N N . VAL A 1 373 ? 24.816 17.578 19.838 1.00 8.99 384 VAL A N 1
ATOM 3008 C CA . VAL A 1 373 ? 23.424 17.325 19.488 1.00 8.64 384 VAL A CA 1
ATOM 3009 C C . VAL A 1 373 ? 22.452 17.819 20.564 1.00 8.38 384 VAL A C 1
ATOM 3010 O O . VAL A 1 373 ? 21.491 18.565 20.274 1.00 8.28 384 VAL A O 1
ATOM 3014 N N . LYS A 1 374 ? 22.706 17.423 21.806 1.00 8.36 385 LYS A N 1
ATOM 3015 C CA . LYS A 1 374 ? 21.797 17.730 22.896 1.00 8.68 385 LYS A CA 1
ATOM 3016 C C . LYS A 1 374 ? 21.844 19.215 23.249 1.00 9.03 385 LYS A C 1
ATOM 3017 O O . LYS A 1 374 ? 20.863 19.740 23.766 1.00 9.61 385 LYS A O 1
ATOM 3023 N N . GLY A 1 375 ? 22.953 19.878 22.937 1.00 9.59 386 GLY A N 1
ATOM 3024 C CA . GLY A 1 375 ? 23.049 21.330 23.108 1.00 10.28 386 GLY A CA 1
ATOM 3025 C C . GLY A 1 375 ? 22.142 22.100 22.171 1.00 11.21 386 GLY A C 1
ATOM 3026 O O . GLY A 1 375 ? 21.683 23.195 22.502 1.00 12.29 386 GLY A O 1
ATOM 3027 N N . VAL A 1 376 ? 21.884 21.554 20.984 1.00 11.13 387 VAL A N 1
ATOM 3028 C CA . VAL A 1 376 ? 20.908 22.136 20.055 1.00 11.31 387 VAL A CA 1
ATOM 3029 C C . VAL A 1 376 ? 19.484 21.749 20.476 1.00 11.35 387 VAL A C 1
ATOM 3030 O O . VAL A 1 376 ? 18.584 22.592 20.531 1.00 12.07 387 VAL A O 1
ATOM 3034 N N . ASN A 1 377 ? 19.267 20.464 20.757 1.00 10.67 388 ASN A N 1
ATOM 3035 C CA . ASN A 1 377 ? 17.937 19.961 21.073 1.00 10.49 388 ASN A CA 1
ATOM 3036 C C . ASN A 1 377 ? 18.081 18.764 21.994 1.00 10.46 388 ASN A C 1
ATOM 3037 O O . ASN A 1 377 ? 18.468 17.697 21.542 1.00 9.70 388 ASN A O 1
ATOM 3042 N N . SER A 1 378 ? 17.774 18.930 23.274 1.00 10.80 389 SER A N 1
ATOM 3043 C CA . SER A 1 378 ? 17.912 17.823 24.229 1.00 12.00 389 SER A CA 1
ATOM 3044 C C . SER A 1 378 ? 16.932 16.704 23.940 1.00 11.89 389 SER A C 1
ATOM 3045 O O . SER A 1 378 ? 17.117 15.602 24.424 1.00 12.01 389 SER A O 1
ATOM 3048 N N . ASN A 1 379 ? 15.905 16.967 23.137 1.00 11.70 390 ASN A N 1
ATOM 3049 C CA . ASN A 1 379 ? 14.963 15.930 22.748 1.00 12.69 390 ASN A CA 1
ATOM 3050 C C . ASN A 1 379 ? 15.180 15.402 21.327 1.00 10.79 390 ASN A C 1
ATOM 3051 O O . ASN A 1 379 ? 14.272 14.803 20.744 1.00 10.39 390 ASN A O 1
ATOM 3056 N N . ALA A 1 380 ? 16.388 15.582 20.799 1.00 9.52 391 ALA A N 1
ATOM 3057 C CA . ALA A 1 380 ? 16.796 14.937 19.550 1.00 8.84 391 ALA A CA 1
ATOM 3058 C C . ALA A 1 380 ? 17.425 13.598 19.920 1.00 8.24 391 ALA A C 1
ATOM 3059 O O . ALA A 1 380 ? 18.279 13.537 20.804 1.00 8.45 391 ALA A O 1
ATOM 3061 N N . ALA A 1 381 ? 17.011 12.542 19.233 1.00 7.52 392 ALA A N 1
ATOM 3062 C CA . ALA A 1 381 ? 17.461 11.176 19.529 1.00 7.39 392 ALA A CA 1
ATOM 3063 C C . ALA A 1 381 ? 18.795 10.855 18.868 1.00 6.81 392 ALA A C 1
ATOM 3064 O O . ALA A 1 381 ? 19.084 11.327 17.769 1.00 6.91 392 ALA A O 1
ATOM 3066 N N . ILE A 1 382 ? 19.590 10.025 19.544 1.00 6.52 393 ILE A N 1
ATOM 3067 C CA . ILE A 1 382 ? 20.825 9.495 18.974 1.00 6.50 393 ILE A CA 1
ATOM 3068 C C . ILE A 1 382 ? 20.744 7.976 19.052 1.00 6.28 393 ILE A C 1
ATOM 3069 O O . ILE A 1 382 ? 20.752 7.419 20.152 1.00 6.25 393 ILE A O 1
ATOM 3074 N N . ILE A 1 383 ? 20.642 7.307 17.909 1.00 6.05 394 ILE A N 1
ATOM 3075 C CA . ILE A 1 383 ? 20.523 5.849 17.867 1.00 5.91 394 ILE A CA 1
ATOM 3076 C C . ILE A 1 383 ? 21.685 5.308 17.064 1.00 5.78 394 ILE A C 1
ATOM 3077 O O . ILE A 1 383 ? 21.759 5.567 15.870 1.00 5.95 394 ILE A O 1
ATOM 3082 N N . GLY A 1 384 ? 22.595 4.567 17.694 1.00 5.59 395 GLY A N 1
ATOM 3083 C CA . GLY A 1 384 ? 23.744 4.045 16.957 1.00 5.56 395 GLY A CA 1
ATOM 3084 C C . GLY A 1 384 ? 23.488 2.714 16.292 1.00 5.51 395 GLY A C 1
ATOM 3085 O O . GLY A 1 384 ? 22.734 1.883 16.813 1.00 5.45 395 GLY A O 1
ATOM 3086 N N . GLU A 1 385 ? 24.128 2.498 15.145 1.00 5.61 396 GLU A N 1
ATOM 3087 C CA . GLU A 1 385 ? 24.127 1.182 14.509 1.00 5.71 396 GLU A CA 1
ATOM 3088 C C . GLU A 1 385 ? 25.163 0.309 15.184 1.00 5.81 396 GLU A C 1
ATOM 3089 O O . GLU A 1 385 ? 26.351 0.630 15.183 1.00 5.92 396 GLU A O 1
ATOM 3095 N N . TYR A 1 386 ? 24.696 -0.793 15.762 1.00 5.93 397 TYR A N 1
ATOM 3096 C CA . TYR A 1 386 ? 25.572 -1.838 16.296 1.00 6.19 397 TYR A CA 1
ATOM 3097 C C . TYR A 1 386 ? 24.785 -3.134 16.301 1.00 6.10 397 TYR A C 1
ATOM 3098 O O . TYR A 1 386 ? 23.593 -3.117 16.659 1.00 6.08 397 TYR A O 1
ATOM 3107 N N . TRP A 1 387 ? 25.428 -4.237 15.921 1.00 6.04 398 TRP A N 1
ATOM 3108 C CA . TRP A 1 387 ? 24.712 -5.506 15.741 1.00 6.20 398 TRP A 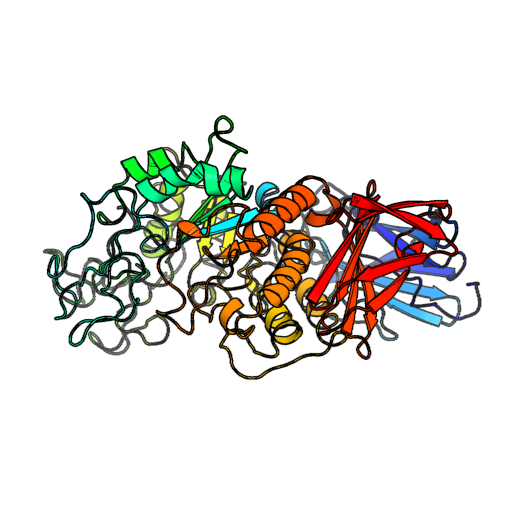CA 1
ATOM 3109 C C . TRP A 1 387 ? 24.824 -6.437 16.950 1.00 6.19 398 TRP A C 1
ATOM 3110 O O . TRP A 1 387 ? 24.158 -7.473 16.993 1.00 6.63 398 TRP A O 1
ATOM 3121 N N . GLY A 1 388 ? 25.630 -6.046 17.937 1.00 6.06 399 GLY A N 1
ATOM 3122 C CA . GLY A 1 388 ? 25.820 -6.801 19.172 1.00 6.23 399 GLY A CA 1
ATOM 3123 C C . GLY A 1 388 ? 25.276 -6.043 20.376 1.00 6.17 399 GLY A C 1
ATOM 3124 O O . GLY A 1 388 ? 24.335 -5.236 20.291 1.00 6.45 399 GLY A O 1
ATOM 3125 N N . ASN A 1 389 ? 25.927 -6.279 21.503 1.00 6.32 400 ASN A N 1
ATOM 3126 C CA . ASN A 1 389 ? 25.605 -5.640 22.764 1.00 6.43 400 ASN A CA 1
ATOM 3127 C C . ASN A 1 389 ? 26.161 -4.226 22.749 1.00 6.47 400 ASN A C 1
ATOM 3128 O O . ASN A 1 389 ? 27.380 -4.035 22.846 1.00 7.01 400 ASN A O 1
ATOM 3133 N N . ALA A 1 390 ? 25.262 -3.238 22.673 1.00 6.25 401 ALA A N 1
ATOM 3134 C CA . ALA A 1 390 ? 25.671 -1.825 22.574 1.00 6.35 401 ALA A CA 1
ATOM 3135 C C . ALA A 1 390 ? 25.896 -1.133 23.917 1.00 6.41 401 ALA A C 1
ATOM 3136 O O . ALA A 1 390 ? 25.984 0.105 23.985 1.00 6.09 401 ALA A O 1
ATOM 3138 N N . ASN A 1 391 ? 26.015 -1.922 24.990 1.00 6.60 402 ASN A N 1
ATOM 3139 C CA . ASN A 1 391 ? 26.336 -1.380 26.318 1.00 6.98 402 ASN A CA 1
ATOM 3140 C C . ASN A 1 391 ? 27.486 -0.349 26.315 1.00 6.97 402 ASN A C 1
ATOM 3141 O O . ASN A 1 391 ? 27.339 0.693 26.950 1.00 6.99 402 ASN A O 1
ATOM 3146 N N . PRO A 1 392 ? 28.590 -0.603 25.585 1.00 7.12 403 PRO A N 1
ATOM 3147 C CA . PRO A 1 392 ? 29.692 0.368 25.636 1.00 7.45 403 PRO A CA 1
ATOM 3148 C C . PRO A 1 392 ? 29.362 1.783 25.146 1.00 7.58 403 PRO A C 1
ATOM 3149 O O . PRO A 1 392 ? 30.109 2.701 25.486 1.00 8.09 403 PRO A O 1
ATOM 3153 N N . TRP A 1 393 ? 28.291 1.960 24.361 1.00 7.22 404 TRP A N 1
ATOM 3154 C CA . TRP A 1 393 ? 27.905 3.284 23.853 1.00 7.41 404 TRP A CA 1
ATOM 3155 C C . TRP A 1 393 ? 26.627 3.799 24.488 1.00 7.48 404 TRP A C 1
ATOM 3156 O O . TRP A 1 393 ? 26.127 4.838 24.075 1.00 7.83 404 TRP A O 1
ATOM 3167 N N . THR A 1 394 ? 26.079 3.087 25.468 1.00 7.43 405 THR A N 1
ATOM 3168 C CA . THR A 1 394 ? 24.800 3.472 26.077 1.00 8.08 405 THR A CA 1
ATOM 3169 C C . THR A 1 394 ? 24.809 3.534 27.598 1.00 8.95 405 THR A C 1
ATOM 3170 O O . THR A 1 394 ? 24.168 4.412 28.163 1.00 10.57 405 THR A O 1
ATOM 3174 N N . ALA A 1 395 ? 25.543 2.655 28.269 1.00 9.07 406 ALA A N 1
ATOM 3175 C CA . ALA A 1 395 ? 25.324 2.397 29.702 1.00 9.66 406 ALA A CA 1
ATOM 3176 C C . ALA A 1 395 ? 26.017 3.374 30.662 1.00 10.29 406 ALA A C 1
ATOM 3177 O O . ALA A 1 395 ? 25.945 3.201 31.874 1.00 11.56 406 ALA A O 1
ATOM 3179 N N . GLN A 1 396 ? 26.681 4.407 30.142 1.00 10.53 407 GLN A N 1
ATOM 3180 C CA . GLN A 1 396 ? 27.136 5.516 30.989 1.00 11.69 407 GLN A CA 1
ATOM 3181 C C . GLN A 1 396 ? 26.406 6.819 30.735 1.00 10.81 407 GLN A C 1
ATOM 3182 O O . GLN A 1 396 ? 26.726 7.824 31.356 1.00 11.45 407 GLN A O 1
ATOM 3188 N N . GLY A 1 397 ? 25.439 6.824 29.821 1.00 9.90 408 GLY A N 1
ATOM 3189 C CA . GLY A 1 397 ? 24.594 7.992 29.610 1.00 9.66 408 GLY A CA 1
ATOM 3190 C C . GLY A 1 397 ? 25.294 9.152 28.927 1.00 9.21 408 GLY A C 1
ATOM 3191 O O . GLY A 1 397 ? 24.792 10.260 28.946 1.00 10.03 408 GLY A O 1
ATOM 3192 N N . ASN A 1 398 ? 26.442 8.892 28.306 1.00 8.67 409 ASN A N 1
ATOM 3193 C CA . ASN A 1 398 ? 27.276 9.953 27.734 1.00 8.49 409 ASN A CA 1
ATOM 3194 C C . ASN A 1 398 ? 27.446 9.871 26.228 1.00 7.98 409 ASN A C 1
ATOM 3195 O O . ASN A 1 398 ? 28.170 10.687 25.663 1.00 7.99 409 ASN A O 1
ATOM 3200 N N . GLN A 1 399 ? 26.770 8.935 25.565 1.00 7.29 410 GLN A N 1
ATOM 3201 C CA . GLN A 1 399 ? 26.968 8.733 24.125 1.00 7.01 410 GLN A CA 1
ATOM 3202 C C . GLN A 1 399 ? 25.617 8.593 23.441 1.00 6.69 410 GLN A C 1
ATOM 3203 O O . GLN A 1 399 ? 24.936 9.602 23.203 1.00 6.38 410 GLN A O 1
ATOM 3209 N N . TRP A 1 400 ? 25.188 7.373 23.144 1.00 6.20 411 TRP A N 1
ATOM 3210 C CA . TRP A 1 400 ? 23.932 7.192 22.411 1.00 6.19 411 TRP A CA 1
ATOM 3211 C C . TRP A 1 400 ? 22.755 7.066 23.368 1.00 6.08 411 TRP A C 1
ATOM 3212 O O . TRP A 1 400 ? 22.910 6.692 24.530 1.00 6.43 411 TRP A O 1
ATOM 3223 N N . ASP A 1 401 ? 21.561 7.374 22.871 1.00 5.94 412 ASP A N 1
ATOM 3224 C CA . ASP A 1 401 ? 20.319 7.075 23.610 1.00 6.09 412 ASP A CA 1
ATOM 3225 C C . ASP A 1 401 ? 19.949 5.592 23.512 1.00 6.12 412 ASP A C 1
ATOM 3226 O O . ASP A 1 401 ? 19.366 5.014 24.433 1.00 6.80 412 ASP A O 1
ATOM 3231 N N . ALA A 1 402 ? 20.289 4.970 22.389 1.00 5.99 413 ALA A N 1
ATOM 3232 C CA . ALA A 1 402 ? 19.873 3.600 22.106 1.00 5.92 413 ALA A CA 1
ATOM 3233 C C . ALA A 1 402 ? 20.628 3.095 20.880 1.00 5.63 413 ALA A C 1
ATOM 3234 O O . ALA A 1 402 ? 21.494 3.792 20.335 1.00 5.65 413 ALA A O 1
ATOM 3236 N N . ALA A 1 403 ? 20.301 1.882 20.451 1.00 5.34 414 ALA A N 1
ATOM 3237 C CA . ALA A 1 403 ? 20.936 1.272 19.284 1.00 5.32 414 ALA A CA 1
ATOM 3238 C C . ALA A 1 403 ? 19.935 0.488 18.451 1.00 5.28 414 ALA A C 1
ATOM 3239 O O . ALA A 1 403 ? 18.835 0.176 18.900 1.00 5.50 414 ALA A O 1
ATOM 3241 N N . THR A 1 404 ? 20.359 0.150 17.235 1.00 5.14 415 THR A N 1
ATOM 3242 C CA . THR A 1 404 ? 19.654 -0.793 16.379 1.00 5.27 415 THR A CA 1
ATOM 3243 C C . THR A 1 404 ? 19.646 -2.145 17.090 1.00 5.18 415 THR A C 1
ATOM 3244 O O . THR A 1 404 ? 20.710 -2.725 17.331 1.00 5.45 415 THR A O 1
ATOM 3248 N N . ASN A 1 405 ? 18.471 -2.674 17.423 1.00 5.06 416 ASN A N 1
ATOM 3249 C CA . ASN A 1 405 ? 18.411 -3.844 18.315 1.00 5.15 416 ASN A CA 1
ATOM 3250 C C . ASN A 1 405 ? 18.487 -5.189 17.596 1.00 5.18 416 ASN A C 1
ATOM 3251 O O . ASN A 1 405 ? 17.675 -6.089 17.838 1.00 5.36 416 ASN A O 1
ATOM 3256 N N . PHE A 1 406 ? 19.503 -5.358 16.760 1.00 5.30 417 PHE A N 1
ATOM 3257 C CA . PHE A 1 406 ? 19.735 -6.661 16.123 1.00 5.36 417 PHE A CA 1
ATOM 3258 C C . PHE A 1 406 ? 19.835 -7.790 17.154 1.00 5.53 417 PHE A C 1
ATOM 3259 O O . PHE A 1 406 ? 19.231 -8.849 16.992 1.00 5.78 417 PHE A O 1
ATOM 3267 N N . ASP A 1 407 ? 20.624 -7.572 18.197 1.00 5.83 418 ASP A N 1
ATOM 3268 C CA . ASP A 1 407 ? 20.976 -8.650 19.127 1.00 6.18 418 ASP A CA 1
ATOM 3269 C C . ASP A 1 407 ? 19.859 -8.918 20.135 1.00 6.15 418 ASP A C 1
ATOM 3270 O O . ASP A 1 407 ? 19.675 -10.057 20.548 1.00 6.54 418 ASP A O 1
ATOM 3275 N N . GLY A 1 408 ? 19.155 -7.873 20.581 1.00 5.92 419 GLY A N 1
ATOM 3276 C CA . GLY A 1 408 ? 18.100 -8.024 21.583 1.00 5.91 419 GLY A CA 1
ATOM 3277 C C . GLY A 1 408 ? 16.704 -8.184 21.025 1.00 5.73 419 GLY A C 1
ATOM 3278 O O . GLY A 1 408 ? 15.750 -8.366 21.791 1.00 5.89 419 GLY A O 1
ATOM 3279 N N . PHE A 1 409 ? 16.552 -8.120 19.707 1.00 5.47 420 PHE A N 1
ATOM 3280 C CA . PHE A 1 409 ? 15.226 -8.151 19.100 1.00 5.27 420 PHE A CA 1
ATOM 3281 C C . PHE A 1 409 ? 15.228 -8.915 17.778 1.00 5.20 420 PHE A C 1
ATOM 3282 O O . PHE A 1 409 ? 14.642 -9.996 17.676 1.00 5.43 420 PHE A O 1
ATOM 3290 N N . THR A 1 410 ? 15.889 -8.370 16.760 1.00 5.35 421 THR A N 1
ATOM 3291 C CA . THR A 1 410 ? 15.734 -8.919 15.418 1.00 5.45 421 THR A CA 1
ATOM 3292 C C . THR A 1 410 ? 16.155 -10.390 15.350 1.00 5.50 421 THR A C 1
ATOM 3293 O O . THR A 1 410 ? 15.419 -11.211 14.812 1.00 5.64 421 THR A O 1
ATOM 3297 N N . GLN A 1 411 ? 17.335 -10.698 15.886 1.00 5.51 422 GLN A N 1
ATOM 3298 C CA . GLN A 1 411 ? 17.842 -12.074 15.858 1.00 5.66 422 GLN A CA 1
ATOM 3299 C C . GLN A 1 411 ? 17.010 -13.072 16.663 1.00 5.67 422 GLN A C 1
ATOM 3300 O O . GLN A 1 411 ? 16.592 -14.091 16.112 1.00 5.73 422 GLN A O 1
ATOM 3306 N N . PRO A 1 412 ? 16.754 -12.808 17.957 1.00 5.67 423 PRO A N 1
ATOM 3307 C CA . PRO A 1 412 ? 15.993 -13.827 18.705 1.00 5.71 423 PRO A CA 1
ATOM 3308 C C . PRO A 1 412 ? 14.587 -14.012 18.135 1.00 5.79 423 PRO A C 1
ATOM 3309 O O . PRO A 1 412 ? 14.105 -15.141 18.067 1.00 5.63 423 PRO A O 1
ATOM 3313 N N . VAL A 1 413 ? 13.936 -12.928 17.722 1.00 5.91 424 VAL A N 1
ATOM 3314 C CA . VAL A 1 413 ? 12.631 -13.057 17.075 1.00 6.07 424 VAL A CA 1
ATOM 3315 C C . VAL A 1 413 ? 12.720 -13.907 15.809 1.00 6.05 424 VAL A C 1
ATOM 3316 O O . VAL A 1 413 ? 11.882 -14.794 15.594 1.00 6.00 424 VAL A O 1
ATOM 3320 N N . SER A 1 414 ? 13.725 -13.653 14.979 1.00 5.99 425 SER A N 1
ATOM 3321 C CA . SER A 1 414 ? 13.911 -14.432 13.767 1.00 6.08 425 SER A CA 1
ATOM 3322 C C . SER A 1 414 ? 14.052 -15.924 14.073 1.00 6.28 425 SER A C 1
ATOM 3323 O O . SER A 1 414 ? 13.372 -16.761 13.479 1.00 6.46 425 SER A O 1
ATOM 3326 N N . GLU A 1 415 ? 14.950 -16.242 14.994 1.00 6.35 426 GLU A N 1
ATOM 3327 C CA . GLU A 1 415 ? 15.293 -17.646 15.251 1.00 6.55 426 GLU A CA 1
ATOM 3328 C C . GLU A 1 415 ? 14.138 -18.380 15.922 1.00 6.75 426 GLU A C 1
ATOM 3329 O O . GLU A 1 415 ? 13.896 -19.562 15.628 1.00 7.13 426 GLU A O 1
ATOM 3335 N N . TRP A 1 416 ? 13.381 -17.691 16.773 1.00 6.54 427 TRP A N 1
ATOM 3336 C CA . TRP A 1 416 ? 12.232 -18.313 17.440 1.00 6.78 427 TRP A CA 1
ATOM 3337 C C . TRP A 1 416 ? 11.099 -18.598 16.449 1.00 6.93 427 TRP A C 1
ATOM 3338 O O . TRP A 1 416 ? 10.605 -19.733 16.350 1.00 7.09 427 TRP A O 1
ATOM 3349 N N . ILE A 1 417 ? 10.698 -17.595 15.678 1.00 7.13 428 ILE A N 1
ATOM 3350 C CA . ILE A 1 417 ? 9.527 -17.717 14.813 1.00 7.19 428 ILE A CA 1
ATOM 3351 C C . ILE A 1 417 ? 9.815 -18.400 13.487 1.00 7.45 428 ILE A C 1
ATOM 3352 O O . ILE A 1 417 ? 9.007 -19.218 13.019 1.00 8.15 428 ILE A O 1
ATOM 3357 N N . THR A 1 418 ? 10.931 -18.053 12.850 1.00 7.31 429 THR A N 1
ATOM 3358 C CA . THR A 1 418 ? 11.209 -18.540 11.501 1.00 7.40 429 THR A CA 1
ATOM 3359 C C . THR A 1 418 ? 12.151 -19.735 11.465 1.00 7.55 429 THR A C 1
ATOM 3360 O O . THR A 1 418 ? 12.244 -20.417 10.442 1.00 8.15 429 THR A O 1
ATOM 3364 N N . GLY A 1 419 ? 12.922 -19.956 12.535 1.00 7.43 430 GLY A N 1
ATOM 3365 C CA . GLY A 1 419 ? 13.954 -20.985 12.523 1.00 7.86 430 GLY A CA 1
ATOM 3366 C C . GLY A 1 419 ? 15.165 -20.607 11.697 1.00 8.08 430 GLY A C 1
ATOM 3367 O O . GLY A 1 419 ? 16.008 -21.457 11.401 1.00 8.22 430 GLY A O 1
ATOM 3368 N N . LYS A 1 420 ? 15.268 -19.316 11.349 1.00 7.98 431 LYS A N 1
ATOM 3369 C CA A LYS A 1 420 ? 16.396 -18.781 10.581 0.50 8.08 431 LYS A CA 1
ATOM 3370 C CA B LYS A 1 420 ? 16.391 -18.778 10.584 0.50 8.11 431 LYS A CA 1
ATOM 3371 C C . LYS A 1 420 ? 16.999 -17.628 11.356 1.00 7.80 431 LYS A C 1
ATOM 3372 O O . LYS A 1 420 ? 16.289 -16.926 12.079 1.00 7.46 431 LYS A O 1
ATOM 3383 N N . ASP A 1 421 ? 18.294 -17.413 11.183 1.00 7.54 432 ASP A N 1
ATOM 3384 C CA . ASP A 1 421 ? 18.887 -16.139 11.621 1.00 7.43 432 ASP A CA 1
ATOM 3385 C C . ASP A 1 421 ? 18.443 -15.040 10.634 1.00 7.20 432 ASP A C 1
ATOM 3386 O O . ASP A 1 421 ? 17.794 -15.324 9.631 1.00 6.85 432 ASP A O 1
ATOM 3391 N N . TYR A 1 422 ? 18.778 -13.779 10.917 1.00 6.96 433 TYR A N 1
ATOM 3392 C CA . TYR A 1 422 ? 18.281 -12.704 10.045 1.00 7.06 433 TYR A CA 1
ATOM 3393 C C . TYR A 1 422 ? 18.923 -12.674 8.657 1.00 7.33 433 TYR A C 1
ATOM 3394 O O . TYR A 1 422 ? 18.415 -11.973 7.778 1.00 7.08 433 TYR A O 1
ATOM 3403 N N . GLN A 1 423 ? 19.998 -13.447 8.442 1.00 7.78 434 GLN A N 1
ATOM 3404 C CA . GLN A 1 423 ? 20.553 -13.637 7.097 1.00 9.03 434 GLN A CA 1
ATOM 3405 C C . GLN A 1 423 ? 19.934 -14.823 6.354 1.00 8.90 434 GLN A C 1
ATOM 3406 O O . GLN A 1 423 ? 20.331 -15.132 5.237 1.00 9.08 434 GLN A O 1
ATOM 3412 N N . ASN A 1 424 ? 18.914 -15.443 6.949 1.00 9.07 435 ASN A N 1
ATOM 3413 C CA . ASN A 1 424 ? 18.210 -16.591 6.383 1.00 9.64 435 ASN A CA 1
ATOM 3414 C C . ASN A 1 424 ? 19.072 -17.874 6.363 1.00 10.26 435 ASN A C 1
ATOM 3415 O O . ASN A 1 424 ? 18.809 -18.759 5.541 1.00 11.47 435 ASN A O 1
ATOM 3420 N N . ASN A 1 425 ? 20.041 -17.974 7.273 1.00 10.53 436 ASN A N 1
ATOM 3421 C CA . ASN A 1 425 ? 20.758 -19.246 7.569 1.00 11.41 436 ASN A CA 1
ATOM 3422 C C . ASN A 1 425 ? 19.936 -19.990 8.579 1.00 10.88 436 ASN A C 1
ATOM 3423 O O . ASN A 1 425 ? 19.352 -19.386 9.458 1.00 10.47 436 ASN A O 1
ATOM 3428 N N . SER A 1 426 ? 19.946 -21.320 8.533 1.00 10.49 437 SER A N 1
ATOM 3429 C CA . SER A 1 426 ? 19.247 -22.110 9.529 1.00 10.73 437 SER A CA 1
ATOM 3430 C C . SER A 1 426 ? 19.789 -21.881 10.942 1.00 9.90 437 SER A C 1
ATOM 3431 O O . SER A 1 426 ? 20.979 -22.028 11.189 1.00 10.12 437 SER A O 1
ATOM 3434 N N . ALA A 1 427 ? 18.899 -21.496 11.850 1.00 9.15 438 ALA A N 1
ATOM 3435 C CA . ALA A 1 427 ? 19.236 -21.257 13.255 1.00 9.11 438 ALA A CA 1
ATOM 3436 C C . ALA A 1 427 ? 17.927 -21.098 14.017 1.00 9.23 438 ALA A C 1
ATOM 3437 O O . ALA A 1 427 ? 17.236 -20.085 13.852 1.00 8.94 438 ALA A O 1
ATOM 3439 N N . SER A 1 428 ? 17.556 -22.110 14.807 1.00 9.43 439 SER A N 1
ATOM 3440 C CA . SER A 1 428 ? 16.277 -22.163 15.505 1.00 9.66 439 SER A CA 1
ATOM 3441 C C . SER A 1 428 ? 16.509 -22.181 16.998 1.00 9.37 439 SER A C 1
ATOM 3442 O O . SER A 1 428 ? 17.484 -22.762 17.468 1.00 10.08 439 SER A O 1
ATOM 3445 N N . ILE A 1 429 ? 15.611 -21.542 17.744 1.00 8.70 440 ILE A N 1
ATOM 3446 C CA . ILE A 1 429 ? 15.644 -21.578 19.200 1.00 8.55 440 ILE A CA 1
ATOM 3447 C C . ILE A 1 429 ? 14.274 -21.909 19.747 1.00 8.63 440 ILE A C 1
ATOM 3448 O O . ILE A 1 429 ? 13.256 -21.577 19.154 1.00 8.68 440 ILE A O 1
ATOM 3453 N N . SER A 1 430 ? 14.279 -22.541 20.912 1.00 8.81 441 SER A N 1
ATOM 3454 C CA . SER A 1 430 ? 13.060 -22.871 21.615 1.00 8.79 441 SER A CA 1
ATOM 3455 C C . SER A 1 430 ? 12.499 -21.654 22.336 1.00 8.58 441 SER A C 1
ATOM 3456 O O . SER A 1 430 ? 13.169 -20.604 22.429 1.00 8.21 441 SER A O 1
ATOM 3459 N N . THR A 1 431 ? 11.299 -21.802 22.884 1.00 8.30 442 THR A N 1
ATOM 3460 C CA . THR A 1 431 ? 10.681 -20.738 23.656 1.00 8.66 442 THR A CA 1
ATOM 3461 C C . THR A 1 431 ? 11.476 -20.380 24.919 1.00 8.60 442 THR A C 1
ATOM 3462 O O . THR A 1 431 ? 11.648 -19.191 25.242 1.00 8.66 442 THR A O 1
ATOM 3466 N N . THR A 1 432 ? 11.973 -21.381 25.646 1.00 8.68 443 THR A N 1
ATOM 3467 C CA . THR A 1 432 ? 12.801 -21.113 26.815 1.00 8.87 443 THR A CA 1
ATOM 3468 C C . THR A 1 432 ? 14.070 -20.371 26.409 1.00 8.51 443 THR A C 1
ATOM 3469 O O . THR A 1 432 ? 14.465 -19.415 27.082 1.00 8.51 443 THR A O 1
ATOM 3473 N N . GLN A 1 433 ? 14.687 -20.790 25.312 1.00 8.20 444 GLN A N 1
ATOM 3474 C CA . GLN A 1 433 ? 15.871 -20.088 24.799 1.00 8.20 444 GLN A CA 1
ATOM 3475 C C . GLN A 1 433 ? 15.563 -18.654 24.364 1.00 7.76 444 GLN A C 1
ATOM 3476 O O . GLN A 1 433 ? 16.332 -17.740 24.660 1.00 7.69 444 GLN A O 1
ATOM 3482 N N . PHE A 1 434 ? 14.436 -18.459 23.683 1.00 7.20 445 PHE A N 1
ATOM 3483 C CA . PHE A 1 434 ? 13.969 -17.114 23.269 1.00 6.91 445 PHE A CA 1
ATOM 3484 C C . PHE A 1 434 ? 13.848 -16.204 24.502 1.00 6.90 445 PHE A C 1
ATOM 3485 O O . PHE A 1 434 ? 14.418 -15.110 24.568 1.00 6.72 445 PHE A O 1
ATOM 3493 N N . ASP A 1 435 ? 13.145 -16.678 25.519 1.00 6.97 446 ASP A N 1
ATOM 3494 C CA . ASP A 1 435 ? 12.940 -15.887 26.737 1.00 7.15 446 ASP A CA 1
ATOM 3495 C C . ASP A 1 435 ? 14.261 -15.541 27.428 1.00 7.28 446 ASP A C 1
ATOM 3496 O O . ASP A 1 435 ? 14.460 -14.408 27.877 1.00 7.24 446 ASP A O 1
ATOM 3501 N N . SER A 1 436 ? 15.156 -16.521 27.514 1.00 7.51 447 SER A N 1
ATOM 3502 C CA A SER A 1 436 ? 16.467 -16.313 28.116 0.50 7.67 447 SER A CA 1
ATOM 3503 C CA B SER A 1 436 ? 16.464 -16.295 28.123 0.50 7.90 447 SER A CA 1
ATOM 3504 C C . SER A 1 436 ? 17.289 -15.273 27.334 1.00 7.58 447 SER A C 1
ATOM 3505 O O . SER A 1 436 ? 17.922 -14.388 27.921 1.00 7.69 447 SER A O 1
ATOM 3510 N N . TRP A 1 437 ? 17.269 -15.385 26.010 1.00 7.31 448 TRP A N 1
ATOM 3511 C CA . TRP A 1 437 ? 18.008 -14.478 25.124 1.00 7.10 448 TRP A CA 1
ATOM 3512 C C . TRP A 1 437 ? 17.483 -13.058 25.320 1.00 7.07 448 TRP A C 1
ATOM 3513 O O . TRP A 1 437 ? 18.272 -12.118 25.499 1.00 6.91 448 TRP A O 1
ATOM 3524 N N . LEU A 1 438 ? 16.163 -12.907 25.335 1.00 6.84 449 LEU A N 1
ATOM 3525 C CA . LEU A 1 438 ? 15.564 -11.599 25.564 1.00 6.90 449 LEU A CA 1
ATOM 3526 C C . LEU A 1 438 ? 15.947 -11.018 26.924 1.00 7.18 449 LEU A C 1
ATOM 3527 O O . LEU A 1 438 ? 16.259 -9.824 27.021 1.00 6.96 449 LEU A O 1
ATOM 3532 N N . ARG A 1 439 ? 15.910 -11.833 27.982 1.00 7.43 450 ARG A N 1
ATOM 3533 C CA . ARG A 1 439 ? 16.224 -11.316 29.329 1.00 7.80 450 ARG A CA 1
ATOM 3534 C C . ARG A 1 439 ? 17.678 -10.840 29.414 1.00 7.32 450 ARG A C 1
ATOM 3535 O O . ARG A 1 439 ? 17.968 -9.769 29.948 1.00 7.55 450 ARG A O 1
ATOM 3543 N N . GLY A 1 440 ? 18.594 -11.658 28.903 1.00 7.18 451 GLY A N 1
ATOM 3544 C CA . GLY A 1 440 ? 20.016 -11.301 28.973 1.00 7.20 451 GLY A CA 1
ATOM 3545 C C . GLY A 1 440 ? 20.349 -10.057 28.180 1.00 7.31 451 GLY A C 1
ATOM 3546 O O . GLY A 1 440 ? 21.198 -9.260 28.584 1.00 7.90 451 GLY A O 1
ATOM 3547 N N . THR A 1 441 ? 19.680 -9.874 27.048 1.00 6.81 452 THR A N 1
ATOM 3548 C CA . THR A 1 441 ? 19.923 -8.693 26.218 1.00 6.81 452 THR A CA 1
ATOM 3549 C C . THR A 1 441 ? 19.286 -7.447 26.817 1.00 6.81 452 THR A C 1
ATOM 3550 O O . THR A 1 441 ? 19.945 -6.402 26.846 1.00 7.25 452 THR A O 1
ATOM 3554 N N . ARG A 1 442 ? 18.074 -7.520 27.377 1.00 6.69 453 ARG A N 1
ATOM 3555 C CA . ARG A 1 442 ? 17.554 -6.373 28.133 1.00 6.59 453 ARG A CA 1
ATOM 3556 C C . ARG A 1 442 ? 18.515 -5.959 29.250 1.00 6.54 453 ARG A C 1
ATOM 3557 O O . ARG A 1 442 ? 18.774 -4.771 29.445 1.00 6.40 453 ARG A O 1
ATOM 3565 N N . ALA A 1 443 ? 19.058 -6.952 29.955 1.00 6.49 454 ALA A N 1
ATOM 3566 C CA . ALA A 1 443 ? 19.920 -6.709 31.115 1.00 6.65 454 ALA A CA 1
ATOM 3567 C C . ALA A 1 443 ? 21.249 -6.055 30.719 1.00 6.76 454 ALA A C 1
ATOM 3568 O O . ALA A 1 443 ? 21.956 -5.558 31.581 1.00 6.87 454 ALA A O 1
ATOM 3570 N N . ASN A 1 444 ? 21.586 -6.047 29.426 1.00 6.71 455 ASN A N 1
ATOM 3571 C CA . ASN A 1 444 ? 22.744 -5.298 28.939 1.00 6.78 455 ASN A CA 1
ATOM 3572 C C . ASN A 1 444 ? 22.589 -3.794 29.093 1.00 6.67 455 ASN A C 1
ATOM 3573 O O . ASN A 1 444 ? 23.588 -3.073 28.997 1.00 6.94 455 ASN A O 1
ATOM 3578 N N . TYR A 1 445 ? 21.355 -3.306 29.269 1.00 6.46 456 TYR A N 1
ATOM 3579 C CA . TYR A 1 445 ? 21.063 -1.898 29.085 1.00 6.36 456 TYR A CA 1
ATOM 3580 C C . TYR A 1 445 ? 20.345 -1.296 30.277 1.00 6.54 456 TYR A C 1
ATOM 3581 O O . TYR A 1 445 ? 19.509 -1.964 30.920 1.00 6.68 456 TYR A O 1
ATOM 3590 N N . PRO A 1 446 ? 20.603 -0.006 30.540 1.00 6.64 457 PRO A N 1
ATOM 3591 C CA . PRO A 1 446 ? 19.726 0.764 31.407 1.00 7.00 457 PRO A CA 1
ATOM 3592 C C . PRO A 1 446 ? 18.286 0.711 30.898 1.00 7.03 457 PRO A C 1
ATOM 3593 O O . PRO A 1 446 ? 18.048 0.524 29.702 1.00 7.03 457 PRO A O 1
ATOM 3597 N N . THR A 1 447 ? 17.330 0.896 31.799 1.00 7.18 458 THR A N 1
ATOM 3598 C CA . THR A 1 447 ? 15.917 0.754 31.442 1.00 7.48 458 THR A CA 1
ATOM 3599 C C . THR A 1 447 ? 15.491 1.744 30.390 1.00 7.02 458 THR A C 1
ATOM 3600 O O . THR A 1 447 ? 14.829 1.372 29.417 1.00 6.57 458 THR A O 1
ATOM 3604 N N . ASN A 1 448 ? 15.876 3.004 30.542 1.00 7.02 459 ASN A N 1
ATOM 3605 C CA . ASN A 1 448 ? 15.507 4.004 29.536 1.00 6.84 459 ASN A CA 1
ATOM 3606 C C . ASN A 1 448 ? 16.030 3.667 28.135 1.00 6.63 459 ASN A C 1
ATOM 3607 O O . ASN A 1 448 ? 15.318 3.843 27.151 1.00 7.14 459 ASN A O 1
ATOM 3612 N N . VAL A 1 449 ? 17.230 3.104 28.080 1.00 6.35 460 VAL A N 1
ATOM 3613 C CA . VAL A 1 449 ? 17.840 2.661 26.843 1.00 6.26 460 VAL A CA 1
ATOM 3614 C C . VAL A 1 449 ? 17.040 1.479 26.288 1.00 5.99 460 VAL A C 1
ATOM 3615 O O . VAL A 1 449 ? 16.668 1.482 25.102 1.00 6.06 460 VAL A O 1
ATOM 3619 N N . GLN A 1 450 ? 16.708 0.497 27.130 1.00 5.87 461 GLN A N 1
ATOM 3620 C CA . GLN A 1 450 ? 15.868 -0.628 26.666 1.00 6.10 461 GLN A CA 1
ATOM 3621 C C . GLN A 1 450 ? 14.604 -0.125 25.976 1.00 5.97 461 GLN A C 1
ATOM 3622 O O . GLN A 1 450 ? 14.210 -0.598 24.916 1.00 6.03 461 GLN A O 1
ATOM 3628 N N . GLN A 1 451 ? 13.962 0.846 26.610 1.00 6.03 462 GLN A N 1
ATOM 3629 C CA . GLN A 1 451 ? 12.686 1.397 26.141 1.00 6.14 462 GLN A CA 1
ATOM 3630 C C . GLN A 1 451 ? 12.794 2.208 24.859 1.00 6.12 462 GLN A C 1
ATOM 3631 O O . GLN A 1 451 ? 11.778 2.493 24.225 1.00 6.49 462 GLN A O 1
ATOM 3637 N N . SER A 1 452 ? 14.033 2.560 24.493 1.00 6.14 463 SER A N 1
ATOM 3638 C CA . SER A 1 452 ? 14.346 3.392 23.341 1.00 6.20 463 SER A CA 1
ATOM 3639 C C . SER A 1 452 ? 15.042 2.642 22.209 1.00 5.94 463 SER A C 1
ATOM 3640 O O . SER A 1 452 ? 15.402 3.253 21.209 1.00 5.92 463 SER A O 1
ATOM 3643 N N . MET A 1 453 ? 15.239 1.331 22.361 1.00 5.75 464 MET A N 1
ATOM 3644 C CA . MET A 1 453 ? 15.907 0.532 21.326 1.00 5.62 464 MET A CA 1
ATOM 3645 C C . MET A 1 453 ? 15.067 0.479 20.049 1.00 5.49 464 MET A C 1
ATOM 3646 O O . MET A 1 453 ? 13.834 0.438 20.108 1.00 5.57 464 MET A O 1
ATOM 3651 N N . MET A 1 454 ? 15.752 0.466 18.903 1.00 5.25 465 MET A N 1
ATOM 3652 C CA . MET A 1 454 ? 15.072 0.401 17.616 1.00 5.32 465 MET A CA 1
ATOM 3653 C C . MET A 1 454 ? 14.832 -1.082 17.272 1.00 5.21 465 MET A C 1
ATOM 3654 O O . MET A 1 454 ? 15.770 -1.801 16.899 1.00 5.14 465 MET A O 1
ATOM 3659 N N . ASN A 1 455 ? 13.578 -1.514 17.426 1.00 5.08 466 ASN A N 1
ATOM 3660 C CA . ASN A 1 455 ? 13.184 -2.928 17.335 1.00 5.08 466 ASN A CA 1
ATOM 3661 C C . ASN A 1 455 ? 12.480 -3.199 16.017 1.00 5.19 466 ASN A C 1
ATOM 3662 O O . ASN A 1 455 ? 11.271 -3.018 15.915 1.00 5.23 466 ASN A O 1
ATOM 3667 N N . PHE A 1 456 ? 13.243 -3.647 15.022 1.00 5.07 467 PHE A N 1
ATOM 3668 C CA . PHE A 1 456 ? 12.717 -3.934 13.688 1.00 5.20 467 PHE A CA 1
ATOM 3669 C C . PHE A 1 456 ? 12.746 -5.422 13.375 1.00 5.28 467 PHE A C 1
ATOM 3670 O O . PHE A 1 456 ? 13.628 -6.142 13.843 1.00 5.46 467 PHE A O 1
ATOM 3678 N N . LEU A 1 457 ? 11.786 -5.888 12.581 1.00 5.31 468 LEU A N 1
ATOM 3679 C CA . LEU A 1 457 ? 11.787 -7.290 12.138 1.00 5.45 468 LEU A CA 1
ATOM 3680 C C . LEU A 1 457 ? 12.807 -7.539 11.032 1.00 5.40 468 LEU A C 1
ATOM 3681 O O . LEU A 1 457 ? 13.336 -8.650 10.915 1.00 5.46 468 LEU A O 1
ATOM 3686 N N . SER A 1 458 ? 13.011 -6.527 10.192 1.00 5.44 469 SER A N 1
ATOM 3687 C CA . SER A 1 458 ? 13.887 -6.569 9.018 1.00 5.46 469 SE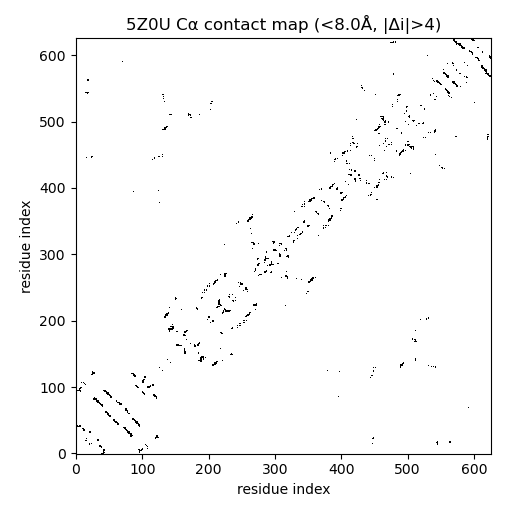R A CA 1
ATOM 3688 C C . SER A 1 458 ? 14.488 -5.189 8.845 1.00 5.54 469 SER A C 1
ATOM 3689 O O . SER A 1 458 ? 13.993 -4.222 9.412 1.00 5.66 469 SER A O 1
ATOM 3692 N N . ASN A 1 459 ? 15.541 -5.100 8.047 1.00 5.55 470 ASN A N 1
ATOM 3693 C CA . ASN A 1 459 ? 16.033 -3.791 7.594 1.00 5.55 470 ASN A CA 1
ATOM 3694 C C . ASN A 1 459 ? 16.790 -3.954 6.286 1.00 5.68 470 ASN A C 1
ATOM 3695 O O . ASN A 1 459 ? 16.822 -5.037 5.692 1.00 5.71 470 ASN A O 1
ATOM 3700 N N . HIS A 1 460 ? 17.371 -2.857 5.822 1.00 5.50 471 HIS A N 1
ATOM 3701 C CA . HIS A 1 460 ? 18.023 -2.814 4.508 1.00 5.67 471 HIS A CA 1
ATOM 3702 C C . HIS A 1 460 ? 19.317 -3.623 4.403 1.00 5.73 471 HIS A C 1
ATOM 3703 O O . HIS A 1 460 ? 19.882 -3.718 3.306 1.00 5.82 471 HIS A O 1
ATOM 3710 N N . ASP A 1 461 ? 19.803 -4.194 5.509 1.00 5.88 472 ASP A N 1
ATOM 3711 C CA . ASP A 1 461 ? 21.055 -4.968 5.513 1.00 6.16 472 ASP A CA 1
ATOM 3712 C C . ASP A 1 461 ? 20.856 -6.434 5.879 1.00 6.11 472 ASP A C 1
ATOM 3713 O O . ASP A 1 461 ? 21.832 -7.152 6.075 1.00 6.33 472 ASP A O 1
ATOM 3718 N N . ILE A 1 462 ? 19.608 -6.881 5.986 1.00 5.73 473 ILE A N 1
ATOM 3719 C CA . ILE A 1 462 ? 19.295 -8.291 6.308 1.00 5.81 473 ILE A CA 1
ATOM 3720 C C . ILE A 1 462 ? 18.136 -8.761 5.424 1.00 5.80 473 ILE A C 1
ATOM 3721 O O . ILE A 1 462 ? 17.511 -7.964 4.718 1.00 5.81 473 ILE A O 1
ATOM 3726 N N . THR A 1 463 ? 17.848 -10.066 5.444 1.00 5.73 474 THR A N 1
ATOM 3727 C CA . THR A 1 463 ? 16.767 -10.590 4.616 1.00 5.83 474 THR A CA 1
ATOM 3728 C C . THR A 1 463 ? 15.408 -10.200 5.200 1.00 5.89 474 THR A C 1
ATOM 3729 O O . THR A 1 463 ? 15.289 -9.928 6.402 1.00 6.31 474 THR A O 1
ATOM 3733 N N . ARG A 1 464 ? 14.396 -10.138 4.355 1.00 5.76 475 ARG A N 1
ATOM 3734 C CA . ARG A 1 464 ? 13.043 -9.792 4.819 1.00 5.83 475 ARG A CA 1
ATOM 3735 C C . ARG A 1 464 ? 12.456 -10.884 5.697 1.00 6.14 475 ARG A C 1
ATOM 3736 O O . ARG A 1 464 ? 12.578 -12.088 5.387 1.00 6.42 475 ARG A O 1
ATOM 3744 N N . PHE A 1 465 ? 11.758 -10.454 6.754 1.00 6.21 476 PHE A N 1
ATOM 3745 C CA . PHE A 1 465 ? 11.087 -11.377 7.666 1.00 6.30 476 PHE A CA 1
ATOM 3746 C C . PHE A 1 465 ? 10.166 -12.332 6.911 1.00 6.54 476 PHE A C 1
ATOM 3747 O O . PHE A 1 465 ? 10.177 -13.541 7.188 1.00 6.78 476 PHE A O 1
ATOM 3755 N N . ALA A 1 466 ? 9.390 -11.819 5.960 1.00 6.62 477 ALA A N 1
ATOM 3756 C CA . ALA A 1 466 ? 8.437 -12.677 5.232 1.00 7.01 477 ALA A CA 1
ATOM 3757 C C . ALA A 1 466 ? 9.099 -13.714 4.344 1.00 7.29 477 ALA A C 1
ATOM 3758 O O . ALA A 1 466 ? 8.480 -14.736 4.040 1.00 8.23 477 ALA A O 1
ATOM 3760 N N . THR A 1 467 ? 10.332 -13.456 3.919 1.00 7.17 478 THR A N 1
ATOM 3761 C CA . THR A 1 467 ? 11.121 -14.476 3.222 1.00 7.21 478 THR A CA 1
ATOM 3762 C C . THR A 1 467 ? 11.657 -15.520 4.181 1.00 7.19 478 THR A C 1
ATOM 3763 O O . THR A 1 467 ? 11.547 -16.724 3.911 1.00 7.17 478 THR A O 1
ATOM 3767 N N . ARG A 1 468 ? 12.190 -15.099 5.321 1.00 6.71 479 ARG A N 1
ATOM 3768 C CA . ARG A 1 468 ? 12.618 -16.050 6.349 1.00 6.94 479 ARG A CA 1
ATOM 3769 C C . ARG A 1 468 ? 11.452 -16.930 6.809 1.00 7.30 479 ARG A C 1
ATOM 3770 O O . ARG A 1 468 ? 11.640 -18.114 7.105 1.00 7.74 479 ARG A O 1
ATOM 3778 N N . SER A 1 469 ? 10.250 -16.359 6.815 1.00 7.73 480 SER A N 1
ATOM 3779 C CA A SER A 1 469 ? 9.064 -17.111 7.232 0.50 8.29 480 SER A CA 1
ATOM 3780 C CA B SER A 1 469 ? 9.015 -17.055 7.198 0.50 7.88 480 SER A CA 1
ATOM 3781 C C . SER A 1 469 ? 8.493 -18.011 6.131 1.00 8.51 480 SER A C 1
ATOM 3782 O O . SER A 1 469 ? 7.439 -18.631 6.323 1.00 9.43 480 SER A O 1
ATOM 3787 N N . GLY A 1 470 ? 9.146 -18.095 4.978 1.00 8.57 481 GLY A N 1
ATOM 3788 C CA . GLY A 1 470 ? 8.654 -18.946 3.889 1.00 9.26 481 GLY A CA 1
ATOM 3789 C C . GLY A 1 470 ? 7.331 -18.491 3.312 1.00 9.69 481 GLY A C 1
ATOM 3790 O O . GLY A 1 470 ? 6.583 -19.302 2.746 1.00 10.72 481 GLY A O 1
ATOM 3791 N N . GLY A 1 471 ? 6.999 -17.209 3.449 1.00 9.34 482 GLY A N 1
ATOM 3792 C CA . GLY A 1 471 ? 5.750 -16.674 2.914 1.00 9.18 482 GLY A CA 1
ATOM 3793 C C . GLY A 1 471 ? 4.501 -16.914 3.751 1.00 8.91 482 GLY A C 1
ATOM 3794 O O . GLY A 1 471 ? 3.414 -16.566 3.309 1.00 9.39 482 GLY A O 1
ATOM 3795 N N . ASP A 1 472 ? 4.654 -17.457 4.958 1.00 8.53 483 ASP A N 1
ATOM 3796 C CA . ASP A 1 472 ? 3.515 -17.682 5.851 1.00 8.61 483 ASP A CA 1
ATOM 3797 C C . ASP A 1 472 ? 3.224 -16.370 6.567 1.00 7.72 483 ASP A C 1
ATOM 3798 O O . ASP A 1 472 ? 3.951 -15.987 7.491 1.00 7.50 483 ASP A O 1
ATOM 3803 N N . LEU A 1 473 ? 2.158 -15.686 6.170 1.00 7.18 484 LEU A N 1
ATOM 3804 C CA . LEU A 1 473 ? 1.868 -14.370 6.746 1.00 7.01 484 LEU A CA 1
ATOM 3805 C C . LEU A 1 473 ? 1.528 -14.451 8.231 1.00 6.68 484 LEU A C 1
ATOM 3806 O O . LEU A 1 473 ? 1.697 -13.472 8.951 1.00 6.60 484 LEU A O 1
ATOM 3811 N N . TRP A 1 474 ? 1.083 -15.620 8.712 1.00 6.58 485 TRP A N 1
ATOM 3812 C CA . TRP A 1 474 ? 0.791 -15.745 10.134 1.00 6.63 485 TRP A CA 1
ATOM 3813 C C . TRP A 1 474 ? 2.050 -15.640 10.982 1.00 6.57 485 TRP A C 1
ATOM 3814 O O . TRP A 1 474 ? 1.983 -15.164 12.104 1.00 6.45 485 TRP A O 1
ATOM 3825 N N . LYS A 1 475 ? 3.198 -16.051 10.449 1.00 6.67 486 LYS A N 1
ATOM 3826 C CA . LYS A 1 475 ? 4.448 -15.778 11.142 1.00 6.87 486 LYS A CA 1
ATOM 3827 C C . LYS A 1 475 ? 4.719 -14.279 11.301 1.00 6.47 486 LYS A C 1
ATOM 3828 O O . LYS A 1 475 ? 5.242 -13.855 12.330 1.00 6.34 486 LYS A O 1
ATOM 3834 N N . THR A 1 476 ? 4.344 -13.481 10.300 1.00 6.23 487 THR A N 1
ATOM 3835 C CA . THR A 1 476 ? 4.381 -12.022 10.436 1.00 6.19 487 THR A CA 1
ATOM 3836 C C . THR A 1 476 ? 3.395 -11.532 11.497 1.00 6.22 487 THR A C 1
ATOM 3837 O O . THR A 1 476 ? 3.735 -10.660 12.300 1.00 6.20 487 THR A O 1
ATOM 3841 N N . TYR A 1 477 ? 2.177 -12.083 11.519 1.00 6.26 488 TYR A N 1
ATOM 3842 C CA . TYR A 1 477 ? 1.234 -11.690 12.574 1.00 6.44 488 TYR A CA 1
ATOM 3843 C C . TYR A 1 477 ? 1.829 -11.894 13.957 1.00 6.35 488 TYR A C 1
ATOM 3844 O O . TYR A 1 477 ? 1.765 -11.006 14.807 1.00 6.33 488 TYR A O 1
ATOM 3853 N N . LEU A 1 478 ? 2.386 -13.079 14.201 1.00 6.53 489 LEU A N 1
ATOM 3854 C CA . LEU A 1 478 ? 2.968 -13.389 15.487 1.00 6.72 489 LEU A CA 1
ATOM 3855 C C . LEU A 1 478 ? 4.087 -12.401 15.824 1.00 6.38 489 LEU A C 1
ATOM 3856 O O . LEU A 1 478 ? 4.138 -11.881 16.938 1.00 6.25 489 LEU A O 1
ATOM 3861 N N . ALA A 1 479 ? 4.984 -12.178 14.862 1.00 5.97 490 ALA A N 1
ATOM 3862 C CA . ALA A 1 479 ? 6.097 -11.247 15.050 1.00 5.94 490 ALA A CA 1
ATOM 3863 C C . ALA A 1 479 ? 5.601 -9.834 15.366 1.00 5.86 490 ALA A C 1
ATOM 3864 O O . ALA A 1 479 ? 6.177 -9.150 16.227 1.00 5.84 490 ALA A O 1
ATOM 3866 N N . LEU A 1 480 ? 4.541 -9.397 14.688 1.00 5.90 491 LEU A N 1
ATOM 3867 C CA . LEU A 1 480 ? 3.958 -8.073 14.948 1.00 5.88 491 LEU A CA 1
ATOM 3868 C C . LEU A 1 480 ? 3.363 -7.963 16.335 1.00 5.80 491 LEU A C 1
ATOM 3869 O O . LEU A 1 480 ? 3.529 -6.941 17.003 1.00 5.80 491 LEU A O 1
ATOM 3874 N N . ILE A 1 481 ? 2.663 -9.004 16.784 1.00 5.86 492 ILE A N 1
ATOM 3875 C CA . ILE A 1 481 ? 2.066 -8.963 18.123 1.00 6.05 492 ILE A CA 1
ATOM 3876 C C . ILE A 1 481 ? 3.177 -8.855 19.172 1.00 5.98 492 ILE A C 1
ATOM 3877 O O . ILE A 1 481 ? 3.071 -8.047 20.087 1.00 6.08 492 ILE A O 1
ATOM 3882 N N . PHE A 1 482 ? 4.255 -9.635 19.025 1.00 5.84 493 PHE A N 1
ATOM 3883 C CA . PHE A 1 482 ? 5.400 -9.517 19.924 1.00 5.88 493 PHE A CA 1
ATOM 3884 C C . PHE A 1 482 ? 6.005 -8.111 19.827 1.00 5.84 493 PHE A C 1
ATOM 3885 O O . PHE A 1 482 ? 6.167 -7.402 20.830 1.00 5.93 493 PHE A O 1
ATOM 3893 N N . GLN A 1 483 ? 6.313 -7.693 18.606 1.00 5.69 494 GLN A N 1
ATOM 3894 C CA . GLN A 1 483 ? 6.968 -6.403 18.384 1.00 5.63 494 GLN A CA 1
ATOM 3895 C C . GLN A 1 483 ? 6.200 -5.262 19.063 1.00 5.77 494 GLN A C 1
ATOM 3896 O O . GLN A 1 483 ? 6.784 -4.401 19.720 1.00 5.84 494 GLN A O 1
ATOM 3902 N N . MET A 1 484 ? 4.881 -5.268 18.905 1.00 6.01 495 MET A N 1
ATOM 3903 C CA . MET A 1 484 ? 4.074 -4.136 19.353 1.00 6.28 495 MET A CA 1
ATOM 3904 C C . MET A 1 484 ? 3.747 -4.186 20.841 1.00 6.06 495 MET A C 1
ATOM 3905 O O . MET A 1 484 ? 3.154 -3.246 21.368 1.00 6.27 495 MET A O 1
ATOM 3910 N N . THR A 1 485 ? 4.139 -5.257 21.523 1.00 5.98 496 THR A N 1
ATOM 3911 C CA . THR A 1 485 ? 3.933 -5.383 22.966 1.00 6.12 496 THR A CA 1
ATOM 3912 C C . THR A 1 485 ? 5.229 -5.557 23.754 1.00 6.04 496 THR A C 1
ATOM 3913 O O . THR A 1 485 ? 5.181 -5.789 24.965 1.00 6.45 496 THR A O 1
ATOM 3917 N N . TYR A 1 486 ? 6.383 -5.439 23.079 1.00 5.67 497 TYR A N 1
ATOM 3918 C CA . TYR A 1 486 ? 7.681 -5.606 23.730 1.00 5.62 497 TYR A CA 1
ATOM 3919 C C . TYR A 1 486 ? 8.295 -4.268 24.182 1.00 5.65 497 TYR A C 1
ATOM 3920 O O . TYR A 1 486 ? 7.687 -3.209 24.021 1.00 5.77 497 TYR A O 1
ATOM 3929 N N . VAL A 1 487 ? 9.463 -4.361 24.827 1.00 5.60 498 VAL A N 1
ATOM 3930 C CA . VAL A 1 487 ? 10.236 -3.252 25.373 1.00 5.65 498 VAL A CA 1
ATOM 3931 C C . VAL A 1 487 ? 11.133 -2.717 24.273 1.00 5.49 498 VAL A C 1
ATOM 3932 O O . VAL A 1 487 ? 11.942 -3.473 23.719 1.00 5.55 498 VAL A O 1
ATOM 3936 N N . GLY A 1 488 ? 10.951 -1.441 23.936 1.00 5.53 499 GLY A N 1
ATOM 3937 C CA . GLY A 1 488 ? 11.689 -0.789 22.856 1.00 5.51 499 GLY A CA 1
ATOM 3938 C C . GLY A 1 488 ? 10.751 -0.275 21.782 1.00 5.52 499 GLY A C 1
ATOM 3939 O O . GLY A 1 488 ? 9.612 -0.755 21.654 1.00 5.72 499 GLY A O 1
ATOM 3940 N N . THR A 1 489 ? 11.241 0.658 20.972 1.00 5.46 500 THR A N 1
ATOM 3941 C CA . THR A 1 489 ? 10.440 1.286 19.939 1.00 5.41 500 THR A CA 1
ATOM 3942 C C . THR A 1 489 ? 10.138 0.310 18.801 1.00 5.32 500 THR A C 1
ATOM 3943 O O . THR A 1 489 ? 11.049 -0.064 18.050 1.00 5.25 500 THR A O 1
ATOM 3947 N N . PRO A 1 490 ? 8.871 -0.080 18.608 1.00 5.14 501 PRO A N 1
ATOM 3948 C CA . PRO A 1 490 ? 8.564 -0.873 17.413 1.00 5.18 501 PRO A CA 1
ATOM 3949 C C . PRO A 1 490 ? 8.929 -0.113 16.160 1.00 5.15 501 PRO A C 1
ATOM 3950 O O . PRO A 1 490 ? 8.563 1.056 16.031 1.00 5.79 501 PRO A O 1
ATOM 3954 N N . THR A 1 491 ? 9.657 -0.758 15.255 1.00 5.22 502 THR A N 1
ATOM 3955 C CA . THR A 1 491 ? 10.168 -0.123 14.055 1.00 5.28 502 THR A CA 1
ATOM 3956 C C . THR A 1 491 ? 9.805 -0.997 12.868 1.00 5.49 502 THR A C 1
ATOM 3957 O O . THR A 1 491 ? 10.207 -2.170 12.791 1.00 5.45 502 THR A O 1
ATOM 3961 N N . ILE A 1 492 ? 9.012 -0.446 11.965 1.00 5.53 503 ILE A N 1
ATOM 3962 C CA . ILE A 1 492 ? 8.512 -1.168 10.815 1.00 5.65 503 ILE A CA 1
ATOM 3963 C C . ILE A 1 492 ? 9.360 -0.807 9.609 1.00 5.56 503 ILE A C 1
ATOM 3964 O O . ILE A 1 492 ? 9.349 0.358 9.143 1.00 5.69 503 ILE A O 1
ATOM 3969 N N . TYR A 1 493 ? 10.075 -1.784 9.063 1.00 5.48 504 TYR A N 1
ATOM 3970 C CA . TYR A 1 493 ? 10.804 -1.571 7.818 1.00 5.39 504 TYR A CA 1
ATOM 3971 C C . TYR A 1 493 ? 9.803 -1.601 6.681 1.00 5.32 504 TYR A C 1
ATOM 3972 O O . TYR A 1 493 ? 9.097 -2.590 6.523 1.00 5.42 504 TYR A O 1
ATOM 3981 N N . TYR A 1 494 ? 9.757 -0.531 5.882 1.00 5.12 505 TYR A N 1
ATOM 3982 C CA . TYR A 1 494 ? 8.689 -0.276 4.893 1.00 5.32 505 TYR A CA 1
ATOM 3983 C C . TYR A 1 494 ? 8.360 -1.554 4.123 1.00 5.38 505 TYR A C 1
ATOM 3984 O O . TYR A 1 494 ? 9.235 -2.178 3.518 1.00 5.47 505 TYR A O 1
ATOM 3993 N N . GLY A 1 495 ? 7.099 -1.957 4.178 1.00 5.42 506 GLY A N 1
ATOM 3994 C CA . GLY A 1 495 ? 6.651 -3.170 3.504 1.00 5.64 506 GLY A CA 1
ATOM 3995 C C . GLY A 1 495 ? 6.437 -4.358 4.415 1.00 5.63 506 GLY A C 1
ATOM 3996 O O . GLY A 1 495 ? 5.597 -5.217 4.120 1.00 5.86 506 GLY A O 1
ATOM 3997 N N . ASP A 1 496 ? 7.168 -4.431 5.528 1.00 5.67 507 ASP A N 1
ATOM 3998 C CA . ASP A 1 496 ? 6.983 -5.557 6.468 1.00 5.84 507 ASP A CA 1
ATOM 3999 C C . ASP A 1 496 ? 5.545 -5.639 6.992 1.00 6.03 507 ASP A C 1
ATOM 4000 O O . ASP A 1 496 ? 5.057 -6.734 7.302 1.00 6.26 507 ASP A O 1
ATOM 4005 N N . GLU A 1 497 ? 4.868 -4.494 7.073 1.00 6.05 508 GLU A N 1
ATOM 4006 C CA . GLU A 1 497 ? 3.491 -4.454 7.559 1.00 6.19 508 GLU A CA 1
ATOM 4007 C C . GLU A 1 497 ? 2.490 -5.127 6.638 1.00 6.47 508 GLU A C 1
ATOM 4008 O O . GLU A 1 497 ? 1.393 -5.427 7.091 1.00 6.40 508 GLU A O 1
ATOM 4014 N N . TYR A 1 498 ? 2.840 -5.355 5.371 1.00 6.49 509 TYR A N 1
ATOM 4015 C CA . TYR A 1 498 ? 1.949 -6.084 4.461 1.00 6.67 509 TYR A CA 1
ATOM 4016 C C . TYR A 1 498 ? 2.467 -7.465 4.073 1.00 6.86 509 TYR A C 1
ATOM 4017 O O . TYR A 1 498 ? 1.794 -8.197 3.359 1.00 7.29 509 TYR A O 1
ATOM 4026 N N . GLY A 1 499 ? 3.651 -7.828 4.563 1.00 6.91 510 GLY A N 1
ATOM 4027 C CA . GLY A 1 499 ? 4.285 -9.093 4.214 1.00 7.21 510 GLY A CA 1
ATOM 4028 C C . GLY A 1 499 ? 5.248 -9.033 3.043 1.00 7.47 510 GLY A C 1
ATOM 4029 O O . GLY A 1 499 ? 5.481 -10.051 2.406 1.00 7.49 510 GLY A O 1
ATOM 4030 N N . MET A 1 500 ? 5.855 -7.874 2.755 1.00 7.49 511 MET A N 1
ATOM 4031 C CA . MET A 1 500 ? 6.828 -7.795 1.653 1.00 7.95 511 MET A CA 1
ATOM 4032 C C . MET A 1 500 ? 7.939 -8.811 1.834 1.00 7.42 511 MET A C 1
ATOM 4033 O O . MET A 1 500 ? 8.495 -8.970 2.919 1.00 6.96 511 MET A O 1
ATOM 4038 N N . GLN A 1 501 ? 8.263 -9.493 0.741 1.00 7.33 512 GLN A N 1
ATOM 4039 C CA . GLN A 1 501 ? 9.327 -10.480 0.728 1.00 7.51 512 GLN A CA 1
ATOM 4040 C C . GLN A 1 501 ? 10.622 -9.860 0.198 1.00 7.11 512 GLN A C 1
ATOM 4041 O O . GLN A 1 501 ? 10.636 -8.708 -0.267 1.00 6.97 512 GLN A O 1
ATOM 4047 N N . GLY A 1 502 ? 11.717 -10.605 0.324 1.00 6.62 513 GLY A N 1
ATOM 4048 C CA . GLY A 1 502 ? 13.009 -10.166 -0.181 1.00 6.71 513 GLY A CA 1
ATOM 4049 C C . GLY A 1 502 ? 14.143 -10.917 0.469 1.00 6.79 513 GLY A C 1
ATOM 4050 O O . GLY A 1 502 ? 14.138 -11.138 1.682 1.00 6.82 513 GLY A O 1
ATOM 4051 N N . GLY A 1 503 ? 15.117 -11.318 -0.339 1.00 6.76 514 GLY A N 1
ATOM 4052 C CA . GLY A 1 503 ? 16.328 -11.921 0.160 1.00 6.87 514 GLY A CA 1
ATOM 4053 C C . GLY A 1 503 ? 17.368 -10.897 0.546 1.00 7.04 514 GLY A C 1
ATOM 4054 O O . GLY A 1 503 ? 17.049 -9.813 1.016 1.00 7.44 514 GLY A O 1
ATOM 4055 N N . ALA A 1 504 ? 18.629 -11.227 0.327 1.00 7.01 515 ALA A N 1
ATOM 4056 C CA . ALA A 1 504 ? 19.723 -10.338 0.658 1.00 7.23 515 ALA A CA 1
ATOM 4057 C C . ALA A 1 504 ? 19.767 -9.121 -0.264 1.00 7.28 515 ALA A C 1
ATOM 4058 O O . ALA A 1 504 ? 19.346 -9.196 -1.418 1.00 7.42 515 ALA A O 1
ATOM 4060 N N . ASP A 1 505 ? 20.284 -8.014 0.267 1.00 7.50 516 ASP A N 1
ATOM 4061 C CA . ASP A 1 505 ? 20.619 -6.800 -0.498 1.00 7.57 516 ASP A CA 1
ATOM 4062 C C . ASP A 1 505 ? 21.108 -7.182 -1.908 1.00 7.42 516 ASP A C 1
ATOM 4063 O O . ASP A 1 505 ? 22.087 -7.937 -2.020 1.00 7.73 516 ASP A O 1
ATOM 4068 N N . PRO A 1 506 ? 20.469 -6.711 -2.988 1.00 7.00 517 PRO A N 1
ATOM 4069 C CA . PRO A 1 506 ? 19.494 -5.603 -3.028 1.00 6.78 517 PRO A CA 1
ATOM 4070 C C . PRO A 1 506 ? 18.030 -6.003 -2.882 1.00 6.60 517 PRO A C 1
ATOM 4071 O O . PRO A 1 506 ? 17.163 -5.133 -2.852 1.00 6.43 517 PRO A O 1
ATOM 4075 N N . ASP A 1 507 ? 17.755 -7.302 -2.779 1.00 6.28 518 ASP A N 1
ATOM 4076 C CA . ASP A 1 507 ? 16.376 -7.787 -2.821 1.00 6.46 518 ASP A CA 1
ATOM 4077 C C . ASP A 1 507 ? 15.562 -7.508 -1.545 1.00 6.10 518 ASP A C 1
ATOM 4078 O O . ASP A 1 507 ? 14.345 -7.721 -1.540 1.00 6.57 518 ASP A O 1
ATOM 4083 N N . ASN A 1 508 ? 16.235 -7.002 -0.508 1.00 5.82 519 ASN A N 1
ATOM 4084 C CA . ASN A 1 508 ? 15.560 -6.495 0.698 1.00 5.86 519 ASN A CA 1
ATOM 4085 C C . ASN A 1 508 ? 15.116 -5.033 0.544 1.00 5.95 519 ASN A C 1
ATOM 4086 O O . ASN A 1 508 ? 14.592 -4.454 1.508 1.00 5.87 519 ASN A O 1
ATOM 4091 N N . ARG A 1 509 ? 15.321 -4.452 -0.639 1.00 5.92 520 ARG A N 1
ATOM 4092 C CA . ARG A 1 509 ? 14.962 -3.073 -0.945 1.00 6.07 520 ARG A CA 1
ATOM 4093 C C . ARG A 1 509 ? 14.012 -3.035 -2.153 1.00 6.08 520 ARG A C 1
ATOM 4094 O O . ARG A 1 509 ? 14.119 -2.182 -3.041 1.00 6.18 520 ARG A O 1
ATOM 4102 N N . ARG A 1 510 ? 13.037 -3.938 -2.186 1.00 6.09 521 ARG A N 1
ATOM 4103 C CA . ARG A 1 510 ? 12.049 -3.912 -3.255 1.00 6.22 521 ARG A CA 1
ATOM 4104 C C . ARG A 1 510 ? 11.203 -2.648 -3.214 1.00 6.32 521 ARG A C 1
ATOM 4105 O O . ARG A 1 510 ? 11.006 -2.017 -2.164 1.00 6.30 521 ARG A O 1
ATOM 4113 N N . SER A 1 511 ? 10.690 -2.274 -4.375 1.00 6.46 522 SER A N 1
ATOM 4114 C CA . SER A 1 511 ? 9.745 -1.167 -4.452 1.00 6.82 522 SER A CA 1
ATOM 4115 C C . SER A 1 511 ? 8.423 -1.593 -3.782 1.00 6.98 522 SER A C 1
ATOM 4116 O O . SER A 1 511 ? 7.974 -2.738 -3.881 1.00 7.90 522 SER A O 1
ATOM 4119 N N . PHE A 1 512 ? 7.815 -0.664 -3.061 1.00 6.81 523 PHE A N 1
ATOM 4120 C CA . PHE A 1 512 ? 6.632 -0.936 -2.245 1.00 6.90 523 PHE A CA 1
ATOM 4121 C C . PHE A 1 512 ? 5.405 -1.084 -3.139 1.00 7.00 523 PHE A C 1
ATOM 4122 O O . PHE A 1 512 ? 5.134 -0.237 -3.996 1.00 7.05 523 PHE A O 1
ATOM 4130 N N . ASP A 1 513 ? 4.634 -2.139 -2.899 1.00 7.16 524 ASP A N 1
ATOM 4131 C CA . ASP A 1 513 ? 3.422 -2.419 -3.659 1.00 7.59 524 ASP A CA 1
ATOM 4132 C C . ASP A 1 513 ? 2.230 -1.719 -3.002 1.00 7.52 524 ASP A C 1
ATOM 4133 O O . ASP A 1 513 ? 1.632 -2.237 -2.049 1.00 7.48 524 ASP A O 1
ATOM 4138 N N . TRP A 1 514 ? 1.859 -0.562 -3.549 1.00 7.58 525 TRP A N 1
ATOM 4139 C CA . TRP A 1 514 ? 0.795 0.258 -2.995 1.00 7.94 525 TRP A CA 1
ATOM 4140 C C . TRP A 1 514 ? -0.588 -0.372 -3.046 1.00 8.38 525 TRP A C 1
ATOM 4141 O O . TRP A 1 514 ? -1.450 0.047 -2.289 1.00 8.98 525 TRP A O 1
ATOM 4152 N N . SER A 1 515 ? -0.787 -1.420 -3.851 1.00 8.81 526 SER A N 1
ATOM 4153 C CA . SER A 1 515 ? -2.071 -2.151 -3.800 1.00 9.29 526 SER A CA 1
ATOM 4154 C C . SER A 1 515 ? -2.289 -2.854 -2.454 1.00 9.65 526 SER A C 1
ATOM 4155 O O . SER A 1 515 ? -3.420 -3.177 -2.082 1.00 10.25 526 SER A O 1
ATOM 4158 N N . GLN A 1 516 ? -1.206 -3.080 -1.719 1.00 9.86 527 GLN A N 1
ATOM 4159 C CA . GLN A 1 516 ? -1.263 -3.778 -0.441 1.00 10.36 527 GLN A CA 1
ATOM 4160 C C . GLN A 1 516 ? -1.377 -2.854 0.767 1.00 10.70 527 GLN A C 1
ATOM 4161 O O . GLN A 1 516 ? -1.484 -3.342 1.894 1.00 11.06 527 GLN A O 1
ATOM 4167 N N . ALA A 1 517 ? -1.373 -1.544 0.551 1.00 11.60 528 ALA A N 1
ATOM 4168 C CA . ALA A 1 517 ? -1.302 -0.551 1.625 1.00 12.32 528 ALA A CA 1
ATOM 4169 C C . ALA A 1 517 ? -2.674 -0.146 2.116 1.00 12.67 528 ALA A C 1
ATOM 4170 O O . ALA A 1 517 ? -2.978 1.032 2.229 1.00 14.14 528 ALA A O 1
ATOM 4172 N N . THR A 1 518 ? -3.519 -1.130 2.402 1.00 12.58 529 THR A N 1
ATOM 4173 C CA . THR A 1 518 ? -4.869 -0.881 2.889 1.00 12.97 529 THR A CA 1
ATOM 4174 C C . THR A 1 518 ? -5.206 -1.951 3.925 1.00 12.27 529 THR A C 1
ATOM 4175 O O . THR A 1 518 ? -4.596 -3.030 3.930 1.00 11.50 529 THR A O 1
ATOM 4179 N N . PRO A 1 519 ? -6.217 -1.697 4.776 1.00 12.50 530 PRO A N 1
ATOM 4180 C CA . PRO A 1 519 ? -6.631 -2.735 5.725 1.00 12.90 530 PRO A CA 1
ATOM 4181 C C . PRO A 1 519 ? -7.269 -3.979 5.093 1.00 12.23 530 PRO A C 1
ATOM 4182 O O . PRO A 1 519 ? -7.500 -4.940 5.812 1.00 12.75 530 PRO A O 1
ATOM 4186 N N . SER A 1 520 ? -7.535 -3.992 3.785 1.00 11.92 531 SER A N 1
ATOM 4187 C CA . SER A 1 520 ? -7.869 -5.244 3.095 1.00 11.90 531 SER A CA 1
ATOM 4188 C C . SER A 1 520 ? -6.721 -6.261 3.094 1.00 10.91 531 SER A C 1
ATOM 4189 O O . SER A 1 520 ? -6.957 -7.458 2.935 1.00 11.39 531 SER A O 1
ATOM 4192 N N . ASN A 1 521 ? -5.482 -5.793 3.284 1.00 9.79 532 ASN A N 1
ATOM 4193 C CA . ASN A 1 521 ? -4.371 -6.689 3.534 1.00 9.58 532 ASN A CA 1
ATOM 4194 C C . ASN A 1 521 ? -4.427 -6.980 5.027 1.00 9.42 532 ASN A C 1
ATOM 4195 O O . ASN A 1 521 ? -4.417 -6.068 5.857 1.00 9.13 532 ASN A O 1
ATOM 4200 N N . SER A 1 522 ? -4.499 -8.257 5.373 1.00 9.31 533 SER A N 1
ATOM 4201 C CA . SER A 1 522 ? -4.715 -8.633 6.762 1.00 9.47 533 SER A CA 1
ATOM 4202 C C . SER A 1 522 ? -3.551 -8.266 7.693 1.00 8.74 533 SER A C 1
ATOM 4203 O O . SER A 1 522 ? -3.774 -8.036 8.882 1.00 8.53 533 SER A O 1
ATOM 4206 N N . ALA A 1 523 ? -2.319 -8.213 7.165 1.00 7.96 534 ALA A N 1
ATOM 4207 C CA . ALA A 1 523 ? -1.189 -7.808 7.984 1.00 7.71 534 ALA A CA 1
ATOM 4208 C C . ALA A 1 523 ? -1.256 -6.304 8.272 1.00 7.34 534 ALA A C 1
ATOM 4209 O O . ALA A 1 523 ? -0.917 -5.879 9.368 1.00 7.13 534 ALA A O 1
ATOM 4211 N N . VAL A 1 524 ? -1.695 -5.498 7.303 1.00 7.37 535 VAL A N 1
ATOM 4212 C CA . VAL A 1 524 ? -1.870 -4.066 7.523 1.00 7.48 535 VAL A CA 1
ATOM 4213 C C . VAL A 1 524 ? -2.962 -3.810 8.573 1.00 7.49 535 VAL A C 1
ATOM 4214 O O . VAL A 1 524 ? -2.799 -2.978 9.480 1.00 7.79 535 VAL A O 1
ATOM 4218 N N . ALA A 1 525 ? -4.071 -4.542 8.467 1.00 7.42 536 ALA A N 1
ATOM 4219 C CA . ALA A 1 525 ? -5.152 -4.400 9.439 1.00 7.50 536 ALA A CA 1
ATOM 4220 C C . ALA A 1 525 ? -4.649 -4.730 10.846 1.00 7.30 536 ALA A C 1
ATOM 4221 O O . ALA A 1 525 ? -4.934 -4.005 11.799 1.00 7.53 536 ALA A O 1
ATOM 4223 N N . LEU A 1 526 ? -3.885 -5.811 10.990 1.00 7.21 537 LEU A N 1
ATOM 4224 C CA . LEU A 1 526 ? -3.366 -6.177 12.312 1.00 7.32 537 LEU A CA 1
ATOM 4225 C C . LEU A 1 526 ? -2.354 -5.135 12.809 1.00 7.09 537 LEU A C 1
ATOM 4226 O O . LEU A 1 526 ? -2.365 -4.787 13.998 1.00 7.21 537 LEU A O 1
ATOM 4231 N N . THR A 1 527 ? -1.510 -4.628 11.910 1.00 7.01 538 THR A N 1
ATOM 4232 C CA . THR A 1 527 ? -0.518 -3.600 12.284 1.00 7.14 538 THR A CA 1
ATOM 4233 C C . THR A 1 527 ? -1.207 -2.373 12.881 1.00 7.64 538 THR A C 1
ATOM 4234 O O . THR A 1 527 ? -0.824 -1.896 13.946 1.00 7.66 538 THR A O 1
ATOM 4238 N N . GLN A 1 528 ? -2.247 -1.897 12.200 1.00 8.39 539 GLN A N 1
ATOM 4239 C CA . GLN A 1 528 ? -3.001 -0.752 12.681 1.00 9.41 539 GLN A CA 1
ATOM 4240 C C . GLN A 1 528 ? -3.629 -1.041 14.041 1.00 9.02 539 GLN A C 1
ATOM 4241 O O . GLN A 1 528 ? -3.523 -0.226 14.950 1.00 8.90 539 GLN A O 1
ATOM 4247 N N . LYS A 1 529 ? -4.263 -2.198 14.178 1.00 8.71 540 LYS A N 1
ATOM 4248 C CA . LYS A 1 529 ? -4.869 -2.585 15.458 1.00 9.22 540 LYS A CA 1
ATOM 4249 C C . LYS A 1 529 ? -3.846 -2.571 16.595 1.00 8.24 540 LYS A C 1
ATOM 4250 O O . LYS A 1 529 ? -4.134 -2.070 17.684 1.00 7.96 540 LYS A O 1
ATOM 4256 N N . LEU A 1 530 ? -2.658 -3.122 16.331 1.00 7.66 541 LEU A N 1
ATOM 4257 C CA . LEU A 1 530 ? -1.606 -3.237 17.350 1.00 7.51 541 LEU A CA 1
ATOM 4258 C C . LEU A 1 530 ? -0.987 -1.905 17.725 1.00 7.20 541 LEU A C 1
ATOM 4259 O O . LEU A 1 530 ? -0.664 -1.684 18.886 1.00 7.21 541 LEU A O 1
ATOM 4264 N N . ILE A 1 531 ? -0.823 -1.018 16.751 1.00 7.05 542 ILE A N 1
ATOM 4265 C CA . ILE A 1 531 ? -0.299 0.319 17.036 1.00 7.11 542 ILE A CA 1
ATOM 4266 C C . ILE A 1 531 ? -1.322 1.080 17.896 1.00 7.40 542 ILE A C 1
ATOM 4267 O O . ILE A 1 531 ? -0.955 1.742 18.858 1.00 7.55 542 ILE A O 1
ATOM 4272 N N . THR A 1 532 ? -2.602 0.953 17.556 1.00 7.65 543 THR A N 1
ATOM 4273 C CA . THR A 1 532 ? -3.660 1.544 18.377 1.00 7.99 543 THR A CA 1
ATOM 4274 C C . THR A 1 532 ? -3.604 0.997 19.814 1.00 7.92 543 THR A C 1
ATOM 4275 O O . THR A 1 532 ? -3.667 1.754 20.778 1.00 8.32 543 THR A O 1
ATOM 4279 N N . ILE A 1 533 ? -3.449 -0.314 19.955 1.00 7.61 544 ILE A N 1
ATOM 4280 C CA . ILE A 1 533 ? -3.336 -0.934 21.274 1.00 7.80 544 ILE A CA 1
ATOM 4281 C C . ILE A 1 533 ? -2.113 -0.423 22.039 1.00 7.77 544 ILE A C 1
ATOM 4282 O O . ILE A 1 533 ? -2.209 -0.063 23.216 1.00 8.05 544 ILE A O 1
ATOM 4287 N N . ARG A 1 534 ? -0.958 -0.360 21.385 1.00 7.65 545 ARG A N 1
ATOM 4288 C CA . ARG A 1 534 ? 0.236 0.102 22.081 1.00 7.59 545 ARG A CA 1
ATOM 4289 C C . ARG A 1 534 ? 0.061 1.559 22.557 1.00 7.88 545 ARG A C 1
ATOM 4290 O O . ARG A 1 534 ? 0.446 1.915 23.676 1.00 7.83 545 ARG A O 1
ATOM 4298 N N . ASN A 1 535 ? -0.539 2.386 21.712 1.00 8.31 546 ASN A N 1
ATOM 4299 C CA . ASN A 1 535 ? -0.797 3.775 22.056 1.00 9.15 546 ASN A CA 1
ATOM 4300 C C . ASN A 1 535 ? -1.858 3.970 23.144 1.00 9.58 546 ASN A C 1
ATOM 4301 O O . ASN A 1 535 ? -1.886 5.027 23.765 1.00 10.30 546 ASN A O 1
ATOM 4306 N N . GLN A 1 536 ? -2.689 2.962 23.394 1.00 10.02 547 GLN A N 1
ATOM 4307 C CA . GLN A 1 536 ? -3.683 3.007 24.478 1.00 11.50 547 GLN A CA 1
ATOM 4308 C C . GLN A 1 536 ? -3.080 2.734 25.862 1.00 10.95 547 GLN A C 1
ATOM 4309 O O . GLN A 1 536 ? -3.627 3.186 26.867 1.00 11.29 547 GLN A O 1
ATOM 4315 N N . TYR A 1 537 ? -1.974 1.987 25.925 1.00 9.90 548 TYR A N 1
ATOM 4316 C CA . TYR A 1 537 ? -1.456 1.460 27.188 1.00 9.93 548 TYR A CA 1
ATOM 4317 C C . TYR A 1 537 ? -0.004 1.834 27.450 1.00 9.54 548 TYR A C 1
ATOM 4318 O O . TYR A 1 537 ? 0.896 1.206 26.886 1.00 9.27 548 TYR A O 1
ATOM 4327 N N . PRO A 1 538 ? 0.241 2.815 28.332 1.00 9.09 549 PRO A N 1
ATOM 4328 C CA . PRO A 1 538 ? 1.612 3.103 28.769 1.00 9.08 549 PRO A CA 1
ATOM 4329 C C . PRO A 1 538 ? 2.360 1.862 29.254 1.00 8.73 549 PRO A C 1
ATOM 4330 O O . PRO A 1 538 ? 3.573 1.765 29.040 1.00 8.68 549 PRO A O 1
ATOM 4334 N N . ALA A 1 539 ? 1.657 0.893 29.842 1.00 8.53 550 ALA A N 1
ATOM 4335 C CA . ALA A 1 539 ? 2.306 -0.333 30.301 1.00 8.36 550 ALA A CA 1
ATOM 4336 C C . ALA A 1 539 ? 3.062 -1.059 29.181 1.00 8.34 550 ALA A C 1
ATOM 4337 O O . ALA A 1 539 ? 4.072 -1.701 29.449 1.00 8.07 550 ALA A O 1
ATOM 4339 N N . LEU A 1 540 ? 2.576 -0.971 27.947 1.00 8.00 551 LEU A N 1
ATOM 4340 C CA . LEU A 1 540 ? 3.272 -1.605 26.813 1.00 8.08 551 LEU A CA 1
ATOM 4341 C C . LEU A 1 540 ? 4.535 -0.877 26.364 1.00 8.43 551 LEU A C 1
ATOM 4342 O O . LEU A 1 540 ? 5.427 -1.498 25.783 1.00 8.35 551 LEU A O 1
ATOM 4347 N N . ARG A 1 541 ? 4.627 0.417 26.643 1.00 8.44 552 ARG A N 1
ATOM 4348 C CA . ARG A 1 541 ? 5.780 1.238 26.259 1.00 8.70 552 ARG A CA 1
ATOM 4349 C C . ARG A 1 541 ? 6.822 1.392 27.343 1.00 8.72 552 ARG A C 1
ATOM 4350 O O . ARG A 1 541 ? 8.021 1.399 27.055 1.00 8.98 552 ARG A O 1
ATOM 4358 N N . THR A 1 542 ? 6.376 1.574 28.578 1.00 8.26 553 THR A N 1
ATOM 4359 C CA . THR A 1 542 ? 7.284 1.879 29.691 1.00 8.18 553 THR A CA 1
ATOM 4360 C C . THR A 1 542 ? 6.989 1.043 30.941 1.00 7.91 553 THR A C 1
ATOM 4361 O O . THR A 1 542 ? 7.550 1.297 32.006 1.00 8.44 553 THR A O 1
ATOM 4365 N N . GLY A 1 543 ? 6.140 0.028 30.819 1.00 7.55 554 GLY A N 1
ATOM 4366 C CA . GLY A 1 543 ? 5.800 -0.807 31.952 1.00 7.32 554 GLY A CA 1
ATOM 4367 C C . GLY A 1 543 ? 6.841 -1.852 32.280 1.00 6.99 554 GLY A C 1
ATOM 4368 O O . GLY A 1 543 ? 7.817 -2.056 31.542 1.00 7.20 554 GLY A O 1
ATOM 4369 N N . SER A 1 544 ? 6.630 -2.542 33.392 1.00 6.62 555 SER A N 1
ATOM 4370 C CA . SER A 1 544 ? 7.438 -3.697 33.727 1.00 6.56 555 SER A CA 1
ATOM 4371 C C . SER A 1 544 ? 7.263 -4.823 32.694 1.00 6.44 555 SER A C 1
ATOM 4372 O O . SER A 1 544 ? 6.296 -4.834 31.904 1.00 6.56 555 SER A O 1
ATOM 4375 N N . PHE A 1 545 ? 8.210 -5.757 32.708 1.00 6.66 556 PHE A N 1
ATOM 4376 C CA . PHE A 1 545 ? 8.176 -6.958 31.882 1.00 6.77 556 PHE A CA 1
ATOM 4377 C C . PHE A 1 545 ? 8.376 -8.139 32.803 1.00 6.96 556 PHE A C 1
ATOM 4378 O O . PHE A 1 545 ? 9.383 -8.207 33.504 1.00 6.92 556 PHE A O 1
ATOM 4386 N N . MET A 1 546 ? 7.457 -9.092 32.781 1.00 7.36 557 MET A N 1
ATOM 4387 C CA . MET A 1 546 ? 7.584 -10.317 33.571 1.00 8.02 557 MET A CA 1
ATOM 4388 C C . MET A 1 546 ? 7.265 -11.532 32.710 1.00 7.72 557 MET A C 1
ATOM 4389 O O . MET A 1 546 ? 6.200 -11.599 32.100 1.00 7.93 557 MET A O 1
ATOM 4394 N N . THR A 1 547 ? 8.150 -12.518 32.699 1.00 7.71 558 THR A N 1
ATOM 4395 C CA . THR A 1 547 ? 7.866 -13.781 32.030 1.00 7.91 558 THR A CA 1
ATOM 4396 C C . THR A 1 547 ? 6.809 -14.574 32.789 1.00 8.39 558 THR A C 1
ATOM 4397 O O . THR A 1 547 ? 6.883 -14.694 34.017 1.00 9.63 558 THR A O 1
ATOM 4401 N N . LEU A 1 548 ? 5.837 -15.113 32.053 1.00 8.54 559 LEU A N 1
ATOM 4402 C CA . LEU A 1 548 ? 4.721 -15.874 32.654 1.00 8.67 559 LEU A CA 1
ATOM 4403 C C . LEU A 1 548 ? 4.717 -17.358 32.270 1.00 8.73 559 LEU A C 1
ATOM 4404 O O . LEU A 1 548 ? 4.462 -18.205 33.134 1.00 9.47 559 LEU A O 1
ATOM 4409 N N . ILE A 1 549 ? 4.944 -17.685 30.999 1.00 8.61 560 ILE A N 1
ATOM 4410 C CA . ILE A 1 549 ? 4.954 -19.066 30.497 1.00 8.49 560 ILE A CA 1
ATOM 4411 C C . ILE A 1 549 ? 6.072 -19.201 29.485 1.00 8.57 560 ILE A C 1
ATOM 4412 O O . ILE A 1 549 ? 6.195 -18.369 28.587 1.00 8.36 560 ILE A O 1
ATOM 4417 N N . THR A 1 550 ? 6.883 -20.242 29.621 1.00 8.71 561 THR A N 1
ATOM 4418 C CA . THR A 1 550 ? 7.820 -20.646 28.576 1.00 9.24 561 THR A CA 1
ATOM 4419 C C . THR A 1 550 ? 7.626 -22.136 28.376 1.00 9.68 561 THR A C 1
ATOM 4420 O O . THR A 1 550 ? 8.230 -22.948 29.082 1.00 10.18 561 THR A O 1
ATOM 4424 N N . ASP A 1 551 ? 6.768 -22.482 27.430 1.00 9.78 562 ASP A N 1
ATOM 4425 C CA . ASP A 1 551 ? 6.316 -23.871 27.226 1.00 10.20 562 ASP A CA 1
ATOM 4426 C C . ASP A 1 551 ? 6.910 -24.373 25.914 1.00 10.08 562 ASP A C 1
ATOM 4427 O O . ASP A 1 551 ? 6.398 -24.049 24.842 1.00 9.93 562 ASP A O 1
ATOM 4432 N N . ASP A 1 552 ? 7.963 -25.181 25.995 1.00 10.36 563 ASP A N 1
ATOM 4433 C CA . ASP A 1 552 ? 8.627 -25.717 24.816 1.00 10.92 563 ASP A CA 1
ATOM 4434 C C . ASP A 1 552 ? 7.865 -26.875 24.172 1.00 11.80 563 ASP A C 1
ATOM 4435 O O . ASP A 1 552 ? 8.180 -27.235 23.048 1.00 13.31 563 ASP A O 1
ATOM 4440 N N . THR A 1 553 ? 6.905 -27.467 24.871 1.00 12.14 564 THR A N 1
ATOM 4441 C CA . THR A 1 553 ? 6.110 -28.559 24.296 1.00 12.81 564 THR A CA 1
ATOM 4442 C C . THR A 1 553 ? 5.056 -28.001 23.331 1.00 12.48 564 THR A C 1
ATOM 4443 O O . THR A 1 553 ? 4.954 -28.437 22.192 1.00 13.23 564 THR A O 1
ATOM 4447 N N . ASN A 1 554 ? 4.283 -27.025 23.790 1.00 12.03 565 ASN A N 1
ATOM 4448 C CA . ASN A 1 554 ? 3.242 -26.405 22.971 1.00 11.71 565 ASN A CA 1
ATOM 4449 C C . ASN A 1 554 ? 3.688 -25.119 22.269 1.00 10.80 565 ASN A C 1
ATOM 4450 O O . ASN A 1 554 ? 2.922 -24.531 21.525 1.00 10.21 565 ASN A O 1
ATOM 4455 N N . LYS A 1 555 ? 4.937 -24.705 22.483 1.00 10.37 566 LYS A N 1
ATOM 4456 C CA . LYS A 1 555 ? 5.506 -23.501 21.838 1.00 10.50 566 LYS A CA 1
ATOM 4457 C C . LYS A 1 555 ? 4.731 -22.236 22.232 1.00 9.47 566 LYS A C 1
ATOM 4458 O O . LYS A 1 555 ? 4.448 -21.381 21.393 1.00 9.30 566 LYS A O 1
ATOM 4464 N N . ILE A 1 556 ? 4.419 -22.128 23.520 1.00 8.89 567 ILE A N 1
ATOM 4465 C CA . ILE A 1 556 ? 3.679 -21.017 24.069 1.00 8.50 567 ILE A CA 1
ATOM 4466 C C . ILE A 1 556 ? 4.612 -20.110 24.881 1.00 7.92 567 ILE A C 1
ATOM 4467 O O . ILE A 1 556 ? 5.327 -20.579 25.776 1.00 8.09 567 ILE A O 1
ATOM 4472 N N . TYR A 1 557 ? 4.597 -18.811 24.551 1.00 7.44 568 TYR A N 1
ATOM 4473 C CA . TYR A 1 557 ? 5.302 -17.799 25.316 1.00 7.23 568 TYR A CA 1
ATOM 4474 C C . TYR A 1 557 ? 4.307 -16.806 25.841 1.00 7.00 568 TYR A C 1
ATOM 4475 O O . TYR A 1 557 ? 3.507 -16.287 25.072 1.00 7.36 568 TYR A O 1
ATOM 4484 N N . SER A 1 558 ? 4.334 -16.549 27.151 1.00 7.07 569 SER A N 1
ATOM 4485 C CA . SER A 1 558 ? 3.506 -15.527 27.729 1.00 7.12 569 SER A CA 1
ATOM 4486 C C . SE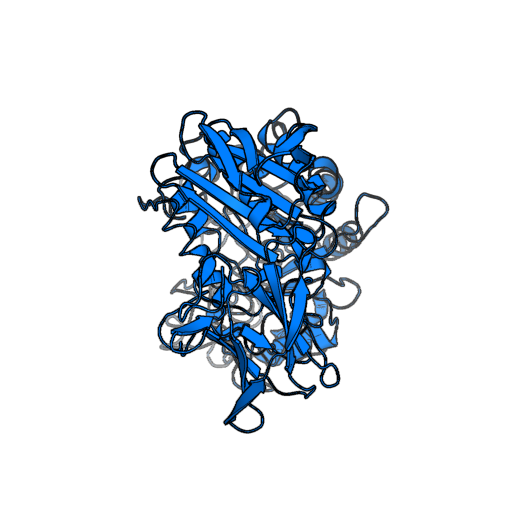R A 1 558 ? 4.339 -14.658 28.657 1.00 6.81 569 SER A C 1
ATOM 4487 O O . SER A 1 558 ? 5.238 -15.136 29.361 1.00 7.12 569 SER A O 1
ATOM 4490 N N . TYR A 1 559 ? 4.045 -13.365 28.609 1.00 6.85 570 TYR A N 1
ATOM 4491 C CA . TYR A 1 559 ? 4.689 -12.379 29.455 1.00 6.85 570 TYR A CA 1
ATOM 4492 C C . TYR A 1 559 ? 3.700 -11.287 29.799 1.00 6.85 570 TYR A C 1
ATOM 4493 O O . TYR A 1 559 ? 2.729 -11.056 29.083 1.00 7.24 570 TYR A O 1
ATOM 4502 N N . GLY A 1 560 ? 3.981 -10.593 30.891 1.00 6.72 571 GLY A N 1
ATOM 4503 C CA . GLY A 1 560 ? 3.164 -9.497 31.345 1.00 6.84 571 GLY A CA 1
ATOM 4504 C C . GLY A 1 560 ? 3.829 -8.156 31.151 1.00 7.04 571 GLY A C 1
ATOM 4505 O O . GLY A 1 560 ? 5.048 -8.033 31.322 1.00 7.03 571 GLY A O 1
ATOM 4506 N N . ARG A 1 561 ? 3.022 -7.154 30.806 1.00 6.82 572 ARG A N 1
ATOM 4507 C CA . ARG A 1 561 ? 3.435 -5.757 30.744 1.00 7.07 572 ARG A CA 1
ATOM 4508 C C . ARG A 1 561 ? 2.485 -5.021 31.675 1.00 7.42 572 ARG A C 1
ATOM 4509 O O . ARG A 1 561 ? 1.266 -5.132 31.526 1.00 7.80 572 ARG A O 1
ATOM 4517 N N . PHE A 1 562 ? 3.017 -4.294 32.656 1.00 7.51 573 PHE A N 1
ATOM 4518 C CA . PHE A 1 562 ? 2.159 -3.797 33.737 1.00 8.13 573 PHE A CA 1
ATOM 4519 C C . PHE A 1 562 ? 2.761 -2.614 34.457 1.00 8.27 573 PHE A C 1
ATOM 4520 O O . PHE A 1 562 ? 3.992 -2.457 34.519 1.00 8.27 573 PHE A O 1
ATOM 4528 N N . ASP A 1 563 ? 1.882 -1.755 34.963 1.00 8.87 574 ASP A N 1
ATOM 4529 C CA . ASP A 1 563 ? 2.296 -0.567 35.676 1.00 9.53 574 ASP A CA 1
ATOM 4530 C C . ASP A 1 563 ? 1.319 -0.310 36.813 1.00 10.11 574 ASP A C 1
ATOM 4531 O O . ASP A 1 563 ? 0.658 -1.242 37.249 1.00 10.43 574 ASP A O 1
ATOM 4536 N N . ASN A 1 564 ? 1.248 0.922 37.314 1.00 10.97 575 ASN A N 1
ATOM 4537 C CA . ASN A 1 564 ? 0.346 1.237 38.428 1.00 12.02 575 ASN A CA 1
ATOM 4538 C C . ASN A 1 564 ? -1.122 1.121 38.051 1.00 12.20 575 ASN A C 1
ATOM 4539 O O . ASN A 1 564 ? -1.960 0.945 38.940 1.00 13.19 575 ASN A O 1
ATOM 4544 N N . VAL A 1 565 ? -1.428 1.238 36.761 1.00 11.73 576 VAL A N 1
ATOM 4545 C CA . VAL A 1 565 ? -2.797 1.356 36.242 1.00 12.05 576 VAL A CA 1
ATOM 4546 C C . VAL A 1 565 ? -3.270 0.086 35.523 1.00 11.39 576 VAL A C 1
ATOM 4547 O O . VAL A 1 565 ? -4.353 -0.419 35.812 1.00 12.35 576 VAL A O 1
ATOM 4551 N N . ASN A 1 566 ? -2.466 -0.432 34.589 1.00 10.27 577 ASN A N 1
ATOM 4552 C CA . ASN A 1 566 ? -2.877 -1.558 33.754 1.00 9.95 577 ASN A CA 1
ATOM 4553 C C . ASN A 1 566 ? -2.025 -2.791 33.954 1.00 9.37 577 ASN A C 1
ATOM 4554 O O . ASN A 1 566 ? -0.821 -2.699 34.279 1.00 9.18 577 ASN A O 1
ATOM 4559 N N . ARG A 1 567 ? -2.651 -3.943 33.746 1.00 9.18 578 ARG A N 1
ATOM 4560 C CA . ARG A 1 567 ? -1.979 -5.237 33.726 1.00 9.13 578 ARG A CA 1
ATOM 4561 C C . ARG A 1 567 ? -2.362 -5.940 32.429 1.00 8.95 578 ARG A C 1
ATOM 4562 O O . ARG A 1 567 ? -3.563 -6.047 32.099 1.00 9.04 578 ARG A O 1
ATOM 4570 N N . ILE A 1 568 ? -1.358 -6.373 31.668 1.00 8.40 579 ILE A N 1
ATOM 4571 C CA . ILE A 1 568 ? -1.576 -6.970 30.350 1.00 8.42 579 ILE A CA 1
ATOM 4572 C C . ILE A 1 568 ? -0.776 -8.252 30.243 1.00 8.25 579 ILE A C 1
ATOM 4573 O O . ILE A 1 568 ? 0.462 -8.224 30.364 1.00 8.55 579 ILE A O 1
ATOM 4578 N N . ALA A 1 569 ? -1.457 -9.381 30.040 1.00 8.18 580 ALA A N 1
ATOM 4579 C CA . ALA A 1 569 ? -0.792 -10.648 29.768 1.00 8.05 580 ALA A CA 1
ATOM 4580 C C . ALA A 1 569 ? -0.844 -10.933 28.273 1.00 8.00 580 ALA A C 1
ATOM 4581 O O . ALA A 1 569 ? -1.940 -11.078 27.682 1.00 8.14 580 ALA A O 1
ATOM 4583 N N . VAL A 1 570 ? 0.326 -10.957 27.635 1.00 7.93 581 VAL A N 1
ATOM 4584 C CA . VAL A 1 570 ? 0.428 -11.310 26.226 1.00 8.10 581 VAL A CA 1
ATOM 4585 C C . VAL A 1 570 ? 0.643 -12.807 26.154 1.00 8.01 581 VAL A C 1
ATOM 4586 O O . VAL A 1 570 ? 1.477 -13.338 26.875 1.00 7.85 581 VAL A O 1
ATOM 4590 N N . VAL A 1 571 ? -0.120 -13.490 25.295 1.00 8.37 582 VAL A N 1
ATOM 4591 C CA . VAL A 1 571 ? 0.019 -14.937 25.104 1.00 9.00 582 VAL A CA 1
ATOM 4592 C C . VAL A 1 571 ? 0.274 -15.204 23.640 1.00 8.62 582 VAL A C 1
ATOM 4593 O O . VAL A 1 571 ? -0.552 -14.827 22.805 1.00 8.97 582 VAL A O 1
ATOM 4597 N N . LEU A 1 572 ? 1.419 -15.812 23.334 1.00 8.07 583 LEU A N 1
ATOM 4598 C CA . LEU A 1 572 ? 1.860 -16.047 21.967 1.00 7.89 583 LEU A CA 1
ATOM 4599 C C . LEU A 1 572 ? 1.969 -17.541 21.722 1.00 7.84 583 LEU A C 1
ATOM 4600 O O . LEU A 1 572 ? 2.557 -18.272 22.518 1.00 8.40 583 LEU A O 1
ATOM 4605 N N . ASN A 1 573 ? 1.401 -17.973 20.595 1.00 7.56 584 ASN A N 1
ATOM 4606 C CA . ASN A 1 573 ? 1.449 -19.351 20.157 1.00 7.64 584 ASN A CA 1
ATOM 4607 C C . ASN A 1 573 ? 2.339 -19.426 18.928 1.00 7.69 584 ASN A C 1
ATOM 4608 O O . ASN A 1 573 ? 1.944 -19.003 17.846 1.00 7.80 584 ASN A O 1
ATOM 4613 N N . ASN A 1 574 ? 3.526 -20.008 19.104 1.00 7.80 585 ASN A N 1
ATOM 4614 C CA . ASN A 1 574 ? 4.500 -20.213 18.027 1.00 7.97 585 ASN A CA 1
ATOM 4615 C C . ASN A 1 574 ? 4.411 -21.613 17.401 1.00 8.33 585 ASN A C 1
ATOM 4616 O O . ASN A 1 574 ? 5.288 -22.000 16.625 1.00 8.47 585 ASN A O 1
ATOM 4621 N N . ASP A 1 575 ? 3.355 -22.363 17.740 1.00 8.57 586 ASP A N 1
ATOM 4622 C CA . ASP A 1 575 ? 3.103 -23.663 17.116 1.00 9.23 586 ASP A CA 1
ATOM 4623 C C . ASP A 1 575 ? 2.279 -23.452 15.848 1.00 9.69 586 ASP A C 1
ATOM 4624 O O . ASP A 1 575 ? 1.829 -22.342 15.556 1.00 9.72 586 ASP A O 1
ATOM 4629 N N . SER A 1 576 ? 2.109 -24.536 15.087 1.00 10.56 587 SER A N 1
ATOM 4630 C CA . SER A 1 576 ? 1.314 -24.524 13.855 1.00 12.06 587 SER A CA 1
ATOM 4631 C C . SER A 1 576 ? -0.142 -24.930 14.056 1.00 12.55 587 SER A C 1
ATOM 4632 O O . SER A 1 576 ? -0.888 -25.010 13.083 1.00 14.17 587 SER A O 1
ATOM 4635 N N . VAL A 1 577 ? -0.542 -25.170 15.305 1.00 11.81 588 VAL A N 1
ATOM 4636 C CA . VAL A 1 577 ? -1.901 -25.556 15.668 1.00 12.23 588 VAL A CA 1
ATOM 4637 C C . VAL A 1 577 ? -2.346 -24.741 16.862 1.00 11.83 588 VAL A C 1
ATOM 4638 O O . VAL A 1 577 ? -1.508 -24.185 17.598 1.00 10.73 588 VAL A O 1
ATOM 4642 N N . SER A 1 578 ? -3.652 -24.657 17.064 1.00 11.49 589 SER A N 1
ATOM 4643 C CA . SER A 1 578 ? -4.215 -23.938 18.195 1.00 11.57 589 SER A CA 1
ATOM 4644 C C . SER A 1 578 ? -3.823 -24.594 19.518 1.00 11.00 589 SER A C 1
ATOM 4645 O O . SER A 1 578 ? -3.610 -25.810 19.590 1.00 10.92 589 SER A O 1
ATOM 4648 N N . HIS A 1 579 ? -3.729 -23.769 20.556 1.00 10.42 590 HIS A N 1
ATOM 4649 C CA . HIS A 1 579 ? -3.590 -24.258 21.924 1.00 10.96 590 HIS A CA 1
ATOM 4650 C C . HIS A 1 579 ? -4.480 -23.449 22.844 1.00 11.36 590 HIS A C 1
ATOM 4651 O O . HIS A 1 579 ? -4.597 -22.233 22.694 1.00 11.80 590 HIS A O 1
ATOM 4658 N N . THR A 1 580 ? -5.096 -24.132 23.810 1.00 12.34 591 THR A N 1
ATOM 4659 C CA . THR A 1 580 ? -5.859 -23.482 24.853 1.00 12.99 591 THR A CA 1
ATOM 4660 C C . THR A 1 580 ? -4.935 -23.367 26.053 1.00 12.87 591 THR A C 1
ATOM 4661 O O . THR A 1 580 ? -4.375 -24.369 26.512 1.00 14.44 591 THR A O 1
ATOM 4665 N N . VAL A 1 581 ? -4.746 -22.128 26.512 1.00 12.07 592 VAL A N 1
ATOM 4666 C CA . VAL A 1 581 ? -3.700 -21.811 27.481 1.00 12.24 592 VAL A CA 1
ATOM 4667 C C . VAL A 1 581 ? -4.323 -21.286 28.752 1.00 12.11 592 VAL A C 1
ATOM 4668 O O . VAL A 1 581 ? -5.198 -20.446 28.707 1.00 11.83 592 VAL A O 1
ATOM 4672 N N . ASN A 1 582 ? -3.870 -21.822 29.883 1.00 13.01 593 ASN A N 1
ATOM 4673 C CA . ASN A 1 582 ? -4.238 -21.280 31.192 1.00 13.85 593 ASN A CA 1
ATOM 4674 C C . ASN A 1 582 ? -3.184 -20.240 31.576 1.00 12.80 593 ASN A C 1
ATOM 4675 O O . ASN A 1 582 ? -2.064 -20.597 31.906 1.00 13.62 593 ASN A O 1
ATOM 4680 N N . VAL A 1 583 ? -3.576 -18.971 31.521 1.00 12.38 594 VAL A N 1
ATOM 4681 C CA . VAL A 1 583 ? -2.638 -17.859 31.677 1.00 11.80 594 VAL A CA 1
ATOM 4682 C C . VAL A 1 583 ? -2.587 -17.463 33.150 1.00 11.55 594 VAL A C 1
ATOM 4683 O O . VAL A 1 583 ? -3.623 -17.068 33.703 1.00 11.49 594 VAL A O 1
ATOM 4687 N N . PRO A 1 584 ? -1.393 -17.535 33.789 1.00 11.16 595 PRO A N 1
ATOM 4688 C CA . PRO A 1 584 ? -1.273 -17.249 35.228 1.00 10.98 595 PRO A CA 1
ATOM 4689 C C . PRO A 1 584 ? -1.245 -15.748 35.507 1.00 10.59 595 PRO A C 1
ATOM 4690 O O . PRO A 1 584 ? -0.232 -15.178 35.960 1.00 10.75 595 PRO A O 1
ATOM 4694 N N . VAL A 1 585 ? -2.385 -15.116 35.285 1.00 10.53 596 VAL A N 1
ATOM 4695 C CA . VAL A 1 585 ? -2.523 -13.689 35.491 1.00 10.62 596 VAL A CA 1
ATOM 4696 C C . VAL A 1 585 ? -2.398 -13.254 36.961 1.00 10.68 596 VAL A C 1
ATOM 4697 O O . VAL A 1 585 ? -2.165 -12.083 37.233 1.00 10.22 596 VAL A O 1
ATOM 4701 N N . TRP A 1 586 ? -2.539 -14.199 37.896 1.00 11.05 597 TRP A N 1
ATOM 4702 C CA . TRP A 1 586 ? -2.221 -13.943 39.304 1.00 11.16 597 TRP A CA 1
ATOM 4703 C C . TRP A 1 586 ? -0.816 -13.392 39.502 1.00 10.38 597 TRP A C 1
ATOM 4704 O O . TRP A 1 586 ? -0.622 -12.565 40.394 1.00 9.93 597 TRP A O 1
ATOM 4715 N N . GLN A 1 587 ? 0.133 -13.801 38.655 1.00 9.64 598 GLN A N 1
ATOM 4716 C CA . GLN A 1 587 ? 1.505 -13.273 38.722 1.00 9.61 598 GLN A CA 1
ATOM 4717 C C . GLN A 1 587 ? 1.587 -11.775 38.465 1.00 9.35 598 GLN A C 1
ATOM 4718 O O . GLN A 1 587 ? 2.511 -11.117 38.942 1.00 9.17 598 GLN A O 1
ATOM 4724 N N . LEU A 1 588 ? 0.628 -11.239 37.713 1.00 9.10 599 LEU A N 1
ATOM 4725 C CA . LEU A 1 588 ? 0.498 -9.803 37.494 1.00 8.97 599 LEU A CA 1
ATOM 4726 C C . LEU A 1 588 ? -0.437 -9.104 38.462 1.00 8.83 599 LEU A C 1
ATOM 4727 O O . LEU A 1 588 ? -0.713 -7.932 38.293 1.00 8.96 599 LEU A O 1
ATOM 4732 N N . SER A 1 589 ? -0.916 -9.842 39.467 1.00 9.14 600 SER A N 1
ATOM 4733 C CA . SER A 1 589 ? -1.890 -9.331 40.436 1.00 9.60 600 SER A CA 1
ATOM 4734 C C . SER A 1 589 ? -3.223 -8.911 39.825 1.00 9.95 600 SER A C 1
ATOM 4735 O O . SER A 1 589 ? -3.866 -7.985 40.302 1.00 10.06 600 SER A O 1
ATOM 4738 N N . MET A 1 590 ? -3.644 -9.605 38.772 1.00 10.44 601 MET A N 1
ATOM 4739 C CA . MET A 1 590 ? -5.012 -9.432 38.288 1.00 10.84 601 MET A CA 1
ATOM 4740 C C . MET A 1 590 ? -5.941 -10.135 39.292 1.00 11.34 601 MET A C 1
ATOM 4741 O O . MET A 1 590 ? -5.785 -11.333 39.514 1.00 12.22 601 MET A O 1
ATOM 4746 N N . PRO A 1 591 ? -6.887 -9.386 39.899 1.00 12.77 602 PRO A N 1
ATOM 4747 C CA . PRO A 1 591 ? -7.695 -10.030 40.948 1.00 13.42 602 PRO A CA 1
ATOM 4748 C C . PRO A 1 591 ? -8.693 -11.067 40.444 1.00 14.30 602 PRO A C 1
ATOM 4749 O O . PRO A 1 591 ? -9.251 -10.930 39.355 1.00 14.37 602 PRO A O 1
ATOM 4753 N N . ASN A 1 592 ? -8.893 -12.105 41.240 1.00 15.25 603 ASN A N 1
ATOM 4754 C CA . ASN A 1 592 ? -10.002 -13.026 41.006 1.00 16.30 603 ASN A CA 1
ATOM 4755 C C . ASN A 1 592 ? -11.331 -12.274 40.866 1.00 16.72 603 ASN A C 1
ATOM 4756 O O . ASN A 1 592 ? -11.624 -11.318 41.597 1.00 17.32 603 ASN A O 1
ATOM 4761 N N . GLY A 1 593 ? -12.105 -12.677 39.861 1.00 17.30 604 GLY A N 1
ATOM 4762 C CA . GLY A 1 593 ? -13.378 -12.038 39.561 1.00 17.67 604 GLY A CA 1
ATOM 4763 C C . GLY A 1 593 ? -13.313 -10.805 38.679 1.00 18.01 604 GLY A C 1
ATOM 4764 O O . GLY A 1 593 ? -14.339 -10.333 38.207 1.00 18.84 604 GLY A O 1
ATOM 4765 N N . SER A 1 594 ? -12.114 -10.260 38.436 1.00 16.86 605 SER A N 1
ATOM 4766 C CA . SER A 1 594 ? -11.973 -9.123 37.533 1.00 16.43 605 SER A CA 1
ATOM 4767 C C . SER A 1 594 ? -12.044 -9.617 36.086 1.00 15.75 605 SER A C 1
ATOM 4768 O O . SER A 1 594 ? -11.878 -10.802 35.825 1.00 16.07 605 SER A O 1
ATOM 4771 N N . THR A 1 595 ? -12.323 -8.690 35.185 1.00 16.57 606 THR A N 1
ATOM 4772 C CA . THR A 1 595 ? -12.370 -9.001 33.766 1.00 17.43 606 THR A CA 1
ATOM 4773 C C . THR A 1 595 ? -11.097 -8.537 33.053 1.00 16.17 606 THR A C 1
ATOM 4774 O O . THR A 1 595 ? -10.481 -7.522 33.427 1.00 15.38 606 THR A O 1
ATOM 4778 N N . VAL A 1 596 ? -10.717 -9.318 32.047 1.00 15.73 607 VAL A N 1
ATOM 4779 C CA . VAL A 1 596 ? -9.679 -8.932 31.090 1.00 16.02 607 VAL A CA 1
ATOM 4780 C C . VAL A 1 596 ? -10.291 -9.022 29.714 1.00 15.07 607 VAL A C 1
ATOM 4781 O O . VAL A 1 596 ? -11.177 -9.842 29.484 1.00 15.20 607 VAL A O 1
ATOM 4785 N N . THR A 1 597 ? -9.789 -8.208 28.796 1.00 13.64 608 THR A N 1
ATOM 4786 C CA . THR A 1 597 ? -10.266 -8.208 27.425 1.00 12.90 608 THR A CA 1
ATOM 4787 C C . THR A 1 597 ? -9.076 -8.451 26.512 1.00 11.91 608 THR A C 1
ATOM 4788 O O . THR A 1 597 ? -8.040 -7.792 26.643 1.00 11.41 608 THR A O 1
ATOM 4792 N N . ASP A 1 598 ? -9.203 -9.430 25.625 1.00 11.05 609 ASP A N 1
ATOM 4793 C CA . ASP A 1 598 ? -8.226 -9.618 24.558 1.00 10.81 609 ASP A CA 1
ATOM 4794 C C . ASP A 1 598 ? -8.394 -8.476 23.586 1.00 10.89 609 ASP A C 1
ATOM 4795 O O . ASP A 1 598 ? -9.373 -8.434 22.834 1.00 10.39 609 ASP A O 1
ATOM 4800 N N . LYS A 1 599 ? -7.443 -7.544 23.572 1.00 10.95 610 LYS A N 1
ATOM 4801 C CA . LYS A 1 599 ? -7.588 -6.346 22.758 1.00 12.02 610 LYS A CA 1
ATOM 4802 C C . LYS A 1 599 ? -7.491 -6.621 21.264 1.00 12.32 610 LYS A C 1
ATOM 4803 O O . LYS A 1 599 ? -7.912 -5.787 20.483 1.00 12.35 610 LYS A O 1
ATOM 4809 N N . ILE A 1 600 ? -6.988 -7.784 20.868 1.00 12.98 611 ILE A N 1
ATOM 4810 C CA . ILE A 1 600 ? -6.967 -8.114 19.435 1.00 14.28 611 ILE A CA 1
ATOM 4811 C C . ILE A 1 600 ? -8.389 -8.399 18.912 1.00 14.37 611 ILE A C 1
ATOM 4812 O O . ILE A 1 600 ? -8.722 -7.992 17.806 1.00 15.90 611 ILE A O 1
ATOM 4817 N N . THR A 1 601 ? -9.209 -9.072 19.715 1.00 13.79 612 THR A N 1
ATOM 4818 C CA . THR A 1 601 ? -10.533 -9.528 19.266 1.00 14.04 612 THR A CA 1
ATOM 4819 C C . THR A 1 601 ? -11.716 -8.834 19.937 1.00 14.70 612 THR A C 1
ATOM 4820 O O . THR A 1 601 ? -12.834 -8.885 19.412 1.00 14.80 612 THR A O 1
ATOM 4824 N N . GLY A 1 602 ? -11.492 -8.217 21.091 1.00 14.76 613 GLY A N 1
ATOM 4825 C CA . GLY A 1 602 ? -12.574 -7.720 21.938 1.00 15.66 613 GLY A CA 1
ATOM 4826 C C . GLY A 1 602 ? -13.200 -8.774 22.836 1.00 16.60 613 GLY A C 1
ATOM 4827 O O . GLY A 1 602 ? -14.113 -8.441 23.603 1.00 17.13 613 GLY A O 1
ATOM 4828 N N . HIS A 1 603 ? -12.727 -10.022 22.786 1.00 17.53 614 HIS A N 1
ATOM 4829 C CA . HIS A 1 603 ? -13.296 -11.105 23.611 1.00 19.55 614 HIS A CA 1
ATOM 4830 C C . HIS A 1 603 ? -12.945 -10.878 25.091 1.00 19.44 614 HIS A C 1
ATOM 4831 O O . HIS A 1 603 ? -11.776 -10.647 25.429 1.00 17.54 614 HIS A O 1
ATOM 4838 N N . SER A 1 604 ? -13.949 -10.986 25.964 1.00 19.91 615 SER A N 1
ATOM 4839 C CA . SER A 1 604 ? -13.820 -10.740 27.406 1.00 20.38 615 SER A CA 1
ATOM 4840 C C . SER A 1 604 ? -13.697 -12.060 28.186 1.00 19.22 615 SER A C 1
ATOM 4841 O O . SER A 1 604 ? -14.280 -13.084 27.797 1.00 18.93 615 SER A O 1
ATOM 4844 N N . TYR A 1 605 ? -12.910 -12.044 29.266 1.00 17.71 616 TYR A N 1
ATOM 4845 C CA . TYR A 1 605 ? -12.708 -13.204 30.131 1.00 18.02 616 TYR A CA 1
ATOM 4846 C C . TYR A 1 605 ? -12.745 -12.762 31.591 1.00 18.52 616 TYR A C 1
ATOM 4847 O O . TYR A 1 605 ? -12.491 -11.601 31.906 1.00 19.30 616 TYR A O 1
ATOM 4856 N N . THR A 1 606 ? -13.060 -13.708 32.467 1.00 19.32 617 THR A N 1
ATOM 4857 C CA . THR A 1 606 ? -13.069 -13.474 33.905 1.00 19.68 617 THR A CA 1
ATOM 4858 C C . THR A 1 606 ? -11.956 -14.279 34.545 1.00 19.01 617 THR A C 1
ATOM 4859 O O . THR A 1 606 ? -11.756 -15.445 34.223 1.00 20.84 617 THR A O 1
ATOM 4863 N N . VAL A 1 607 ? -11.216 -13.631 35.449 1.00 17.93 618 VAL A N 1
ATOM 4864 C CA . VAL A 1 607 ? -10.115 -14.277 36.162 1.00 18.00 618 VAL A CA 1
ATOM 4865 C C . VAL A 1 607 ? -10.717 -15.212 37.217 1.00 18.00 618 VAL A C 1
ATOM 4866 O O . VAL A 1 607 ? -11.557 -14.774 37.997 1.00 18.98 618 VAL A O 1
ATOM 4870 N N . GLN A 1 608 ? -10.273 -16.466 37.230 1.00 19.36 619 GLN A N 1
ATOM 4871 C CA . GLN A 1 608 ? -10.678 -17.475 38.225 1.00 20.73 619 GLN A CA 1
ATOM 4872 C C . GLN A 1 608 ? -9.479 -18.291 38.667 1.00 20.27 619 GLN A C 1
ATOM 4873 O O . GLN A 1 608 ? -8.719 -18.788 37.825 1.00 19.58 619 GLN A O 1
ATOM 4879 N N . ASN A 1 609 ? -9.326 -18.459 39.986 1.00 19.86 620 ASN A N 1
ATOM 4880 C CA . ASN A 1 609 ? -8.215 -19.214 40.565 1.00 20.05 620 ASN A CA 1
ATOM 4881 C C . ASN A 1 609 ? -6.890 -18.723 39.968 1.00 18.18 620 ASN A C 1
ATOM 4882 O O . ASN A 1 609 ? -6.018 -19.517 39.651 1.00 19.16 620 ASN A O 1
ATOM 4887 N N . GLY A 1 610 ? -6.7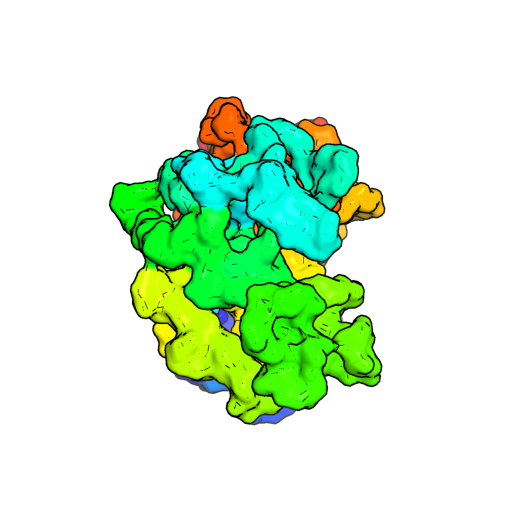91 -17.407 39.774 1.00 17.70 621 GLY A N 1
ATOM 4888 C CA . GLY A 1 610 ? -5.576 -16.780 39.272 1.00 17.39 621 GLY A CA 1
ATOM 4889 C C . GLY A 1 610 ? -5.319 -16.922 37.787 1.00 17.48 621 GLY A C 1
ATOM 4890 O O . GLY A 1 610 ? -4.247 -16.532 37.316 1.00 15.59 621 GLY A O 1
ATOM 4891 N N . MET A 1 611 ? -6.302 -17.431 37.038 1.00 17.28 622 MET A N 1
ATOM 4892 C CA . MET A 1 611 ? -6.101 -17.859 35.656 1.00 18.51 622 MET A CA 1
ATOM 4893 C C . MET A 1 611 ? -7.127 -17.258 34.707 1.00 18.06 622 MET A C 1
ATOM 4894 O O . MET A 1 611 ? -8.252 -16.963 35.093 1.00 17.34 622 MET A O 1
ATOM 4899 N N . VAL A 1 612 ? -6.695 -17.072 33.462 1.00 17.94 623 VAL A N 1
ATOM 4900 C CA . VAL A 1 612 ? -7.567 -16.805 32.320 1.00 18.90 623 VAL A CA 1
ATOM 4901 C C . VAL A 1 612 ? -7.282 -17.944 31.339 1.00 17.90 623 VAL A C 1
ATOM 4902 O O . VAL A 1 612 ? -6.119 -18.244 31.069 1.00 18.01 623 VAL A O 1
ATOM 4906 N N . THR A 1 613 ? -8.332 -18.578 30.813 1.00 16.91 624 THR A N 1
ATOM 4907 C CA . THR A 1 613 ? -8.194 -19.659 29.837 1.00 16.41 624 THR A CA 1
ATOM 4908 C C . THR A 1 613 ? -8.585 -19.121 28.467 1.00 15.38 624 THR A C 1
ATOM 4909 O O . THR A 1 613 ? -9.703 -18.632 28.278 1.00 15.70 624 THR A O 1
ATOM 4913 N N . VAL A 1 614 ? -7.641 -19.168 27.528 1.00 14.16 625 VAL A N 1
ATOM 4914 C CA . VAL A 1 614 ? -7.829 -18.557 26.215 1.00 13.83 625 VAL A CA 1
ATOM 4915 C C . VAL A 1 614 ? -7.336 -19.522 25.144 1.00 12.86 625 VAL A C 1
ATOM 4916 O O . VAL A 1 614 ? -6.303 -20.162 25.319 1.00 12.98 625 VAL A O 1
ATOM 4920 N N . ALA A 1 615 ? -8.097 -19.634 24.052 1.00 12.09 626 ALA A N 1
ATOM 4921 C CA . ALA A 1 615 ? -7.677 -20.406 22.882 1.00 11.91 626 ALA A CA 1
ATOM 4922 C C . ALA A 1 615 ? -6.995 -19.480 21.878 1.00 11.61 626 ALA A C 1
ATOM 4923 O O . ALA A 1 615 ? -7.563 -18.466 21.474 1.00 12.05 626 ALA A O 1
ATOM 4925 N N . VAL A 1 616 ? -5.767 -19.835 21.507 1.00 11.28 627 VAL A N 1
ATOM 4926 C CA . VAL A 1 616 ? -4.940 -19.010 20.625 1.00 11.02 627 VAL A CA 1
ATOM 4927 C C . VAL A 1 616 ? -4.548 -19.852 19.419 1.00 10.67 627 VAL A C 1
ATOM 4928 O O . VAL A 1 616 ? -3.968 -20.927 19.563 1.00 10.14 627 VAL A O 1
ATOM 4932 N N . ASP A 1 617 ? -4.830 -19.327 18.229 1.00 11.50 628 ASP A N 1
ATOM 4933 C CA . ASP A 1 617 ? -4.467 -20.012 16.997 1.00 11.82 628 ASP A CA 1
ATOM 4934 C C . ASP A 1 617 ? -2.958 -20.145 16.854 1.00 10.74 628 ASP A C 1
ATOM 4935 O O . ASP A 1 617 ? -2.192 -19.368 17.437 1.00 9.70 628 ASP A O 1
ATOM 4940 N N . GLY A 1 618 ? -2.533 -21.144 16.094 1.00 9.91 629 GLY A N 1
ATOM 4941 C CA . GLY A 1 618 ? -1.132 -21.253 15.706 1.00 9.28 629 GLY A CA 1
ATOM 4942 C C . GLY A 1 618 ? -0.612 -19.968 15.067 1.00 8.82 629 GLY A C 1
ATOM 4943 O O . GLY A 1 618 ? -1.321 -19.319 14.294 1.00 8.59 629 GLY A O 1
ATOM 4944 N N . HIS A 1 619 ? 0.609 -19.579 15.441 1.00 8.39 630 HIS A N 1
ATOM 4945 C CA . HIS A 1 619 ? 1.228 -18.342 14.942 1.00 8.37 630 HIS A CA 1
ATOM 4946 C C . HIS A 1 619 ? 0.304 -17.148 15.104 1.00 8.11 630 HIS A C 1
ATOM 4947 O O . HIS A 1 619 ? 0.082 -16.359 14.178 1.00 7.89 630 HIS A O 1
ATOM 4954 N N . TYR A 1 620 ? -0.193 -17.012 16.321 1.00 7.99 631 TYR A N 1
ATOM 4955 C CA . TYR A 1 620 ? -1.035 -15.892 16.672 1.00 7.99 631 TYR A CA 1
ATOM 4956 C C . TYR A 1 620 ? -0.920 -15.596 18.161 1.00 7.96 631 TYR A C 1
ATOM 4957 O O . TYR A 1 620 ? -0.113 -16.199 18.868 1.00 8.14 631 TYR A O 1
ATOM 4966 N N . GLY A 1 621 ? -1.671 -14.608 18.632 1.00 7.95 632 GLY A N 1
ATOM 4967 C CA . GLY A 1 621 ? -1.569 -14.212 20.025 1.00 8.16 632 GLY A CA 1
ATOM 4968 C C . GLY A 1 621 ? -2.794 -13.503 20.529 1.00 8.45 632 GLY A C 1
ATOM 4969 O O . GLY A 1 621 ? -3.657 -13.090 19.755 1.00 9.12 632 GLY A O 1
ATOM 4970 N N . ALA A 1 622 ? -2.839 -13.378 21.855 1.00 8.51 633 ALA A N 1
ATOM 4971 C CA . ALA A 1 622 ? -3.850 -12.612 22.570 1.00 8.52 633 ALA A CA 1
ATOM 4972 C C . ALA A 1 622 ? -3.157 -11.568 23.429 1.00 8.31 633 ALA A C 1
ATOM 4973 O O . ALA A 1 622 ? -2.059 -11.817 23.940 1.00 8.27 633 ALA A O 1
ATOM 4975 N N . VAL A 1 623 ? -3.805 -10.427 23.612 1.00 8.08 634 VAL A N 1
ATOM 4976 C CA . VAL A 1 623 ? -3.267 -9.329 24.413 1.00 8.26 634 VAL A CA 1
ATOM 4977 C C . VAL A 1 623 ? -4.325 -9.039 25.490 1.00 8.41 634 VAL A C 1
ATOM 4978 O O . VAL A 1 623 ? -5.244 -8.255 25.254 1.00 8.27 634 VAL A O 1
ATOM 4982 N N . LEU A 1 624 ? -4.171 -9.694 26.640 1.00 8.79 635 LEU A N 1
ATOM 4983 C CA . LEU A 1 624 ? -5.234 -9.733 27.658 1.00 9.17 635 LEU A CA 1
ATOM 4984 C C . LEU A 1 624 ? -5.055 -8.583 28.635 1.00 9.23 635 LEU A C 1
ATOM 4985 O O . LEU A 1 624 ? -4.211 -8.666 29.536 1.00 9.18 635 LEU A O 1
ATOM 4990 N N . ALA A 1 625 ? -5.842 -7.524 28.471 1.00 9.24 636 ALA A N 1
ATOM 4991 C CA . ALA A 1 625 ? -5.639 -6.261 29.200 1.00 9.59 636 ALA A CA 1
ATOM 4992 C C . ALA A 1 625 ? -6.746 -5.959 30.200 1.00 10.37 636 ALA A C 1
ATOM 4993 O O . ALA A 1 625 ? -7.914 -6.258 29.951 1.00 11.35 636 ALA A O 1
ATOM 4995 N N . GLN A 1 626 ? -6.367 -5.328 31.299 1.00 10.60 637 GLN A N 1
ATOM 4996 C CA . GLN A 1 626 ? -7.313 -4.671 32.204 1.00 10.97 637 GLN A CA 1
ATOM 4997 C C . GLN A 1 626 ? -6.685 -3.420 32.786 1.00 11.24 637 GLN A C 1
ATOM 4998 O O . GLN A 1 626 ? -5.455 -3.244 32.747 1.00 11.23 637 GLN A O 1
#

Foldseek 3Di:
DALDFDFDQLFWDFDCFFVAWPCLAAAQQDKIKGKIKGFPHRFDWKWKWKQWPVVRDIDIWTWAWDDAFPQNGITIIMTIGGGHQTKMFIKMWTHRDNQIWIQALLGIDSDHDDALTAIDHHPFFAFVCLLQFAEEEDLQQFEFQLDPPLWDDFQNDDDPPATAHEDEAPDDLQDDPRHHSFRYGPQGALNGVLVCVLLQCPLQNGAEYEYQAQAADRGSRCLQHQDLVFGHSSHPTVVSLLVSLVSSQDCVRHHGHAYEYEQNQFWHFCCHQQNNCPVPDPAAHLLRDCPGPNVQQFAAPPGDQRGDADVPDSRTTGGDPDDPPDPSLCQCFDPCCHSLNVCCDPPRNHQEYEYPPCVSPDQVSQLVRLCRNCVSPVRRAYEYEDQELPLVQARNSRGHLEYAPNQQAQQLLLQDQLCAGQLLHGHHDALVRSVSSNSVSCSSHRLSHQSNYEHENHEQATFQSLVSNVNPCLSLQLSLLDLLQARHHHYYHNQSQLRDGAHGPPRNSHRHDVVSSHVVRVSSVSSNLSSVVSSVDVLSSRFDKAWFDRDRVQRKTWIWRDHPPKIKIKIGGSAQAKDWDWTQQVSVVPHAQDKWAFSSPRDIFGQHPRTTIDIAGHSHMTITMD